Protein AF-A0A2E1S9V7-F1 (afdb_monomer)

Secondary structure (DSSP, 8-state):
-HHHHHHHHHIIIIISPTT-EEEE-TTSTTHHHHHHHHHHHT-EEEETTTS----TTS-TTS--HHHHHHHHHHHHHHHHTT--HHHHHHHHTT-PPPTTSSEEEEE-TT--EEEEE---SHHHHHHHHHHHHHHHTT-EEEEE---TTT-TTTHHHHHHHHHHH-SEEEE-----TTS-HHHHHHHHHHTTTTS--EE-SSHHHHHHHHHHTPPTT-EEEEES-TT--EEE-SS-EEE--HHHHHHH-----GGG-GGGHHHHHHHHHHHHHHT--------EEESSGGG--TTEEEE--B-SS-BGGGGHHHHHHTTEEEEEESS--STTTTTEEE-S-HHHHHHHHHHHHHHH--SEEEEEE-SS-HHHHHHHHHHHHGGGS-EEE--TT--STTHHHHHHHT--TT-SEEEEE---SSTTHHHHHHHHH--SEEEE----SSSGGGSSSHHHHHHHHGGGGGGPPTT-EEEEETTSTTHHHHHHHHHHTT-EEEEEESSTT-SEEEEEEEE-SS-EEEEEEETTEEEEEEESS--HHHHHHHHHHHHHTT--GGGGHHHHHHPPPPTTTTEEEEEEETTEEEEEEEETT---HHHHHHHHHHHHTS--SS--EEEEEE---S-GGGHHHHHHHHHHHHHTSS--EEEEESTTHHHHHHTS-GGGEEEEP-STTHHHHHHHHH--TT-EEEEE--GGGSHHHHHHHHHH--

Foldseek 3Di:
DVVVVVVVCCCLQPNDAAQEEDEDACPDPCNVVSVVSCVVRNYHYDHLVPDPPVPVPQPPPQDFPVVVSVLSSVLVVCVVVVHDPVVSVVVSVVDDRDFQCQDFQDQALLRATEGGHQQQALVSLLSSLVRVCVVQVLLEEEEDFHAAPPCPVRLLSNLVSCLVRYQEYEYEAAQNAAHDSVVRSVSNVVNVPPHDYHYDHDRLVSLLVSVVPHDRNGYYYYYNQRNQQWHHPNVDIGGHDPSVSVVPDDDPDPCRPNVCVQQVLLQVLCCVLVVHNDGAQAQAEDQDLVPDAARHEHEQACDPPDTNVVCVVSNVVRHHQAYEDCDQDPVPNVRYDHDPHSLVSLLSSLLSLLVLAPAQEEEEEEQDDRVVLQVLLCLQCVVVFAEAEQPDQLAFSRRLSRSSNNDDSRHNHYYHYHDDLEAPRLLVSLLSRLHLEYEYLAQDDDLCQRDPDSVRSVVRRLSNLVRHDVQGEYEYEPPYPCCVVSVVVNVVVVHHYAYEECDPPHQWHWDDWDDDLAWIWTWIDHPNDIDIAIAGPDDVSSVSSSVSVCVVVVHDPVVCRCVNVVDADDALQQHWAFFCALNATEIEGRVAAADDLVSLLVNQVVQLPNDDDPAAEEEEEEADPSNHPCRLVSLLVVQVSVQPGRHQEYEYEYDSNVSSQVSHDPRHYAYHDDDLVVVRVRCSVPHHHHYYYYYHHGNVSCSSVSSVVRNVYD

Structure (mmCIF, N/CA/C/O backbone):
data_AF-A0A2E1S9V7-F1
#
_entry.id   AF-A0A2E1S9V7-F1
#
loop_
_atom_site.group_PDB
_atom_site.id
_atom_site.type_symbol
_atom_site.label_atom_id
_atom_site.label_alt_id
_atom_site.label_comp_id
_atom_site.label_asym_id
_atom_site.label_entity_id
_atom_site.label_seq_id
_atom_site.pdbx_PDB_ins_code
_atom_site.Cartn_x
_atom_site.Cartn_y
_atom_site.Cartn_z
_atom_site.occupancy
_atom_site.B_iso_or_equiv
_atom_site.auth_seq_id
_atom_site.auth_comp_id
_atom_site.auth_asym_id
_atom_site.auth_atom_id
_atom_site.pdbx_PDB_model_num
ATOM 1 N N . MET A 1 1 ? 26.726 41.229 10.934 1.00 61.34 1 MET A N 1
ATOM 2 C CA . MET A 1 1 ? 25.319 40.918 11.308 1.00 61.34 1 MET A CA 1
ATOM 3 C C . MET A 1 1 ? 24.804 41.774 12.462 1.00 61.34 1 MET A C 1
ATOM 5 O O . MET A 1 1 ? 23.732 42.342 12.308 1.00 61.34 1 MET A O 1
ATOM 9 N N . LYS A 1 2 ? 25.542 41.917 13.576 1.00 72.75 2 LYS A N 1
ATOM 10 C CA . LYS A 1 2 ? 25.132 42.743 14.732 1.00 72.75 2 LYS A CA 1
ATOM 11 C C . LYS A 1 2 ? 24.838 44.206 14.358 1.00 72.75 2 LYS A C 1
ATOM 13 O O . LYS A 1 2 ? 23.783 44.710 14.719 1.00 72.75 2 LYS A O 1
ATOM 18 N N . ASN A 1 3 ? 25.695 44.833 13.545 1.00 77.25 3 ASN A N 1
ATOM 19 C CA . ASN A 1 3 ? 25.482 46.206 13.061 1.00 77.25 3 ASN A CA 1
ATOM 20 C C . ASN A 1 3 ? 24.219 46.324 12.196 1.00 77.25 3 ASN A C 1
ATOM 22 O O . ASN A 1 3 ? 23.385 47.170 12.469 1.00 77.25 3 ASN A O 1
ATOM 26 N N . TYR A 1 4 ? 24.001 45.402 11.254 1.00 75.12 4 TYR A N 1
ATOM 27 C CA . TYR A 1 4 ? 22.787 45.365 10.424 1.00 75.12 4 TYR A CA 1
ATOM 28 C C . TYR A 1 4 ? 21.497 45.208 11.245 1.00 75.12 4 TYR A C 1
ATOM 30 O O . TYR A 1 4 ? 20.513 45.910 11.010 1.00 75.12 4 TYR A O 1
ATOM 38 N N . LEU A 1 5 ? 21.500 44.308 12.237 1.00 79.88 5 LEU A N 1
ATOM 39 C CA . LEU A 1 5 ? 20.375 44.165 13.159 1.00 79.88 5 LEU A CA 1
ATOM 40 C C . LEU A 1 5 ? 20.171 45.451 13.967 1.00 79.88 5 LEU A C 1
ATOM 42 O O . LEU A 1 5 ? 19.046 45.928 14.078 1.00 79.88 5 LEU A O 1
ATOM 46 N N . ASN A 1 6 ? 21.247 46.040 14.491 1.00 83.44 6 ASN A N 1
ATOM 47 C CA . ASN A 1 6 ? 21.177 47.301 15.219 1.00 83.44 6 ASN A CA 1
ATOM 48 C C . ASN A 1 6 ? 20.590 48.427 14.365 1.00 83.44 6 ASN A C 1
ATOM 50 O O . ASN A 1 6 ? 19.693 49.100 14.865 1.00 83.44 6 ASN A O 1
ATOM 54 N N . SER A 1 7 ? 21.002 48.567 13.100 1.00 86.12 7 SER A N 1
ATOM 55 C CA . SER A 1 7 ? 20.450 49.544 12.155 1.00 86.12 7 SER A CA 1
ATOM 56 C C . SER A 1 7 ? 18.948 49.353 11.957 1.00 86.12 7 SER A C 1
ATOM 58 O O . SER A 1 7 ? 18.186 50.306 12.086 1.00 86.12 7 SER A O 1
ATOM 60 N N . LYS A 1 8 ? 18.480 48.113 11.749 1.00 85.31 8 LYS A N 1
ATOM 61 C CA . LYS A 1 8 ? 17.035 47.831 11.635 1.00 85.31 8 LYS A CA 1
ATOM 62 C C . LYS A 1 8 ? 16.261 48.117 12.919 1.00 85.31 8 LYS A C 1
ATOM 64 O O . LYS A 1 8 ? 15.101 48.515 12.868 1.00 85.31 8 LYS A O 1
ATOM 69 N N . LEU A 1 9 ? 16.891 47.920 14.075 1.00 88.75 9 LEU A N 1
ATOM 70 C CA . LEU A 1 9 ? 16.273 48.182 15.371 1.00 88.75 9 LEU A CA 1
ATOM 71 C C . LEU A 1 9 ? 16.237 49.675 15.735 1.00 88.75 9 LEU A C 1
ATOM 73 O O . LEU A 1 9 ? 15.550 50.009 16.699 1.00 88.75 9 LEU A O 1
ATOM 77 N N . ILE A 1 10 ? 16.911 50.571 14.996 1.00 90.00 10 ILE A N 1
ATOM 78 C CA . ILE A 1 10 ? 16.861 52.030 15.236 1.00 90.00 10 ILE A CA 1
ATOM 79 C C . ILE A 1 10 ? 15.418 52.536 15.197 1.00 90.00 10 ILE A C 1
ATOM 81 O O . ILE A 1 10 ? 15.034 53.312 16.075 1.00 90.00 10 ILE A O 1
ATOM 85 N N . LEU A 1 11 ? 14.606 52.021 14.265 1.00 88.94 11 LEU A N 1
ATOM 86 C CA . LEU A 1 11 ? 13.182 52.343 14.172 1.00 88.94 11 LEU A CA 1
ATOM 87 C C . LEU A 1 11 ? 12.484 52.183 15.528 1.00 88.94 11 LEU A C 1
ATOM 89 O O . LEU A 1 11 ? 11.796 53.085 15.980 1.00 88.94 11 LEU A O 1
ATOM 93 N N . PHE A 1 12 ? 12.711 51.069 16.221 1.00 90.00 12 PHE A N 1
ATOM 94 C CA . PHE A 1 12 ? 12.048 50.776 17.495 1.00 90.00 12 PHE A CA 1
ATOM 95 C C . PHE A 1 12 ? 12.757 51.398 18.705 1.00 90.00 12 PHE A C 1
ATOM 97 O O . PHE A 1 12 ? 12.115 51.733 19.700 1.00 90.00 12 PHE A O 1
ATOM 104 N N . LYS A 1 13 ? 14.086 51.541 18.639 1.00 88.62 13 LYS A N 1
ATOM 105 C CA . LYS A 1 13 ? 14.910 52.071 19.736 1.00 88.62 13 LYS A CA 1
ATOM 106 C C . LYS A 1 13 ? 14.813 53.589 19.869 1.00 88.62 13 LYS A C 1
ATOM 108 O O . LYS A 1 13 ? 14.859 54.078 20.993 1.00 88.62 13 LYS A O 1
ATOM 113 N N . LYS A 1 14 ? 14.736 54.313 18.750 1.00 88.69 14 LYS A N 1
ATOM 114 C CA . LYS A 1 14 ? 14.878 55.776 18.715 1.00 88.69 14 LYS A CA 1
ATOM 115 C C . LYS A 1 14 ? 13.675 56.471 18.077 1.00 88.69 14 LYS A C 1
ATOM 117 O O . LYS A 1 14 ? 13.142 57.392 18.683 1.00 88.69 14 LYS A O 1
ATOM 122 N N . ILE A 1 15 ? 13.219 55.988 16.921 1.00 90.69 15 ILE A N 1
ATOM 123 C CA . ILE A 1 15 ? 12.273 56.722 16.061 1.00 90.69 15 ILE A CA 1
ATOM 124 C C . ILE A 1 15 ? 10.816 56.559 16.520 1.00 90.69 15 ILE A C 1
ATOM 126 O O . ILE A 1 15 ? 10.086 57.536 16.625 1.00 90.69 15 ILE A O 1
ATOM 130 N N . LEU A 1 16 ? 10.372 55.333 16.812 1.00 89.81 16 LEU A N 1
ATOM 131 C CA . LEU A 1 16 ? 8.958 55.052 17.065 1.00 89.81 16 LEU A CA 1
ATOM 132 C C . LEU A 1 16 ? 8.487 55.699 18.386 1.00 89.81 16 LEU A C 1
ATOM 134 O O . LEU A 1 16 ? 9.072 55.383 19.431 1.00 89.81 16 LEU A O 1
ATOM 138 N N . PRO A 1 17 ? 7.433 56.541 18.382 1.00 87.38 17 PRO A N 1
ATOM 139 C CA . PRO A 1 17 ? 6.950 57.217 19.588 1.00 87.38 17 PRO A CA 1
ATOM 140 C C . PRO A 1 17 ? 6.479 56.250 20.685 1.00 87.38 17 PRO A C 1
ATOM 142 O O . PRO A 1 17 ? 6.027 55.137 20.398 1.00 87.38 17 PRO A O 1
ATOM 145 N N . LYS A 1 18 ? 6.538 56.689 21.952 1.00 87.62 18 LYS A N 1
ATOM 146 C CA . LYS A 1 18 ? 6.047 55.917 23.113 1.00 87.62 18 LYS A CA 1
ATOM 147 C C . LYS A 1 18 ? 4.565 55.538 22.938 1.00 87.62 18 LYS A C 1
ATOM 149 O O . LYS A 1 18 ? 3.821 56.201 22.217 1.00 87.62 18 LYS A O 1
ATOM 154 N N . LYS A 1 19 ? 4.121 54.462 23.600 1.00 85.38 19 LYS A N 1
ATOM 155 C CA . LYS A 1 19 ? 2.739 53.929 23.571 1.00 85.38 19 LYS A CA 1
ATOM 156 C C . LYS A 1 19 ? 2.233 53.443 22.195 1.00 85.38 19 LYS A C 1
ATOM 158 O O . LYS A 1 19 ? 1.112 52.934 22.119 1.00 85.38 19 LYS A O 1
ATOM 163 N N . LYS A 1 20 ? 3.029 53.540 21.119 1.00 91.00 20 LYS A N 1
ATOM 164 C CA . LYS A 1 20 ? 2.703 52.980 19.793 1.00 91.00 20 LYS A CA 1
ATOM 165 C C . LYS A 1 20 ? 2.901 51.460 19.754 1.00 91.00 20 LYS A C 1
ATOM 167 O O . LYS A 1 20 ? 3.513 50.870 20.645 1.00 91.00 20 LYS A O 1
ATOM 172 N N . HIS A 1 21 ? 2.351 50.826 18.720 1.00 89.56 21 HIS A N 1
ATOM 173 C CA . HIS A 1 21 ? 2.311 49.371 18.582 1.00 89.56 21 HIS A CA 1
ATOM 174 C C . HIS A 1 21 ? 3.441 48.833 17.698 1.00 89.56 21 HIS A C 1
ATOM 176 O O . HIS A 1 21 ? 3.790 49.429 16.683 1.00 89.56 21 HIS A O 1
ATOM 182 N N . ILE A 1 22 ? 3.950 47.657 18.055 1.00 90.50 22 ILE A N 1
ATOM 183 C CA . ILE A 1 22 ? 4.795 46.804 17.222 1.00 90.50 22 ILE A CA 1
ATOM 184 C C . ILE A 1 22 ? 4.026 45.517 16.946 1.00 90.50 22 ILE A C 1
ATOM 186 O O . ILE A 1 22 ? 3.586 44.845 17.879 1.00 90.50 22 ILE A O 1
ATOM 190 N N . ILE A 1 23 ? 3.908 45.157 15.669 1.00 90.50 23 ILE A N 1
ATOM 191 C CA . ILE A 1 23 ? 3.360 43.872 15.230 1.00 90.50 23 ILE A CA 1
ATOM 192 C C . ILE A 1 23 ? 4.529 42.998 14.786 1.00 90.50 23 ILE A C 1
ATOM 194 O O . ILE A 1 23 ? 5.330 43.418 13.953 1.00 90.50 23 ILE A O 1
ATOM 198 N N . THR A 1 24 ? 4.664 41.800 15.348 1.00 89.25 24 THR A N 1
ATOM 199 C CA . THR A 1 24 ? 5.756 40.887 14.980 1.00 89.25 24 THR A CA 1
ATOM 200 C C . THR A 1 24 ? 5.370 39.421 15.185 1.00 89.25 24 THR A C 1
ATOM 202 O O . THR A 1 24 ? 4.315 39.103 15.731 1.00 89.25 24 THR A O 1
ATOM 205 N N . ASP A 1 25 ? 6.225 38.523 14.707 1.00 87.88 25 ASP A N 1
ATOM 206 C CA . ASP A 1 25 ? 6.108 37.077 14.863 1.00 87.88 25 ASP A CA 1
ATOM 207 C C . ASP A 1 25 ? 7.021 36.610 15.998 1.00 87.88 25 ASP A C 1
ATOM 209 O O . ASP A 1 25 ? 8.244 36.696 15.885 1.00 87.88 25 ASP A O 1
ATOM 213 N N . SER A 1 26 ? 6.450 36.077 17.081 1.00 88.06 26 SER A N 1
ATOM 214 C CA . SER A 1 26 ? 7.236 35.547 18.206 1.00 88.06 26 SER A CA 1
ATOM 215 C C . SER A 1 26 ? 8.166 34.384 17.868 1.00 88.06 26 SER A C 1
ATOM 217 O O . SER A 1 26 ? 9.036 34.054 18.672 1.00 88.06 26 SER A O 1
ATOM 219 N N . LYS A 1 27 ? 8.041 33.786 16.678 1.00 85.44 27 LYS A N 1
ATOM 220 C CA . LYS A 1 27 ? 8.916 32.703 16.207 1.00 85.44 27 LYS A CA 1
ATOM 221 C C . LYS A 1 27 ? 10.210 33.190 15.548 1.00 85.44 27 LYS A C 1
ATOM 223 O O . LYS A 1 27 ? 11.041 32.353 15.194 1.00 85.44 27 LYS A O 1
ATOM 228 N N . ILE A 1 28 ? 10.406 34.498 15.346 1.00 84.81 28 ILE A N 1
ATOM 229 C CA . ILE A 1 28 ? 11.688 35.012 14.832 1.00 84.81 28 ILE A CA 1
ATOM 230 C C . ILE A 1 28 ? 12.761 34.973 15.924 1.00 84.81 28 ILE A C 1
ATOM 232 O O . ILE A 1 28 ? 12.477 35.173 17.105 1.00 84.81 28 ILE A O 1
ATOM 236 N N . ARG A 1 29 ? 14.020 34.754 15.531 1.00 83.81 29 ARG A N 1
ATOM 237 C CA . ARG A 1 29 ? 15.142 34.620 16.478 1.00 83.81 29 ARG A CA 1
ATOM 238 C C . ARG A 1 29 ? 15.333 35.882 17.317 1.00 83.81 29 ARG A C 1
ATOM 240 O O . ARG A 1 29 ? 15.619 35.809 18.509 1.00 83.81 29 ARG A O 1
ATOM 247 N N . GLU A 1 30 ? 15.126 37.040 16.709 1.00 86.94 30 GLU A N 1
ATOM 248 C CA . GLU A 1 30 ? 15.374 38.360 17.282 1.00 86.94 30 GLU A CA 1
ATOM 249 C C . GLU A 1 30 ? 14.233 38.863 18.186 1.00 86.94 30 GLU A C 1
ATOM 251 O O . GLU A 1 30 ? 14.321 39.963 18.736 1.00 86.94 30 GLU A O 1
ATOM 256 N N . PHE A 1 31 ? 13.169 38.074 18.383 1.00 89.19 31 PHE A N 1
ATOM 257 C CA . PHE A 1 31 ? 11.984 38.483 19.144 1.00 89.19 31 PHE A CA 1
ATOM 258 C C . PHE A 1 31 ? 12.312 38.930 20.577 1.00 89.19 31 PHE A C 1
ATOM 260 O O . PHE A 1 31 ? 11.757 39.907 21.080 1.00 89.19 31 PHE A O 1
ATOM 267 N N . HIS A 1 32 ? 13.264 38.261 21.227 1.00 89.06 32 HIS A N 1
ATOM 268 C CA . HIS A 1 32 ? 13.690 38.600 22.583 1.00 89.06 32 HIS A CA 1
ATOM 269 C C . HIS A 1 32 ? 14.329 40.001 22.670 1.00 89.06 32 HIS A C 1
ATOM 271 O O . HIS A 1 32 ? 14.068 40.729 23.630 1.00 89.06 32 HIS A O 1
ATOM 277 N N . TYR A 1 33 ? 15.096 40.425 21.656 1.00 87.75 33 TYR A N 1
ATOM 278 C CA . TYR A 1 33 ? 15.637 41.788 21.583 1.00 87.75 33 TYR A CA 1
ATOM 279 C C . TYR A 1 33 ? 14.522 42.822 21.425 1.00 87.75 33 TYR A C 1
ATOM 281 O O . TYR A 1 33 ? 14.533 43.842 22.116 1.00 87.75 33 TYR A O 1
ATOM 289 N N . LEU A 1 34 ? 13.531 42.543 20.570 1.00 88.38 34 LEU A N 1
ATOM 290 C CA . LEU A 1 34 ? 12.362 43.410 20.407 1.00 88.38 34 LEU A CA 1
ATOM 291 C C . LEU A 1 34 ? 11.592 43.553 21.721 1.00 88.38 34 LEU A C 1
ATOM 293 O O . LEU A 1 34 ? 11.274 44.671 22.112 1.00 88.38 34 LEU A O 1
ATOM 297 N N . LYS A 1 35 ? 11.370 42.458 22.458 1.00 90.00 35 LYS A N 1
ATOM 298 C CA . LYS A 1 35 ? 10.679 42.485 23.758 1.00 90.00 35 LYS A CA 1
ATOM 299 C C . LYS A 1 35 ? 11.392 43.383 24.778 1.00 90.00 35 LYS A C 1
ATOM 301 O O . LYS A 1 35 ? 10.732 44.154 25.474 1.00 90.00 35 LYS A O 1
ATOM 306 N N . LYS A 1 36 ? 12.731 43.334 24.831 1.00 91.19 36 LYS A N 1
ATOM 307 C CA . LYS A 1 36 ? 13.540 44.224 25.686 1.00 91.19 36 LYS A CA 1
ATOM 308 C C . LYS A 1 36 ? 13.370 45.697 25.295 1.00 91.19 36 LYS A C 1
ATOM 310 O O . LYS A 1 36 ? 13.148 46.534 26.166 1.00 91.19 36 LYS A O 1
ATOM 315 N N . ILE A 1 37 ? 13.427 46.010 23.997 1.00 90.19 37 ILE A N 1
ATOM 316 C CA . ILE A 1 37 ? 13.241 47.380 23.483 1.00 90.19 37 ILE A CA 1
ATOM 317 C C . ILE A 1 37 ? 11.836 47.894 23.805 1.00 90.19 37 ILE A C 1
ATOM 319 O O . ILE A 1 37 ? 11.693 49.013 24.285 1.00 90.19 37 ILE A O 1
ATOM 323 N N . ILE A 1 38 ? 10.815 47.061 23.594 1.00 89.50 38 ILE A N 1
ATOM 324 C CA . ILE A 1 38 ? 9.408 47.382 23.853 1.00 89.50 38 ILE A CA 1
ATOM 325 C C . ILE A 1 38 ? 9.192 47.757 25.317 1.00 89.50 38 ILE A C 1
ATOM 327 O O . ILE A 1 38 ? 8.612 48.807 25.583 1.00 89.50 38 ILE A O 1
ATOM 331 N N . LYS A 1 39 ? 9.715 46.947 26.253 1.00 89.81 39 LYS A N 1
ATOM 332 C CA . LYS A 1 39 ? 9.633 47.231 27.694 1.00 89.81 39 LYS A CA 1
ATOM 333 C C . LYS A 1 39 ? 10.337 48.548 28.034 1.00 89.81 39 LYS A C 1
ATOM 335 O O . LYS A 1 39 ? 9.734 49.406 28.664 1.00 89.81 39 LYS A O 1
ATOM 340 N N . LYS A 1 40 ? 11.573 48.741 27.555 1.00 91.44 40 LYS A N 1
ATOM 341 C CA . LYS A 1 40 ? 12.372 49.951 27.824 1.00 91.44 40 LYS A CA 1
ATOM 342 C C . LYS A 1 40 ? 11.739 51.232 27.261 1.00 91.44 40 LYS A C 1
ATOM 344 O O . LYS A 1 40 ? 11.875 52.294 27.851 1.00 91.44 40 LYS A O 1
ATOM 349 N N . ARG A 1 41 ? 11.073 51.150 26.106 1.00 90.94 41 ARG A N 1
ATOM 350 C CA . ARG A 1 41 ? 10.487 52.300 25.392 1.00 90.94 41 ARG A CA 1
ATOM 351 C C . ARG A 1 41 ? 9.003 52.531 25.696 1.00 90.94 41 ARG A C 1
ATOM 353 O O . ARG A 1 41 ? 8.431 53.473 25.155 1.00 90.94 41 ARG A O 1
ATOM 360 N N . GLY A 1 42 ? 8.365 51.686 26.511 1.00 89.44 42 GLY A N 1
ATOM 361 C CA . GLY A 1 42 ? 6.924 51.768 26.772 1.00 89.44 42 GLY A CA 1
ATOM 362 C C . GLY A 1 42 ? 6.074 51.587 25.506 1.00 89.44 42 GLY A C 1
ATOM 363 O O . GLY A 1 42 ? 5.102 52.314 25.298 1.00 89.44 42 GLY A O 1
ATOM 364 N N . LEU A 1 43 ? 6.474 50.674 24.616 1.00 92.12 43 LEU A N 1
ATOM 365 C CA . LEU A 1 43 ? 5.733 50.334 23.394 1.00 92.12 43 LEU A CA 1
ATOM 366 C C . LEU A 1 43 ? 4.742 49.191 23.665 1.00 92.12 43 LEU A C 1
ATOM 368 O O . LEU A 1 43 ? 4.880 48.447 24.635 1.00 92.12 43 LEU A O 1
ATOM 372 N N . LYS A 1 44 ? 3.754 49.014 22.786 1.00 90.44 44 LYS A N 1
ATOM 373 C CA . LYS A 1 44 ? 2.764 47.925 22.859 1.00 90.44 44 LYS A CA 1
ATOM 374 C C . LYS A 1 44 ? 3.108 46.818 21.863 1.00 90.44 44 LYS A C 1
ATOM 376 O O . LYS A 1 44 ? 3.463 47.105 20.726 1.00 90.44 44 LYS A O 1
ATOM 381 N N . LEU A 1 45 ? 2.983 45.552 22.262 1.00 88.50 45 LEU A N 1
ATOM 382 C CA . LEU A 1 45 ? 3.297 44.394 21.417 1.00 88.50 45 LEU A CA 1
ATOM 383 C C . LEU A 1 45 ? 2.027 43.668 20.968 1.00 88.50 45 LEU A C 1
ATOM 385 O O . LEU A 1 45 ? 1.248 43.218 21.806 1.00 88.50 45 LEU A O 1
ATOM 389 N N . LEU A 1 46 ? 1.884 43.460 19.661 1.00 88.56 46 LEU A N 1
ATOM 390 C CA . LEU A 1 46 ? 0.952 42.498 19.081 1.00 88.56 46 LEU A CA 1
ATOM 391 C C . LEU A 1 46 ? 1.728 41.355 18.420 1.00 88.56 46 LEU A C 1
ATOM 393 O O . LEU A 1 46 ? 2.535 41.567 17.517 1.00 88.56 46 LEU A O 1
ATOM 397 N N . ASP A 1 47 ? 1.463 40.133 18.872 1.00 86.75 47 ASP A N 1
ATOM 398 C CA . ASP A 1 47 ? 2.052 38.914 18.319 1.00 86.75 47 ASP A CA 1
ATOM 399 C C . ASP A 1 47 ? 1.041 38.201 17.422 1.00 86.75 47 ASP A C 1
ATOM 401 O O . ASP A 1 47 ? -0.060 37.856 17.864 1.00 86.75 47 ASP A O 1
ATOM 405 N N . ILE A 1 48 ? 1.434 37.937 16.175 1.00 85.56 48 ILE A N 1
ATOM 406 C CA . ILE A 1 48 ? 0.580 37.259 15.193 1.00 85.56 48 ILE A CA 1
ATOM 407 C C . ILE A 1 48 ? 0.265 35.797 15.552 1.00 85.56 48 ILE A C 1
ATOM 409 O O . ILE A 1 48 ? -0.605 35.204 14.919 1.00 85.56 48 ILE A O 1
ATOM 413 N N . ASN A 1 49 ? 0.951 35.209 16.542 1.00 80.56 49 ASN A N 1
ATOM 414 C CA . ASN A 1 49 ? 0.689 33.846 17.019 1.00 80.56 49 ASN A CA 1
ATOM 415 C C . ASN A 1 49 ? -0.275 33.774 18.220 1.00 80.56 49 ASN A C 1
ATOM 417 O O . ASN A 1 49 ? -0.694 32.674 18.568 1.00 80.56 49 ASN A O 1
ATOM 421 N N . LYS A 1 50 ? -0.601 34.897 18.882 1.00 70.12 50 LYS A N 1
ATOM 422 C CA . LYS A 1 50 ? -1.395 34.901 20.133 1.00 70.12 50 LYS A CA 1
ATOM 423 C C . LYS A 1 50 ? -2.893 35.136 19.948 1.00 70.12 50 LYS A C 1
ATOM 425 O O . LYS A 1 50 ? -3.668 34.747 20.812 1.00 70.12 50 LYS A O 1
ATOM 430 N N . LYS A 1 51 ? -3.307 35.792 18.863 1.00 57.81 51 LYS A N 1
ATOM 431 C CA . LYS A 1 51 ? -4.725 35.961 18.514 1.00 57.81 51 LYS A CA 1
ATOM 432 C C . LYS A 1 51 ? -5.046 35.053 17.335 1.00 57.81 51 LYS A C 1
ATOM 434 O O . LYS A 1 51 ? -4.540 35.283 16.238 1.00 57.81 51 LYS A O 1
ATOM 439 N N . GLU A 1 52 ? -5.901 34.057 17.549 1.00 52.88 52 GLU A N 1
ATOM 440 C CA . GLU A 1 52 ? -6.523 33.313 16.456 1.00 52.88 52 GLU A CA 1
ATOM 441 C C . GLU A 1 52 ? -7.455 34.259 15.693 1.00 52.88 52 GLU A C 1
ATOM 443 O O . GLU A 1 52 ? -8.629 34.433 16.012 1.00 52.88 52 GLU A O 1
ATOM 448 N N . LEU A 1 53 ? -6.930 34.910 14.657 1.00 55.22 53 LEU A N 1
ATOM 449 C CA . LEU A 1 53 ? -7.792 35.359 13.577 1.00 55.22 53 LEU A CA 1
ATOM 450 C C . LEU A 1 53 ? -8.400 34.084 12.974 1.00 55.22 53 LEU A C 1
ATOM 452 O O . LEU A 1 53 ? -7.679 33.281 12.381 1.00 55.22 53 LEU A O 1
ATOM 456 N N . LYS A 1 54 ? -9.711 33.879 13.154 1.00 51.28 54 LYS A N 1
ATOM 457 C CA . LYS A 1 54 ? -10.473 32.841 12.446 1.00 51.28 54 LYS A CA 1
ATOM 458 C C . LYS A 1 54 ? -10.426 33.146 10.952 1.00 51.28 54 LYS A C 1
ATOM 460 O O . LYS A 1 54 ? -11.216 33.911 10.410 1.00 51.28 54 LYS A O 1
ATOM 465 N N . ILE A 1 55 ? -9.426 32.581 10.296 1.00 54.12 55 ILE A N 1
ATOM 466 C CA . ILE A 1 55 ? -9.091 32.780 8.887 1.00 54.12 55 ILE A CA 1
ATOM 467 C C . ILE A 1 55 ? -9.757 31.671 8.062 1.00 54.12 55 ILE A C 1
ATOM 469 O O . ILE A 1 55 ? -9.160 30.980 7.244 1.00 54.12 55 ILE A O 1
ATOM 473 N N . GLU A 1 56 ? -11.046 31.449 8.304 1.00 49.25 56 GLU A N 1
ATOM 474 C CA . GLU A 1 56 ? -11.790 30.382 7.625 1.00 49.25 56 GLU A CA 1
ATOM 475 C C . GLU A 1 56 ? -12.112 30.740 6.163 1.00 49.25 56 GLU A C 1
ATOM 477 O O . GLU A 1 56 ? -12.341 29.844 5.356 1.00 49.25 56 GLU A O 1
ATOM 482 N N . ASN A 1 57 ? -11.975 32.021 5.787 1.00 48.94 57 ASN A N 1
ATOM 483 C CA . ASN A 1 57 ? -12.297 32.543 4.454 1.00 48.94 57 ASN A CA 1
ATOM 484 C C . ASN A 1 57 ? -11.094 33.040 3.628 1.00 48.94 57 ASN A C 1
ATOM 486 O O . ASN A 1 57 ? -11.301 33.639 2.571 1.00 48.94 57 ASN A O 1
ATOM 490 N N . LEU A 1 58 ? -9.840 32.815 4.052 1.00 55.06 58 LEU A N 1
ATOM 491 C CA . LEU A 1 58 ? -8.711 33.089 3.153 1.00 55.06 58 LEU A CA 1
ATOM 492 C C . LEU A 1 58 ? -8.591 31.971 2.112 1.00 55.06 58 LEU A C 1
ATOM 494 O O . LEU A 1 58 ? -8.604 30.791 2.476 1.00 55.06 58 LEU A O 1
ATOM 498 N N . PRO A 1 59 ? -8.416 32.296 0.821 1.00 49.88 59 PRO A N 1
ATOM 499 C CA . PRO A 1 59 ? -8.158 31.283 -0.185 1.00 49.88 59 PRO A CA 1
ATOM 500 C C . PRO A 1 59 ? -6.823 30.587 0.122 1.00 49.88 59 PRO A C 1
ATOM 502 O O . PRO A 1 59 ? -5.742 31.116 -0.139 1.00 49.88 59 PRO A O 1
ATOM 505 N N . LYS A 1 60 ? -6.904 29.367 0.675 1.00 50.81 60 LYS A N 1
ATOM 506 C CA . LYS A 1 60 ? -5.764 28.526 1.106 1.00 50.81 60 LYS A CA 1
ATOM 507 C C . LYS A 1 60 ? -4.736 28.239 0.002 1.00 50.81 60 LYS A C 1
ATOM 509 O O . LYS A 1 60 ? -3.661 27.742 0.301 1.00 50.81 60 LYS A O 1
ATOM 514 N N . PHE A 1 61 ? -5.063 28.535 -1.255 1.00 48.62 61 PHE A N 1
ATOM 515 C CA . PHE A 1 61 ? -4.248 28.214 -2.426 1.00 48.62 61 PHE A CA 1
ATOM 516 C C . PHE A 1 61 ? -3.422 29.397 -2.969 1.00 48.62 61 PHE A C 1
ATOM 518 O O . PHE A 1 61 ? -2.749 29.249 -3.988 1.00 48.62 61 PHE A O 1
ATOM 525 N N . LEU A 1 62 ? -3.482 30.583 -2.346 1.00 50.06 62 LEU A N 1
ATOM 526 C CA . LEU A 1 62 ? -2.868 31.794 -2.914 1.00 50.06 62 LEU A CA 1
ATOM 527 C C . LEU A 1 62 ? -1.524 32.222 -2.302 1.00 50.06 62 LEU A C 1
ATOM 529 O O . LEU A 1 62 ? -0.831 33.018 -2.933 1.00 50.06 62 LEU A O 1
ATOM 533 N N . PHE A 1 63 ? -1.115 31.699 -1.142 1.00 56.81 63 PHE A N 1
ATOM 534 C CA . PHE A 1 63 ? 0.004 32.264 -0.378 1.00 56.81 63 PHE A CA 1
ATOM 535 C C . PHE A 1 63 ? 0.856 31.184 0.304 1.00 56.81 63 PHE A C 1
ATOM 537 O O . PHE A 1 63 ? 0.323 30.320 0.996 1.00 56.81 63 PHE A O 1
ATOM 544 N N . GLY A 1 64 ? 2.184 31.253 0.150 1.00 61.50 64 GLY A N 1
ATOM 545 C CA . GLY A 1 64 ? 3.112 30.477 0.977 1.00 61.50 64 GLY A CA 1
ATOM 546 C C . GLY A 1 64 ? 3.051 30.904 2.451 1.00 61.50 64 GLY A C 1
ATOM 547 O O . GLY A 1 64 ? 2.496 31.952 2.798 1.00 61.50 64 GLY A O 1
ATOM 548 N N . ALA A 1 65 ? 3.642 30.103 3.346 1.00 66.12 65 ALA A N 1
ATOM 549 C CA . ALA A 1 65 ? 3.562 30.318 4.798 1.00 66.12 65 ALA A CA 1
ATOM 550 C C . ALA A 1 65 ? 4.036 31.718 5.242 1.00 66.12 65 ALA A C 1
ATOM 552 O O . ALA A 1 65 ? 3.538 32.268 6.222 1.00 66.12 65 ALA A O 1
ATOM 553 N N . PHE A 1 66 ? 4.986 32.311 4.516 1.00 70.50 66 PHE A N 1
ATOM 554 C CA . PHE A 1 66 ? 5.486 33.657 4.790 1.00 70.50 66 PHE A CA 1
ATOM 555 C C . PHE A 1 66 ? 4.507 34.754 4.348 1.00 70.50 66 PHE A C 1
ATOM 557 O O . PHE A 1 66 ? 4.259 35.697 5.097 1.00 70.50 66 PHE A O 1
ATOM 564 N N . GLN A 1 67 ? 3.897 34.618 3.169 1.00 73.31 67 GLN A N 1
ATOM 565 C CA . GLN A 1 67 ? 2.894 35.568 2.688 1.00 73.31 67 GLN A CA 1
ATOM 566 C C . GLN A 1 67 ? 1.664 35.597 3.607 1.00 73.31 67 GLN A C 1
ATOM 568 O O . GLN A 1 67 ? 1.131 36.673 3.870 1.00 73.31 67 GLN A O 1
ATOM 573 N N . LEU A 1 68 ? 1.271 34.449 4.172 1.00 76.38 68 LEU A N 1
ATOM 574 C CA . LEU A 1 68 ? 0.214 34.386 5.189 1.00 76.38 68 LEU A CA 1
ATOM 575 C C . LEU A 1 68 ? 0.576 35.187 6.447 1.00 76.38 68 LEU A C 1
ATOM 577 O O . LEU A 1 68 ? -0.251 35.950 6.940 1.00 76.38 68 LEU A O 1
ATOM 581 N N . LYS A 1 69 ? 1.820 35.087 6.936 1.00 80.12 69 LYS A N 1
ATOM 582 C CA . LYS A 1 69 ? 2.283 35.892 8.080 1.00 80.12 69 LYS A CA 1
ATOM 583 C C . LYS A 1 69 ? 2.227 37.389 7.787 1.00 80.12 69 LYS A C 1
ATOM 585 O O . LYS A 1 69 ? 1.719 38.139 8.615 1.00 80.12 69 LYS A O 1
ATOM 590 N N . ASN A 1 70 ? 2.686 37.816 6.609 1.00 81.88 70 ASN A N 1
ATOM 591 C CA . ASN A 1 70 ? 2.608 39.223 6.202 1.00 81.88 70 ASN A CA 1
ATOM 592 C C . ASN A 1 70 ? 1.156 39.707 6.147 1.00 81.88 70 ASN A C 1
ATOM 594 O O . ASN A 1 70 ? 0.850 40.803 6.610 1.00 81.88 70 ASN A O 1
ATOM 598 N N . LEU A 1 71 ? 0.252 38.867 5.641 1.00 82.81 71 LEU A N 1
ATOM 599 C CA . LEU A 1 71 ? -1.166 39.185 5.580 1.00 82.81 71 LEU A CA 1
ATOM 600 C C . LEU A 1 71 ? -1.793 39.302 6.975 1.00 82.81 71 LEU A C 1
ATOM 602 O O . LEU A 1 71 ? -2.553 40.233 7.223 1.00 82.81 71 LEU A O 1
ATOM 606 N N . HIS A 1 72 ? -1.429 38.423 7.915 1.00 84.44 72 HIS A N 1
ATOM 607 C CA . HIS A 1 72 ? -1.857 38.544 9.313 1.00 84.44 72 HIS A CA 1
ATOM 608 C C . HIS A 1 72 ? -1.370 39.856 9.936 1.00 84.44 72 HIS A C 1
ATOM 610 O O . HIS A 1 72 ? -2.140 40.529 10.620 1.00 84.44 72 HIS A O 1
ATOM 616 N N . MET A 1 73 ? -0.110 40.235 9.690 1.00 88.75 73 MET A N 1
ATOM 617 C CA . MET A 1 73 ? 0.437 41.504 10.178 1.00 88.75 73 MET A CA 1
ATOM 618 C C . MET A 1 73 ? -0.334 42.701 9.606 1.00 88.75 73 MET A C 1
ATOM 620 O O . MET A 1 73 ? -0.700 43.596 10.364 1.00 88.75 73 MET A O 1
ATOM 624 N N . ALA A 1 74 ? -0.646 42.686 8.305 1.00 89.00 74 ALA A N 1
ATOM 625 C CA . ALA A 1 74 ? -1.424 43.736 7.647 1.00 89.00 74 ALA A CA 1
ATOM 626 C C . ALA A 1 74 ? -2.856 43.841 8.200 1.00 89.00 74 ALA A C 1
ATOM 628 O O . ALA A 1 74 ? -3.321 44.939 8.490 1.00 89.00 74 ALA A O 1
ATOM 629 N N . ILE A 1 75 ? -3.533 42.708 8.421 1.00 87.31 75 ILE A N 1
ATOM 630 C CA . ILE A 1 75 ? -4.878 42.677 9.019 1.00 87.31 75 ILE A CA 1
ATOM 631 C C . ILE A 1 75 ? -4.853 43.253 10.439 1.00 87.31 75 ILE A C 1
ATOM 633 O O . ILE A 1 75 ? -5.717 44.051 10.796 1.00 87.31 75 ILE A O 1
ATOM 637 N N . LEU A 1 76 ? -3.872 42.871 11.262 1.00 88.62 76 LEU A N 1
ATOM 638 C CA . LEU A 1 76 ? -3.739 43.410 12.619 1.00 88.62 76 LEU A CA 1
ATOM 639 C C . LEU A 1 76 ? -3.455 44.915 12.612 1.00 88.62 76 LEU A C 1
ATOM 641 O O . LEU A 1 76 ? -4.000 45.629 13.452 1.00 88.62 76 LEU A O 1
ATOM 645 N N . LEU A 1 77 ? -2.651 45.397 11.661 1.00 90.75 77 LEU A N 1
ATOM 646 C CA . LEU A 1 77 ? -2.379 46.823 11.497 1.00 90.75 77 LEU A CA 1
ATOM 647 C C . LEU A 1 77 ? -3.641 47.590 11.096 1.00 90.75 77 LEU A C 1
ATOM 649 O O . LEU A 1 77 ? -3.971 48.584 11.732 1.00 90.75 77 LEU A O 1
ATOM 653 N N . ALA A 1 78 ? -4.387 47.093 10.109 1.00 90.94 78 ALA A N 1
ATOM 654 C CA . ALA A 1 78 ? -5.645 47.696 9.675 1.00 90.94 78 ALA A CA 1
ATOM 655 C C . ALA A 1 78 ? -6.657 47.806 10.830 1.00 90.94 78 ALA A C 1
ATOM 657 O O . ALA A 1 78 ? -7.281 48.849 11.017 1.00 90.94 78 ALA A O 1
ATOM 658 N N . LYS A 1 79 ? -6.751 46.765 11.669 1.00 88.25 79 LYS A N 1
ATOM 659 C CA . LYS A 1 79 ? -7.583 46.788 12.883 1.00 88.25 79 LYS A CA 1
ATOM 660 C C . LYS A 1 79 ? -7.097 47.802 13.917 1.00 88.25 79 LYS A C 1
ATOM 662 O O . LYS A 1 79 ? -7.917 48.458 14.550 1.00 88.25 79 LYS A O 1
ATOM 667 N N . LEU A 1 80 ? -5.782 47.955 14.094 1.00 89.56 80 LEU A N 1
ATOM 668 C CA . LEU A 1 80 ? -5.218 48.991 14.970 1.00 89.56 80 LEU A CA 1
ATOM 669 C C . LEU A 1 80 ? -5.527 50.408 14.478 1.00 89.56 80 LEU A C 1
ATOM 671 O O . LEU A 1 80 ? -5.717 51.303 15.297 1.00 89.56 80 LEU A O 1
ATOM 675 N N . CYS A 1 81 ? -5.615 50.596 13.164 1.00 91.31 81 CYS A N 1
ATOM 676 C CA . CYS A 1 81 ? -6.060 51.838 12.538 1.00 91.31 81 CYS A CA 1
ATOM 677 C C . CYS A 1 81 ? -7.585 52.041 12.606 1.00 91.31 81 CYS A C 1
ATOM 679 O O . CYS A 1 81 ? -8.084 52.976 11.992 1.00 91.31 81 CYS A O 1
ATOM 681 N N . LYS A 1 82 ? -8.323 51.186 13.336 1.00 91.88 82 LYS A N 1
ATOM 682 C CA . LYS A 1 82 ? -9.790 51.216 13.467 1.00 91.88 82 LYS A CA 1
ATOM 683 C C . LYS A 1 82 ? -10.532 51.139 12.124 1.00 91.88 82 LYS A C 1
ATOM 685 O O . LYS A 1 82 ? -11.650 51.629 12.006 1.00 91.88 82 LYS A O 1
ATOM 690 N N . LEU A 1 83 ? -9.927 50.510 11.114 1.00 93.19 83 LEU A N 1
ATOM 691 C CA . LEU A 1 83 ? -10.608 50.257 9.847 1.00 93.19 83 LEU A CA 1
ATOM 692 C C . LEU A 1 83 ? -11.696 49.192 10.036 1.00 93.19 83 LEU A C 1
ATOM 694 O O . LEU A 1 83 ? -11.521 48.237 10.797 1.00 93.19 83 LEU A O 1
ATOM 698 N N . ASP A 1 84 ? -12.805 49.350 9.314 1.00 90.94 84 ASP A N 1
ATOM 699 C CA . ASP A 1 84 ? -13.943 48.435 9.378 1.00 90.94 84 ASP A CA 1
ATOM 700 C C . ASP A 1 84 ? -13.552 46.993 8.992 1.00 90.94 84 ASP A C 1
ATOM 702 O O . ASP A 1 84 ? -12.903 46.740 7.971 1.00 90.94 84 ASP A O 1
ATOM 706 N N . ASN A 1 85 ? -13.977 46.026 9.810 1.00 84.94 85 ASN A N 1
ATOM 707 C CA . ASN A 1 85 ? -13.629 44.618 9.628 1.00 84.94 85 ASN A CA 1
ATOM 708 C C . ASN A 1 85 ? -14.190 44.057 8.315 1.00 84.94 85 ASN A C 1
ATOM 710 O O . ASN A 1 85 ? -13.503 43.272 7.656 1.00 84.94 85 ASN A O 1
ATOM 714 N N . ILE A 1 86 ? -15.409 44.447 7.928 1.00 85.31 86 ILE A N 1
ATOM 715 C CA . ILE A 1 86 ? -16.054 43.947 6.709 1.00 85.31 86 ILE A CA 1
ATOM 716 C C . ILE A 1 86 ? -15.255 44.417 5.489 1.00 85.31 86 ILE A C 1
ATOM 718 O O . ILE A 1 86 ? -14.863 43.587 4.662 1.00 85.31 86 ILE A O 1
ATOM 722 N N . LYS A 1 87 ? -14.900 45.705 5.429 1.00 87.88 87 LYS A N 1
ATOM 723 C CA . LYS A 1 87 ? -14.048 46.284 4.378 1.00 87.88 87 LYS A CA 1
ATOM 724 C C . LYS A 1 87 ? -12.660 45.636 4.329 1.00 87.88 87 LYS A C 1
ATOM 726 O O . LYS A 1 87 ? -12.189 45.306 3.236 1.00 87.88 87 LYS A O 1
ATOM 731 N N . ILE A 1 88 ? -12.027 45.366 5.480 1.00 87.19 88 ILE A N 1
ATOM 732 C CA . ILE A 1 88 ? -10.746 44.635 5.534 1.00 87.19 88 ILE A CA 1
ATOM 733 C C . ILE A 1 88 ? -10.894 43.268 4.859 1.00 87.19 88 ILE A C 1
ATOM 735 O O . ILE A 1 88 ? -10.144 42.971 3.930 1.00 87.19 88 ILE A O 1
ATOM 739 N N . TYR A 1 89 ? -11.865 42.444 5.264 1.00 83.62 89 TYR A N 1
ATOM 740 C CA . TYR A 1 89 ? -12.018 41.097 4.703 1.00 83.62 89 TYR A CA 1
ATOM 741 C C . TYR A 1 89 ? -12.459 41.102 3.232 1.00 83.62 89 TYR A C 1
ATOM 743 O O . TYR A 1 89 ? -12.011 40.249 2.462 1.00 83.62 89 TYR A O 1
ATOM 751 N N . GLN A 1 90 ? -13.278 42.067 2.806 1.00 83.12 90 GLN A N 1
ATOM 752 C CA . GLN A 1 90 ? -13.634 42.247 1.395 1.00 83.12 90 GLN A CA 1
ATOM 753 C C . GLN A 1 90 ? -12.405 42.592 0.539 1.00 83.12 90 GLN A C 1
ATOM 755 O O . GLN A 1 90 ? -12.249 42.042 -0.554 1.00 83.12 90 GLN A O 1
ATOM 760 N N . SER A 1 91 ? -11.492 43.428 1.047 1.00 84.38 91 SER A N 1
ATOM 761 C CA . SER A 1 91 ? -10.258 43.796 0.338 1.00 84.38 91 SER A CA 1
ATOM 762 C C . SER A 1 91 ? -9.321 42.604 0.103 1.00 84.38 91 SER A C 1
ATOM 764 O O . SER A 1 91 ? -8.642 42.555 -0.923 1.00 84.38 91 SER A O 1
ATOM 766 N N . LEU A 1 92 ? -9.352 41.585 0.976 1.00 80.19 92 LEU A N 1
ATOM 767 C CA . LEU A 1 92 ? -8.538 40.370 0.827 1.00 80.19 92 LEU A CA 1
ATOM 768 C C . LEU A 1 92 ? -8.839 39.631 -0.481 1.00 80.19 92 LEU A C 1
ATOM 770 O O . LEU A 1 92 ? -7.938 39.026 -1.060 1.00 80.19 92 LEU A O 1
ATOM 774 N N . LYS A 1 93 ? -10.082 39.713 -0.977 1.00 75.38 93 LYS A N 1
ATOM 775 C CA . LYS A 1 93 ? -10.487 39.113 -2.258 1.00 75.38 93 LYS A CA 1
ATOM 776 C C . LYS A 1 93 ? -9.857 39.816 -3.466 1.00 75.38 93 LYS A C 1
ATOM 778 O O . LYS A 1 93 ? -9.760 39.213 -4.529 1.00 75.38 93 LYS A O 1
ATOM 783 N N . ARG A 1 94 ? -9.425 41.073 -3.309 1.00 78.69 94 ARG A N 1
ATOM 784 C CA . ARG A 1 94 ? -8.827 41.903 -4.368 1.00 78.69 94 ARG A CA 1
ATOM 785 C C . ARG A 1 94 ? -7.296 41.842 -4.391 1.00 78.69 94 ARG A C 1
ATOM 787 O O . ARG A 1 94 ? -6.688 42.407 -5.297 1.00 78.69 94 ARG A O 1
ATOM 794 N N . ILE A 1 95 ? -6.662 41.173 -3.422 1.00 76.50 95 ILE A N 1
ATOM 795 C CA . ILE A 1 95 ? -5.200 41.059 -3.370 1.00 76.50 95 ILE A CA 1
ATOM 796 C C . ILE A 1 95 ? -4.717 40.234 -4.565 1.00 76.50 95 ILE A C 1
ATOM 798 O O . ILE A 1 95 ? -4.946 39.027 -4.655 1.00 76.50 95 ILE A O 1
ATOM 802 N N . LYS A 1 96 ? -4.014 40.901 -5.481 1.00 70.44 96 LYS A N 1
ATOM 803 C CA . LYS A 1 96 ? -3.364 40.265 -6.626 1.00 70.44 96 LYS A CA 1
ATOM 804 C C . LYS A 1 96 ? -2.049 39.617 -6.192 1.00 70.44 96 LYS A C 1
ATOM 806 O O . LYS A 1 96 ? -1.404 40.045 -5.234 1.00 70.44 96 LYS A O 1
ATOM 811 N N . LYS A 1 97 ? -1.629 38.579 -6.918 1.00 69.69 97 LYS A N 1
ATOM 812 C CA . LYS A 1 97 ? -0.292 37.999 -6.737 1.00 69.69 97 LYS A CA 1
ATOM 813 C C . LYS A 1 97 ? 0.759 39.055 -7.066 1.00 69.69 97 LYS A C 1
ATOM 815 O O . LYS A 1 97 ? 0.641 39.755 -8.069 1.00 69.69 97 LYS A O 1
ATOM 820 N N . ILE A 1 98 ? 1.784 39.149 -6.224 1.00 75.69 98 ILE A N 1
ATOM 821 C CA . ILE A 1 98 ? 2.904 40.052 -6.476 1.00 75.69 98 ILE A CA 1
ATOM 822 C C . ILE A 1 98 ? 3.725 39.471 -7.625 1.00 75.69 98 ILE A C 1
ATOM 824 O O . ILE A 1 98 ? 4.149 38.314 -7.573 1.00 75.69 98 ILE A O 1
ATOM 828 N N . ASN A 1 99 ? 3.941 40.297 -8.644 1.00 79.12 99 ASN A N 1
ATOM 829 C CA . ASN A 1 99 ? 4.745 39.975 -9.813 1.00 79.12 99 ASN A CA 1
ATOM 830 C C . ASN A 1 99 ? 6.135 39.454 -9.379 1.00 79.12 99 ASN A C 1
ATOM 832 O O . ASN A 1 99 ? 6.842 40.114 -8.617 1.00 79.12 99 ASN A O 1
ATOM 836 N N . GLY A 1 100 ? 6.506 38.248 -9.817 1.00 79.44 100 GLY A N 1
ATOM 837 C CA . GLY A 1 100 ? 7.821 37.659 -9.562 1.00 79.44 100 GLY A CA 1
ATOM 838 C C . GLY A 1 100 ? 8.055 37.215 -8.113 1.00 79.44 100 GLY A C 1
ATOM 839 O O . GLY A 1 100 ? 9.204 37.089 -7.695 1.00 79.44 100 GLY A O 1
ATOM 840 N N . ARG A 1 101 ? 6.996 36.990 -7.322 1.00 84.38 101 ARG A N 1
ATOM 841 C CA . ARG A 1 101 ? 7.067 36.422 -5.962 1.00 84.38 101 ARG A CA 1
ATOM 842 C C . ARG A 1 101 ? 6.297 35.106 -5.908 1.00 84.38 101 ARG A C 1
ATOM 844 O O . ARG A 1 101 ? 5.070 35.101 -5.820 1.00 84.38 101 ARG A O 1
ATOM 851 N N . LEU A 1 102 ? 7.036 34.003 -5.941 1.00 86.25 102 LEU A N 1
ATOM 852 C CA . LEU A 1 102 ? 6.567 32.620 -5.997 1.00 86.25 102 LEU A CA 1
ATOM 853 C C . LEU A 1 102 ? 5.420 32.430 -6.995 1.00 86.25 102 LEU A C 1
ATOM 855 O O . LEU A 1 102 ? 4.385 31.824 -6.711 1.00 86.25 102 LEU A O 1
ATOM 859 N N . GLU A 1 103 ? 5.598 33.006 -8.177 1.00 87.88 103 GLU A N 1
ATOM 860 C CA . GLU A 1 103 ? 4.566 33.077 -9.194 1.00 87.88 103 GLU A CA 1
ATOM 861 C C . GLU A 1 103 ? 4.625 31.841 -10.087 1.00 87.88 103 GLU A C 1
ATOM 863 O O . GLU A 1 103 ? 5.644 31.573 -10.721 1.00 87.88 103 GLU A O 1
ATOM 868 N N . LEU A 1 104 ? 3.527 31.085 -10.145 1.00 89.69 104 LEU A N 1
ATOM 869 C CA . LEU A 1 104 ? 3.386 29.965 -11.071 1.00 89.69 104 LEU A CA 1
ATOM 870 C C . LEU A 1 104 ? 3.198 30.501 -12.494 1.00 89.69 104 LEU A C 1
ATOM 872 O O . LEU A 1 104 ? 2.140 31.044 -12.807 1.00 89.69 104 LEU A O 1
ATOM 876 N N . ILE A 1 105 ? 4.202 30.314 -13.350 1.00 92.31 105 ILE A N 1
ATOM 877 C CA . ILE A 1 105 ? 4.184 30.833 -14.724 1.00 92.31 105 ILE A CA 1
ATOM 878 C C . ILE A 1 105 ? 3.535 29.848 -15.691 1.00 92.31 105 ILE A C 1
ATOM 880 O O . ILE A 1 105 ? 2.770 30.251 -16.566 1.00 92.31 105 ILE A O 1
ATOM 884 N N . LYS A 1 106 ? 3.852 28.552 -15.567 1.00 90.88 106 LYS A N 1
ATOM 885 C CA . LYS A 1 106 ? 3.376 27.527 -16.506 1.00 90.88 106 LYS A CA 1
ATOM 886 C C . LYS A 1 106 ? 3.312 26.145 -15.864 1.00 90.88 106 LYS A C 1
ATOM 888 O O . LYS A 1 106 ? 4.178 25.778 -15.066 1.00 90.88 106 LYS A O 1
ATOM 893 N N . ILE A 1 107 ? 2.300 25.376 -16.260 1.00 89.31 107 ILE A N 1
ATOM 894 C CA . ILE A 1 107 ? 2.201 23.935 -16.012 1.00 89.31 107 ILE A CA 1
ATOM 895 C C . ILE A 1 107 ? 2.345 23.233 -17.363 1.00 89.31 107 ILE A C 1
ATOM 897 O O . ILE A 1 107 ? 1.590 23.512 -18.293 1.00 89.31 107 ILE A O 1
ATOM 901 N N . PHE A 1 108 ? 3.322 22.339 -17.486 1.00 83.69 108 PHE A N 1
ATOM 902 C CA . PHE A 1 108 ? 3.505 21.527 -18.692 1.00 83.69 108 PHE A CA 1
ATOM 903 C C . PHE A 1 108 ? 2.608 20.277 -18.663 1.00 83.69 108 PHE A C 1
ATOM 905 O O . PHE A 1 108 ? 2.199 19.847 -17.581 1.00 83.69 108 PHE A O 1
ATOM 912 N N . PRO A 1 109 ? 2.337 19.621 -19.812 1.00 74.50 109 PRO A N 1
ATOM 913 C CA . PRO A 1 109 ? 1.491 18.423 -19.865 1.00 74.50 109 PRO A CA 1
ATOM 914 C C . PRO A 1 109 ? 1.947 17.295 -18.929 1.00 74.50 109 PRO A C 1
ATOM 916 O O . PRO A 1 109 ? 1.135 16.509 -18.434 1.00 74.50 109 PRO A O 1
ATOM 919 N N . ASN A 1 110 ? 3.246 17.228 -18.609 1.00 66.06 110 ASN A N 1
ATOM 920 C CA . ASN A 1 110 ? 3.807 16.293 -17.636 1.00 66.06 110 ASN A CA 1
ATOM 921 C C . ASN A 1 110 ? 3.647 16.686 -16.156 1.00 66.06 110 ASN A C 1
ATOM 923 O O . ASN A 1 110 ? 4.218 16.031 -15.282 1.00 66.06 110 ASN A O 1
ATOM 927 N N . ASN A 1 111 ? 2.810 17.689 -15.879 1.00 75.94 111 ASN A N 1
ATOM 928 C CA . ASN A 1 111 ? 2.570 18.292 -14.568 1.00 75.94 111 ASN A CA 1
ATOM 929 C C . ASN A 1 111 ? 3.839 18.878 -13.922 1.00 75.94 111 ASN A C 1
ATOM 931 O O . ASN A 1 111 ? 3.890 19.059 -12.707 1.00 75.94 111 ASN A O 1
ATOM 935 N N . VAL A 1 112 ? 4.870 19.169 -14.722 1.00 86.38 112 VAL A N 1
ATOM 936 C CA . VAL A 1 112 ? 5.990 20.000 -14.276 1.00 86.38 112 VAL A CA 1
ATOM 937 C C . VAL A 1 112 ? 5.478 21.419 -14.089 1.00 86.38 112 VAL A C 1
ATOM 939 O O . VAL A 1 112 ? 4.863 21.987 -14.997 1.00 86.38 112 VAL A O 1
ATOM 942 N N . LYS A 1 113 ? 5.720 21.976 -12.903 1.00 91.00 113 LYS A N 1
ATOM 943 C CA . LYS A 1 113 ? 5.303 23.331 -12.531 1.00 91.00 113 LYS A CA 1
ATOM 944 C C . LYS A 1 113 ? 6.528 24.228 -12.473 1.00 91.00 113 LYS A C 1
ATOM 946 O O . LYS A 1 113 ? 7.489 23.889 -11.784 1.00 91.00 113 LYS A O 1
ATOM 951 N N . VAL A 1 114 ? 6.483 25.365 -13.160 1.00 94.81 114 VAL A N 1
ATOM 952 C CA . VAL A 1 114 ? 7.592 26.327 -13.173 1.00 94.81 114 VAL A CA 1
ATOM 953 C C . VAL A 1 114 ? 7.186 27.599 -12.448 1.00 94.81 114 VAL A C 1
ATOM 955 O O . VAL A 1 114 ? 6.226 28.265 -12.843 1.00 94.81 114 VAL A O 1
ATOM 958 N N . PHE A 1 115 ? 7.929 27.920 -11.394 1.00 93.50 115 PHE A N 1
ATOM 959 C CA . PHE A 1 115 ? 7.747 29.106 -10.571 1.00 93.50 115 PHE A CA 1
ATOM 960 C C . PHE A 1 115 ? 8.891 30.095 -10.775 1.00 93.50 115 PHE A C 1
ATOM 962 O O . PHE A 1 115 ? 10.036 29.686 -10.964 1.00 93.50 115 PHE A O 1
ATOM 969 N N . VAL A 1 116 ? 8.580 31.386 -10.673 1.00 94.25 116 VAL A N 1
ATOM 970 C CA . VAL A 1 116 ? 9.555 32.486 -10.666 1.00 94.25 116 VAL A CA 1
ATOM 971 C C . VAL A 1 116 ? 9.492 33.217 -9.322 1.00 94.25 116 VAL A C 1
ATOM 973 O O . VAL A 1 116 ? 8.400 33.543 -8.848 1.00 94.25 116 VAL A O 1
ATOM 976 N N . ASP A 1 117 ? 10.650 33.477 -8.705 1.00 92.88 117 ASP A N 1
ATOM 977 C CA . ASP A 1 117 ? 10.757 34.228 -7.447 1.00 92.88 117 ASP A CA 1
ATOM 978 C C . ASP A 1 117 ? 11.960 35.194 -7.413 1.00 92.88 117 ASP A C 1
ATOM 980 O O . ASP A 1 117 ? 13.063 34.863 -7.840 1.00 92.88 117 ASP A O 1
ATOM 984 N N . TYR A 1 118 ? 11.769 36.376 -6.822 1.00 91.38 118 TYR A N 1
ATOM 985 C CA . TYR A 1 118 ? 12.793 37.401 -6.572 1.00 91.38 118 TYR A CA 1
ATOM 986 C C . TYR A 1 118 ? 13.773 37.064 -5.419 1.00 91.38 118 TYR A C 1
ATOM 988 O O . TYR A 1 118 ? 14.346 37.944 -4.767 1.00 91.38 118 TYR A O 1
ATOM 996 N N . ALA A 1 119 ? 13.919 35.788 -5.064 1.00 90.94 119 ALA A N 1
ATOM 997 C CA . ALA A 1 119 ? 14.761 35.332 -3.965 1.00 90.94 119 ALA A CA 1
ATOM 998 C C . ALA A 1 119 ? 16.261 35.452 -4.297 1.00 90.94 119 ALA A C 1
ATOM 1000 O O . ALA A 1 119 ? 16.914 34.477 -4.659 1.00 90.94 119 ALA A O 1
ATOM 1001 N N . HIS A 1 120 ? 16.816 36.648 -4.099 1.00 90.88 120 HIS A N 1
ATOM 1002 C CA . HIS A 1 120 ? 18.232 36.987 -4.310 1.00 90.88 120 HIS A CA 1
ATOM 1003 C C . HIS A 1 120 ? 19.058 37.031 -3.002 1.00 90.88 120 HIS A C 1
ATOM 1005 O 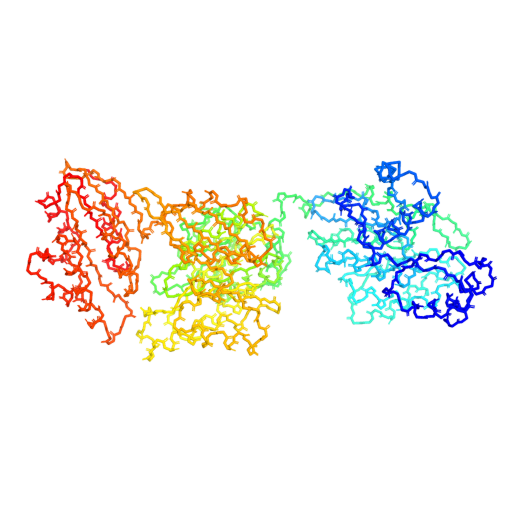O . HIS A 1 120 ? 20.186 37.521 -2.964 1.00 90.88 120 HIS A O 1
ATOM 1011 N N . THR A 1 121 ? 18.499 36.562 -1.880 1.00 91.31 121 THR A N 1
ATOM 1012 C CA . THR A 1 121 ? 19.225 36.436 -0.603 1.00 91.31 121 THR A CA 1
ATOM 1013 C C . THR A 1 121 ? 19.166 35.000 -0.087 1.00 91.31 121 THR A C 1
ATOM 1015 O O . THR A 1 121 ? 18.175 34.314 -0.350 1.00 91.31 121 THR A O 1
ATOM 1018 N N . PRO A 1 122 ? 20.170 34.537 0.688 1.00 92.06 122 PRO A N 1
ATOM 1019 C CA . PRO A 1 122 ? 20.174 33.179 1.231 1.00 92.06 122 PRO A CA 1
ATOM 1020 C C . PRO A 1 122 ? 18.896 32.840 2.008 1.00 92.06 122 PRO A C 1
ATOM 1022 O O . PRO A 1 122 ? 18.290 31.796 1.786 1.00 92.06 122 PRO A O 1
ATOM 1025 N N . ASP A 1 123 ? 18.443 33.732 2.891 1.00 86.56 123 ASP A N 1
ATOM 1026 C CA . ASP A 1 123 ? 17.265 33.459 3.717 1.00 86.56 123 ASP A CA 1
ATOM 1027 C C . ASP A 1 123 ? 15.974 33.426 2.885 1.00 86.56 123 ASP A C 1
ATOM 1029 O O . ASP A 1 123 ? 15.188 32.488 3.015 1.00 86.56 123 ASP A O 1
ATOM 1033 N N . ALA A 1 124 ? 15.797 34.368 1.948 1.00 87.81 124 ALA A N 1
ATOM 1034 C CA . ALA A 1 124 ? 14.655 34.350 1.031 1.00 87.81 124 ALA A CA 1
ATOM 1035 C C . ALA A 1 124 ? 14.616 33.053 0.210 1.00 87.81 124 ALA A C 1
ATOM 1037 O O . ALA A 1 124 ? 13.575 32.400 0.139 1.00 87.81 124 ALA A O 1
ATOM 1038 N N . LEU A 1 125 ? 15.764 32.634 -0.334 1.00 93.06 125 LEU A N 1
ATOM 1039 C CA . LEU A 1 125 ? 15.863 31.408 -1.117 1.00 93.06 125 LEU A CA 1
ATOM 1040 C C . LEU A 1 125 ? 15.491 30.175 -0.285 1.00 93.06 125 LEU A C 1
ATOM 1042 O O . LEU A 1 125 ? 14.690 29.347 -0.717 1.00 93.06 125 LEU A O 1
ATOM 1046 N N . LYS A 1 126 ? 16.016 30.077 0.941 1.00 91.62 126 LYS A N 1
ATOM 1047 C CA . LYS A 1 126 ? 15.704 28.980 1.864 1.00 91.62 126 LYS A CA 1
ATOM 1048 C C . LYS A 1 126 ? 14.214 28.904 2.187 1.00 91.62 126 LYS A C 1
ATOM 1050 O O . LYS A 1 126 ? 13.665 27.806 2.245 1.00 91.62 126 LYS A O 1
ATOM 1055 N N . GLN A 1 127 ? 13.565 30.042 2.418 1.00 85.81 127 GLN A N 1
ATOM 1056 C CA . GLN A 1 127 ? 12.144 30.072 2.764 1.00 85.81 127 GLN A CA 1
ATOM 1057 C C . GLN A 1 127 ? 11.258 29.677 1.585 1.00 85.81 127 GLN A C 1
ATOM 1059 O O . GLN A 1 127 ? 10.328 28.891 1.767 1.00 85.81 127 GLN A O 1
ATOM 1064 N N . VAL A 1 128 ? 11.578 30.150 0.378 1.00 87.50 128 VAL A N 1
ATOM 1065 C CA . VAL A 1 128 ? 10.859 29.748 -0.837 1.00 87.50 128 VAL A CA 1
ATOM 1066 C C . VAL A 1 128 ? 10.999 28.245 -1.063 1.00 87.50 128 VAL A C 1
ATOM 1068 O O . VAL A 1 128 ? 9.988 27.560 -1.207 1.00 87.50 128 VAL A O 1
ATOM 1071 N N . LEU A 1 129 ? 12.226 27.715 -0.999 1.00 90.00 129 LEU A N 1
ATOM 1072 C CA . LEU A 1 129 ? 12.504 26.285 -1.169 1.00 90.00 129 LEU A CA 1
ATOM 1073 C C . LEU A 1 129 ? 11.801 25.416 -0.118 1.00 90.00 129 LEU A C 1
ATOM 1075 O O . LEU A 1 129 ? 11.262 24.366 -0.460 1.00 90.00 129 LEU A O 1
ATOM 1079 N N . LYS A 1 130 ? 11.738 25.859 1.144 1.00 84.56 130 LYS A N 1
ATOM 1080 C CA . LYS A 1 130 ? 10.944 25.185 2.184 1.00 84.56 130 LYS A CA 1
ATOM 1081 C C . LYS A 1 130 ? 9.455 25.178 1.853 1.00 84.56 130 LYS A C 1
ATOM 1083 O O . LYS A 1 130 ? 8.832 24.124 1.932 1.00 84.56 130 LYS A O 1
ATOM 1088 N N . SER A 1 131 ? 8.910 26.326 1.447 1.00 79.94 131 SER A N 1
ATOM 1089 C CA . SER A 1 131 ? 7.485 26.461 1.132 1.00 79.94 131 SER A CA 1
ATOM 1090 C C . SER A 1 131 ? 7.063 25.548 -0.021 1.00 79.94 131 SER A C 1
ATOM 1092 O O . SER A 1 131 ? 6.005 24.935 0.055 1.00 79.94 131 SER A O 1
ATOM 1094 N N . ILE A 1 132 ? 7.881 25.418 -1.071 1.00 82.81 132 ILE A N 1
ATOM 1095 C CA . ILE A 1 132 ? 7.581 24.507 -2.192 1.00 82.81 132 ILE A CA 1
ATOM 1096 C C . ILE A 1 132 ? 7.978 23.049 -1.907 1.00 82.81 132 ILE A C 1
ATOM 1098 O O . ILE A 1 132 ? 7.450 22.125 -2.531 1.00 82.81 132 ILE A O 1
ATOM 1102 N N . GLY A 1 133 ? 8.902 22.812 -0.971 1.00 73.50 133 GLY A N 1
ATOM 1103 C CA . GLY A 1 133 ? 9.335 21.477 -0.545 1.00 73.50 133 GLY A CA 1
ATOM 1104 C C . GLY A 1 133 ? 8.213 20.665 0.096 1.00 73.50 133 GLY A C 1
ATOM 1105 O O . GLY A 1 133 ? 8.085 19.470 -0.187 1.00 73.50 133 GLY A O 1
ATOM 1106 N N . GLU A 1 134 ? 7.350 21.331 0.869 1.00 64.56 134 GLU A N 1
ATOM 1107 C CA . GLU A 1 134 ? 6.167 20.731 1.500 1.00 64.56 134 GLU A CA 1
ATOM 1108 C C . GLU A 1 134 ? 5.162 20.183 0.470 1.00 64.56 134 GLU A C 1
ATOM 1110 O O . GLU A 1 134 ? 4.571 19.126 0.687 1.00 64.56 134 GLU A O 1
ATOM 1115 N N . GLU A 1 135 ? 5.021 20.837 -0.688 1.00 57.94 135 GLU A N 1
ATOM 1116 C CA . GLU A 1 135 ? 4.130 20.389 -1.769 1.00 57.94 135 GLU A CA 1
ATOM 1117 C C . GLU A 1 135 ? 4.774 19.357 -2.711 1.00 57.94 135 GLU A C 1
ATOM 1119 O O . GLU A 1 135 ? 4.087 18.508 -3.284 1.00 57.94 135 GLU A O 1
ATOM 1124 N N . SER A 1 136 ? 6.095 19.421 -2.898 1.00 58.22 136 SER A N 1
ATOM 1125 C CA . SER A 1 136 ? 6.817 18.638 -3.915 1.00 58.22 136 SER A CA 1
ATOM 1126 C C . SER A 1 136 ? 7.480 17.359 -3.399 1.00 58.22 136 SER A C 1
ATOM 1128 O O . SER A 1 136 ? 8.074 16.621 -4.197 1.00 58.22 136 SER A O 1
ATOM 1130 N N . ASN A 1 137 ? 7.396 17.069 -2.092 1.00 59.19 137 ASN A N 1
ATOM 1131 C CA . ASN A 1 137 ? 8.210 16.043 -1.423 1.00 59.19 137 ASN A CA 1
ATOM 1132 C C . ASN A 1 137 ? 9.704 16.183 -1.791 1.00 59.19 137 ASN A C 1
ATOM 1134 O O . ASN A 1 137 ? 10.368 15.191 -2.099 1.00 59.19 137 ASN A O 1
ATOM 1138 N N . ASN A 1 138 ? 10.210 17.422 -1.811 1.00 60.66 138 ASN A N 1
ATOM 1139 C CA . ASN A 1 138 ? 11.600 17.789 -2.127 1.00 60.66 138 ASN A CA 1
ATOM 1140 C C . ASN A 1 138 ? 12.093 17.423 -3.545 1.00 60.66 138 ASN A C 1
ATOM 1142 O O . ASN A 1 138 ? 13.296 17.331 -3.787 1.00 60.66 138 ASN A O 1
ATOM 1146 N N . SER A 1 139 ? 11.191 17.222 -4.511 1.00 81.81 139 SER A N 1
ATOM 1147 C CA . SER A 1 139 ? 11.565 17.065 -5.924 1.00 81.81 139 SER A CA 1
ATOM 1148 C C . SER A 1 139 ? 11.613 18.430 -6.612 1.00 81.81 139 SER A C 1
ATOM 1150 O O . SER A 1 139 ? 10.706 18.772 -7.374 1.00 81.81 139 SER A O 1
ATOM 1152 N N . ILE A 1 140 ? 12.654 19.205 -6.304 1.00 92.69 140 ILE A N 1
ATOM 1153 C CA . ILE A 1 140 ? 12.832 20.579 -6.787 1.00 92.69 140 ILE A CA 1
ATOM 1154 C C . ILE A 1 140 ? 14.082 20.668 -7.666 1.00 92.69 140 ILE A C 1
ATOM 1156 O O . ILE A 1 140 ? 15.165 20.248 -7.256 1.00 92.69 140 ILE A O 1
ATOM 1160 N N . SER A 1 141 ? 13.940 21.261 -8.846 1.00 95.25 141 SER A N 1
ATOM 1161 C CA . SER A 1 141 ? 15.044 21.784 -9.651 1.00 95.25 141 SER A CA 1
ATOM 1162 C C . SER A 1 141 ? 15.129 23.296 -9.465 1.00 95.25 141 SER A C 1
ATOM 1164 O O . SER A 1 141 ? 14.100 23.969 -9.482 1.00 95.25 141 SER A O 1
ATOM 1166 N N . ILE A 1 142 ? 16.331 23.845 -9.312 1.00 97.12 142 ILE A N 1
ATOM 1167 C CA . ILE A 1 142 ? 16.529 25.295 -9.180 1.00 97.12 142 ILE A CA 1
ATOM 1168 C C . ILE A 1 142 ? 17.381 25.851 -10.315 1.00 97.12 142 ILE A C 1
ATOM 1170 O O . ILE A 1 142 ? 18.412 25.274 -10.649 1.00 97.12 142 ILE A O 1
ATOM 1174 N N . VAL A 1 143 ? 16.967 26.992 -10.862 1.00 98.12 143 VAL A N 1
ATOM 1175 C CA . VAL A 1 143 ? 17.770 27.856 -11.731 1.00 98.12 143 VAL A CA 1
ATOM 1176 C C . VAL A 1 143 ? 18.042 29.150 -10.974 1.00 98.12 143 VAL A C 1
ATOM 1178 O O . VAL A 1 143 ? 17.095 29.852 -10.622 1.00 98.12 143 VAL A O 1
ATOM 1181 N N . PHE A 1 144 ? 19.305 29.459 -10.687 1.00 97.44 144 PHE A N 1
ATOM 1182 C CA . PHE A 1 144 ? 19.659 30.685 -9.968 1.00 97.44 144 PHE A CA 1
ATOM 1183 C C . PHE A 1 144 ? 21.056 31.199 -10.335 1.00 97.44 144 PHE A C 1
ATOM 1185 O O . PHE A 1 144 ? 21.920 30.442 -10.780 1.00 97.44 144 PHE A O 1
ATOM 1192 N N . GLY A 1 145 ? 21.272 32.492 -10.108 1.00 95.00 145 GLY A N 1
ATOM 1193 C CA . GLY A 1 145 ? 22.591 33.117 -10.078 1.00 95.00 145 GLY A CA 1
ATOM 1194 C C . GLY A 1 145 ? 22.722 34.047 -8.871 1.00 95.00 145 GLY A C 1
ATOM 1195 O O . GLY A 1 145 ? 21.896 34.018 -7.954 1.00 95.00 145 GLY A O 1
ATOM 1196 N N . CYS A 1 146 ? 23.779 34.852 -8.845 1.00 94.75 146 CYS A N 1
ATOM 1197 C CA . CYS A 1 146 ? 23.972 35.905 -7.849 1.00 94.75 146 CYS A CA 1
ATOM 1198 C C . CYS A 1 146 ? 24.487 37.167 -8.538 1.00 94.75 146 CYS A C 1
ATOM 1200 O O . CYS A 1 146 ? 25.287 37.050 -9.466 1.00 94.75 146 CYS A O 1
ATOM 1202 N N . GLY A 1 147 ? 24.102 38.336 -8.021 1.00 91.69 147 GLY A N 1
ATOM 1203 C CA . GLY A 1 147 ? 24.549 39.623 -8.542 1.00 91.69 147 GLY A CA 1
ATOM 1204 C C . GLY A 1 147 ? 26.063 39.828 -8.457 1.00 91.69 147 GLY A C 1
ATOM 1205 O O . GLY A 1 147 ? 26.738 39.325 -7.544 1.00 91.69 147 GLY A O 1
ATOM 1206 N N . GLY A 1 148 ? 26.595 40.618 -9.384 1.00 89.50 148 GLY A N 1
ATOM 1207 C CA . GLY A 1 148 ? 27.948 41.171 -9.292 1.00 89.50 148 GLY A CA 1
ATOM 1208 C C . GLY A 1 148 ? 28.072 42.255 -8.229 1.00 89.50 148 GLY A C 1
ATOM 1209 O O . GLY A 1 148 ? 27.063 42.847 -7.819 1.00 89.50 148 GLY A O 1
ATOM 1210 N N . ASP A 1 149 ? 29.308 42.464 -7.771 1.00 87.62 149 ASP A N 1
ATOM 1211 C CA . ASP A 1 149 ? 29.796 43.491 -6.828 1.00 87.62 149 ASP A CA 1
ATOM 1212 C C . ASP A 1 149 ? 29.235 43.410 -5.393 1.00 87.62 149 ASP A C 1
ATOM 1214 O O . ASP A 1 149 ? 29.954 43.547 -4.406 1.00 87.62 149 ASP A O 1
ATOM 1218 N N . ARG A 1 150 ? 27.936 43.143 -5.238 1.00 83.25 150 ARG A N 1
ATOM 1219 C CA . ARG A 1 150 ? 27.198 43.265 -3.969 1.00 83.25 150 ARG A CA 1
ATOM 1220 C C . ARG A 1 150 ? 26.998 41.937 -3.238 1.00 83.25 150 ARG A C 1
ATOM 1222 O O . ARG A 1 150 ? 26.798 41.916 -2.022 1.00 83.25 150 ARG A O 1
ATOM 1229 N N . ASP A 1 151 ? 27.043 40.815 -3.957 1.00 88.44 151 ASP A N 1
ATOM 1230 C CA . ASP A 1 151 ? 26.575 39.521 -3.442 1.00 88.44 151 ASP A CA 1
ATOM 1231 C C . ASP A 1 151 ? 27.694 38.516 -3.143 1.00 88.44 151 ASP A C 1
ATOM 1233 O O . ASP A 1 151 ? 27.403 37.350 -2.868 1.00 88.44 151 ASP A O 1
ATOM 1237 N N . HIS A 1 152 ? 28.964 38.940 -3.115 1.00 89.06 152 HIS A N 1
ATOM 1238 C CA . HIS A 1 152 ? 30.112 38.047 -2.889 1.00 89.06 152 HIS A CA 1
ATOM 1239 C C . HIS A 1 152 ? 29.925 37.131 -1.662 1.00 89.06 152 HIS A C 1
ATOM 1241 O O . HIS A 1 152 ? 30.042 35.910 -1.755 1.00 89.06 152 HIS A O 1
ATOM 1247 N N . LYS A 1 153 ? 29.502 37.699 -0.521 1.00 90.25 153 LYS A N 1
ATOM 1248 C CA . LYS A 1 153 ? 29.246 36.950 0.728 1.00 90.25 153 LYS A CA 1
ATOM 1249 C C . LYS A 1 153 ? 27.999 36.047 0.673 1.00 90.25 153 LYS A C 1
ATOM 1251 O O . LYS A 1 153 ? 27.854 35.159 1.511 1.00 90.25 153 LYS A O 1
ATOM 1256 N N . LYS A 1 154 ? 27.081 36.261 -0.278 1.00 92.81 154 LYS A N 1
ATOM 1257 C CA . LYS A 1 154 ? 25.833 35.486 -0.420 1.00 92.81 154 LYS A CA 1
ATOM 1258 C C . LYS A 1 154 ? 26.030 34.219 -1.254 1.00 92.81 154 LYS A C 1
ATOM 1260 O O . LYS A 1 154 ? 25.384 33.214 -0.954 1.00 92.81 154 LYS A O 1
ATOM 1265 N N . ARG A 1 155 ? 26.930 34.245 -2.246 1.00 94.62 155 ARG A N 1
ATOM 1266 C CA . ARG A 1 155 ? 27.163 33.143 -3.206 1.00 94.62 155 ARG A CA 1
ATOM 1267 C C . ARG A 1 155 ? 27.385 31.782 -2.534 1.00 94.62 155 ARG A C 1
ATOM 1269 O O . ARG A 1 155 ? 26.643 30.855 -2.869 1.00 94.62 155 ARG A O 1
ATOM 1276 N N . PRO A 1 156 ? 28.286 31.639 -1.536 1.00 94.94 156 PRO A N 1
ATOM 1277 C CA . PRO A 1 156 ? 28.511 30.345 -0.886 1.00 94.94 156 PRO A CA 1
ATOM 1278 C C . PRO A 1 156 ? 27.270 29.830 -0.151 1.00 94.94 156 PRO A C 1
ATOM 1280 O O . PRO A 1 156 ? 26.955 28.640 -0.164 1.00 94.94 156 PRO A O 1
ATOM 1283 N N . LEU A 1 157 ? 26.532 30.744 0.485 1.00 95.88 157 LEU A N 1
ATOM 1284 C CA . LEU A 1 157 ? 25.349 30.417 1.273 1.00 95.88 157 LEU A CA 1
ATOM 12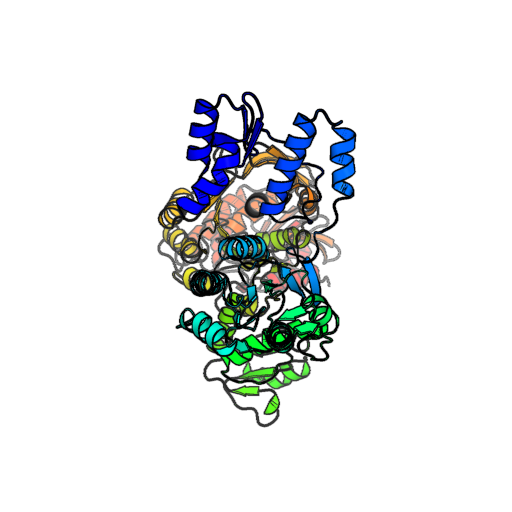85 C C . LEU A 1 157 ? 24.188 29.975 0.375 1.00 95.88 157 LEU A C 1
ATOM 1287 O O . LEU A 1 157 ? 23.527 28.985 0.682 1.00 95.88 157 LEU A O 1
ATOM 1291 N N . MET A 1 158 ? 23.961 30.668 -0.746 1.00 95.75 158 MET A N 1
ATOM 1292 C CA . MET A 1 158 ? 22.932 30.297 -1.726 1.00 95.75 158 MET A CA 1
ATOM 1293 C C . MET A 1 158 ? 23.249 28.960 -2.408 1.00 95.75 158 MET A C 1
ATOM 1295 O O . MET A 1 158 ? 22.344 28.140 -2.582 1.00 95.75 158 MET A O 1
ATOM 1299 N N . ALA A 1 159 ? 24.525 28.690 -2.708 1.00 96.06 159 ALA A N 1
ATOM 1300 C CA . ALA A 1 159 ? 24.972 27.389 -3.205 1.00 96.06 159 ALA A CA 1
ATOM 1301 C C . ALA A 1 159 ? 24.679 26.263 -2.199 1.00 96.06 159 ALA A C 1
ATOM 1303 O O . ALA A 1 159 ? 24.045 25.265 -2.550 1.00 96.06 159 ALA A O 1
ATOM 1304 N N . LYS A 1 160 ? 25.061 26.447 -0.927 1.00 95.06 160 LYS A N 1
ATOM 1305 C CA . LYS A 1 160 ? 24.813 25.467 0.144 1.00 95.06 160 LYS A CA 1
ATOM 1306 C C . LYS A 1 160 ? 23.320 25.181 0.330 1.00 95.06 160 LYS A C 1
ATOM 1308 O O . LYS A 1 160 ? 22.916 24.027 0.388 1.00 95.06 160 LYS A O 1
ATOM 1313 N N . ILE A 1 161 ? 22.487 26.220 0.343 1.00 94.94 161 ILE A N 1
ATOM 1314 C CA . ILE A 1 161 ? 21.030 26.067 0.445 1.00 94.94 161 ILE A CA 1
ATOM 1315 C C . ILE A 1 161 ? 20.479 25.295 -0.759 1.00 94.94 161 ILE A C 1
ATOM 1317 O O . ILE A 1 161 ? 19.697 24.363 -0.590 1.00 94.94 161 ILE A O 1
ATOM 1321 N N . SER A 1 162 ? 20.916 25.620 -1.974 1.00 94.62 162 SER A N 1
ATOM 1322 C CA . SER A 1 162 ? 20.488 24.891 -3.173 1.00 94.62 162 SER A CA 1
ATOM 1323 C C . SER A 1 162 ? 20.866 23.406 -3.096 1.00 94.62 162 SER A C 1
ATOM 1325 O O . SER A 1 162 ? 20.044 22.548 -3.409 1.00 94.62 162 SER A O 1
ATOM 1327 N N . LYS A 1 163 ? 22.065 23.091 -2.589 1.00 92.88 163 LYS A N 1
ATOM 1328 C CA . LYS A 1 163 ? 22.556 21.720 -2.356 1.00 92.88 163 LYS A CA 1
ATOM 1329 C C . LYS A 1 163 ? 21.728 20.924 -1.341 1.00 92.88 163 LYS A C 1
ATOM 1331 O O . LYS A 1 163 ? 21.572 19.708 -1.517 1.00 92.88 163 LYS A O 1
ATOM 1336 N N . ASP A 1 164 ? 21.216 21.592 -0.313 1.00 90.62 164 ASP A N 1
ATOM 1337 C CA . ASP A 1 164 ? 20.445 20.969 0.767 1.00 90.62 164 ASP A CA 1
ATOM 1338 C C . ASP A 1 164 ? 18.987 20.689 0.362 1.00 90.62 164 ASP A C 1
ATOM 1340 O O . ASP A 1 164 ? 18.399 19.703 0.807 1.00 90.62 164 ASP A O 1
ATOM 1344 N N . PHE A 1 165 ? 18.401 21.540 -0.488 1.00 90.44 165 PHE A N 1
ATOM 1345 C CA . PHE A 1 165 ? 16.962 21.513 -0.789 1.00 90.44 165 PHE A CA 1
ATOM 1346 C C . PHE A 1 165 ? 16.603 21.029 -2.201 1.00 90.44 165 PHE A C 1
ATOM 1348 O O . PHE A 1 165 ? 15.458 20.633 -2.420 1.00 90.44 165 PHE A O 1
ATOM 1355 N N . CYS A 1 166 ? 17.533 21.060 -3.161 1.00 92.44 166 CYS A N 1
ATOM 1356 C CA . CYS A 1 166 ? 17.234 20.781 -4.570 1.00 92.44 166 CYS A CA 1
ATOM 1357 C C . CYS A 1 166 ? 17.863 19.472 -5.059 1.00 92.44 166 CYS A C 1
ATOM 1359 O O . CYS A 1 166 ? 18.955 19.077 -4.649 1.00 92.44 166 CYS A O 1
ATOM 1361 N N . LYS A 1 167 ? 17.164 18.812 -5.986 1.00 89.50 167 LYS A N 1
ATOM 1362 C CA . LYS A 1 167 ? 17.612 17.600 -6.678 1.00 89.50 167 LYS A CA 1
ATOM 1363 C C . LYS A 1 167 ? 18.557 17.920 -7.836 1.00 89.50 167 LYS A C 1
ATOM 1365 O O . LYS A 1 167 ? 19.539 17.208 -8.012 1.00 89.50 167 LYS A O 1
ATOM 1370 N N . LYS A 1 168 ? 18.246 18.956 -8.621 1.00 93.38 168 LYS A N 1
ATOM 1371 C CA . LYS A 1 168 ? 19.080 19.438 -9.732 1.00 93.38 168 LYS A CA 1
ATOM 1372 C C . LYS A 1 168 ? 19.313 20.932 -9.578 1.00 93.38 168 LYS A C 1
ATOM 1374 O O . LYS A 1 168 ? 18.407 21.665 -9.176 1.00 93.38 168 LYS A O 1
ATOM 1379 N N . ILE A 1 169 ? 20.524 21.366 -9.902 1.00 97.44 169 ILE A N 1
ATOM 1380 C CA . ILE A 1 169 ? 20.974 22.736 -9.674 1.00 97.44 169 ILE A CA 1
ATOM 1381 C C . ILE A 1 169 ? 21.530 23.289 -10.981 1.00 97.44 169 ILE A C 1
ATOM 1383 O O . ILE A 1 169 ? 22.473 22.730 -11.534 1.00 97.44 169 ILE A O 1
ATOM 1387 N N . TYR A 1 170 ? 20.946 24.383 -11.459 1.00 98.12 170 TYR A N 1
ATOM 1388 C CA . TYR A 1 170 ? 21.364 25.109 -12.652 1.00 98.12 170 TYR A CA 1
ATOM 1389 C C . TYR A 1 170 ? 21.888 26.478 -12.219 1.00 98.12 170 TYR A C 1
ATOM 1391 O O . TYR A 1 170 ? 21.133 27.304 -11.703 1.00 98.12 170 TYR A O 1
ATOM 1399 N N . VAL A 1 171 ? 23.187 26.700 -12.406 1.00 97.81 171 VAL A N 1
ATOM 1400 C CA . VAL A 1 171 ? 23.861 27.961 -12.082 1.00 97.81 171 VAL A CA 1
ATOM 1401 C C . VAL A 1 171 ? 23.972 28.791 -13.356 1.00 97.81 171 VAL A C 1
ATOM 1403 O O . VAL A 1 171 ? 24.505 28.310 -14.357 1.00 97.81 171 VAL A O 1
ATOM 1406 N N . THR A 1 172 ? 23.474 30.025 -13.310 1.00 97.50 172 THR A N 1
ATOM 1407 C CA . THR A 1 172 ? 23.391 30.942 -14.457 1.00 97.50 172 THR A CA 1
ATOM 1408 C C . THR A 1 172 ? 23.846 32.353 -14.098 1.00 97.50 172 THR A C 1
ATOM 1410 O O . THR A 1 172 ? 24.036 32.669 -12.925 1.00 97.50 172 THR A O 1
ATOM 1413 N N . ASP A 1 173 ? 24.011 33.209 -15.106 1.00 95.94 173 ASP A N 1
ATOM 1414 C CA . ASP A 1 173 ? 24.218 34.642 -14.908 1.00 95.94 173 ASP A CA 1
ATOM 1415 C C . ASP A 1 173 ? 22.961 35.290 -14.311 1.00 95.94 173 ASP A C 1
ATOM 1417 O O . ASP A 1 173 ? 21.824 34.944 -14.669 1.00 95.94 173 ASP A O 1
ATOM 1421 N N . ASP A 1 174 ? 23.165 36.264 -13.430 1.00 93.69 174 ASP A N 1
ATOM 1422 C CA . ASP A 1 174 ? 22.112 37.038 -12.774 1.00 93.69 174 ASP A CA 1
ATOM 1423 C C . ASP A 1 174 ? 22.679 38.412 -12.398 1.00 93.69 174 ASP A C 1
ATOM 1425 O O . ASP A 1 174 ? 23.391 38.523 -11.407 1.00 93.69 174 ASP A O 1
ATOM 1429 N N . ASN A 1 175 ? 22.460 39.413 -13.255 1.00 93.62 175 ASN A N 1
ATOM 1430 C CA . ASN A 1 175 ? 22.996 40.777 -13.136 1.00 93.62 175 ASN A CA 1
ATOM 1431 C C . ASN A 1 175 ? 24.469 40.846 -12.657 1.00 93.62 175 ASN A C 1
ATOM 1433 O O . ASN A 1 175 ? 24.735 41.341 -11.553 1.00 93.62 175 ASN A O 1
ATOM 1437 N N . PRO A 1 176 ? 25.430 40.318 -13.442 1.00 92.38 176 PRO A N 1
ATOM 1438 C CA . PRO A 1 176 ? 26.856 40.346 -13.106 1.00 92.38 176 PRO A CA 1
ATOM 1439 C C . PRO A 1 176 ? 27.496 41.744 -13.061 1.00 92.38 176 PRO A C 1
ATOM 1441 O O . PRO A 1 176 ? 28.546 41.863 -12.438 1.00 92.38 176 PRO A O 1
ATOM 1444 N N . ARG A 1 177 ? 26.872 42.792 -13.625 1.00 92.50 177 ARG A N 1
ATOM 1445 C CA . ARG A 1 177 ? 27.377 44.181 -13.567 1.00 92.50 177 ARG A CA 1
ATOM 1446 C C . ARG A 1 177 ? 28.843 44.260 -14.021 1.00 92.50 177 ARG A C 1
ATOM 1448 O O . ARG A 1 177 ? 29.165 43.711 -15.069 1.00 92.50 177 ARG A O 1
ATOM 1455 N N . SER A 1 178 ? 29.718 44.901 -13.247 1.00 92.31 178 SER A N 1
ATOM 1456 C CA . SER A 1 178 ? 31.144 45.059 -13.551 1.00 92.31 178 SER A CA 1
ATOM 1457 C C . SER A 1 178 ? 31.990 43.801 -13.337 1.00 92.31 178 SER A C 1
ATOM 1459 O O . SER A 1 178 ? 33.140 43.759 -13.768 1.00 92.31 178 SER A O 1
ATOM 1461 N N . GLU A 1 179 ? 31.469 42.766 -12.678 1.00 94.31 179 GLU A N 1
ATOM 1462 C CA . GLU A 1 179 ? 32.240 41.560 -12.376 1.00 94.31 179 GLU A CA 1
ATOM 1463 C C . GLU A 1 179 ? 32.118 40.508 -13.488 1.00 94.31 179 GLU A C 1
ATOM 1465 O O . GLU A 1 179 ? 31.045 40.289 -14.048 1.00 94.31 179 GLU A O 1
ATOM 1470 N N . ASP A 1 180 ? 33.204 39.773 -13.763 1.00 94.31 180 ASP A N 1
ATOM 1471 C CA . ASP A 1 180 ? 33.175 38.672 -14.729 1.00 94.31 180 ASP A CA 1
ATOM 1472 C C . ASP A 1 180 ? 32.144 37.592 -14.316 1.00 94.31 180 ASP A C 1
ATOM 1474 O O . ASP A 1 180 ? 32.343 36.876 -13.318 1.00 94.31 180 ASP A O 1
ATOM 1478 N N . PRO A 1 181 ? 31.068 37.378 -15.103 1.00 94.75 181 PRO A N 1
ATOM 1479 C CA . PRO A 1 181 ? 30.040 36.391 -14.790 1.00 94.75 181 PRO A CA 1
ATOM 1480 C C . PRO A 1 181 ? 30.591 34.966 -14.676 1.00 94.75 181 PRO A C 1
ATOM 1482 O O . PRO A 1 181 ? 30.028 34.142 -13.940 1.00 94.75 181 PRO A O 1
ATOM 1485 N N . LYS A 1 182 ? 31.678 34.621 -15.384 1.00 96.12 182 LYS A N 1
ATOM 1486 C CA . LYS A 1 182 ? 32.309 33.296 -15.272 1.00 96.12 182 LYS A CA 1
ATOM 1487 C C . LYS A 1 182 ? 32.930 33.110 -13.889 1.00 96.12 182 LYS A C 1
ATOM 1489 O O . LYS A 1 182 ? 32.743 32.040 -13.303 1.00 96.12 182 LYS A O 1
ATOM 1494 N N . LYS A 1 183 ? 33.595 34.136 -13.339 1.00 96.38 183 LYS A N 1
ATOM 1495 C CA . LYS A 1 183 ? 34.167 34.108 -11.979 1.00 96.38 183 LYS A CA 1
ATOM 1496 C C . LYS A 1 183 ? 33.077 33.941 -10.920 1.00 96.38 183 LYS A C 1
ATOM 1498 O O . LYS A 1 183 ? 33.206 33.064 -10.062 1.00 96.38 183 LYS A O 1
ATOM 1503 N N . ILE A 1 184 ? 31.958 34.662 -11.047 1.00 96.19 184 ILE A N 1
ATOM 1504 C CA . ILE A 1 184 ? 30.793 34.513 -10.153 1.00 96.19 184 ILE A CA 1
ATOM 1505 C C . ILE A 1 184 ? 30.298 33.061 -10.136 1.00 96.19 184 ILE A C 1
ATOM 1507 O O . ILE A 1 184 ? 30.175 32.452 -9.068 1.00 96.19 184 ILE A O 1
ATOM 1511 N N . ARG A 1 185 ? 30.036 32.473 -11.312 1.00 96.88 185 ARG A N 1
ATOM 1512 C CA . ARG A 1 185 ? 29.528 31.093 -11.405 1.00 96.88 185 ARG A CA 1
ATOM 1513 C C . ARG A 1 185 ? 30.547 30.067 -10.914 1.00 96.88 185 ARG A C 1
ATOM 1515 O O . ARG A 1 185 ? 30.154 29.123 -10.230 1.00 96.88 185 ARG A O 1
ATOM 1522 N N . LYS A 1 186 ? 31.840 30.258 -11.208 1.00 96.19 186 LYS A N 1
ATOM 1523 C CA . LYS A 1 186 ? 32.931 29.394 -10.718 1.00 96.19 186 LYS A CA 1
ATOM 1524 C C . LYS A 1 186 ? 32.963 29.369 -9.188 1.00 96.19 186 LYS A C 1
ATOM 1526 O O . LYS A 1 186 ? 33.076 28.290 -8.606 1.00 96.19 186 LYS A O 1
ATOM 1531 N N . LEU A 1 187 ? 32.776 30.524 -8.544 1.00 95.69 187 LEU A N 1
ATOM 1532 C CA . LEU A 1 187 ? 32.681 30.616 -7.089 1.00 95.69 187 LEU A CA 1
ATOM 1533 C C . LEU A 1 187 ? 31.432 29.912 -6.543 1.00 95.69 187 LEU A C 1
ATOM 1535 O O . LEU A 1 187 ? 31.540 29.186 -5.569 1.00 95.69 187 LEU A O 1
ATOM 1539 N N . ILE A 1 188 ? 30.254 30.065 -7.156 1.00 96.25 188 ILE A N 1
ATOM 1540 C CA . ILE A 1 188 ? 29.036 29.351 -6.713 1.00 96.25 188 ILE A CA 1
ATOM 1541 C C . ILE A 1 188 ? 29.239 27.830 -6.801 1.00 96.25 188 ILE A C 1
ATOM 1543 O O . ILE A 1 188 ? 28.961 27.097 -5.850 1.00 96.25 188 ILE A O 1
ATOM 1547 N N . VAL A 1 189 ? 29.741 27.357 -7.943 1.00 95.94 189 VAL A N 1
ATOM 1548 C CA . VAL A 1 189 ? 29.939 25.932 -8.236 1.00 95.94 189 VAL A CA 1
ATOM 1549 C C . VAL A 1 189 ? 30.982 25.285 -7.320 1.00 95.94 189 VAL A C 1
ATOM 1551 O O . VAL A 1 189 ? 30.824 24.115 -6.966 1.00 95.94 189 VAL A O 1
ATOM 1554 N N . SER A 1 190 ? 32.002 26.017 -6.862 1.00 95.25 190 SER A N 1
ATOM 1555 C CA . SER A 1 190 ? 33.014 25.465 -5.947 1.00 95.25 190 SER A CA 1
ATOM 1556 C C . SER A 1 190 ? 32.424 24.992 -4.605 1.00 95.25 190 SER A C 1
ATOM 1558 O O . SER A 1 190 ? 32.975 24.081 -3.985 1.00 95.25 190 SER A O 1
ATOM 1560 N N . TYR A 1 191 ? 31.259 25.516 -4.197 1.00 94.75 191 TYR A N 1
ATOM 1561 C CA . TYR A 1 191 ? 30.505 25.072 -3.013 1.00 94.75 191 TYR A CA 1
ATOM 1562 C C . TYR A 1 191 ? 29.496 23.944 -3.300 1.00 94.75 191 TYR A C 1
ATOM 1564 O O . TYR A 1 191 ? 28.863 23.420 -2.378 1.00 94.75 191 TYR A O 1
ATOM 1572 N N . LEU A 1 192 ? 29.363 23.522 -4.561 1.00 92.62 192 LEU A N 1
ATOM 1573 C CA . LEU A 1 192 ? 28.497 22.421 -4.998 1.00 92.62 192 LEU A CA 1
ATOM 1574 C C . LEU A 1 192 ? 29.249 21.091 -5.185 1.00 92.62 192 LEU A C 1
ATOM 1576 O O . LEU A 1 192 ? 28.658 20.136 -5.685 1.00 92.62 192 LEU A O 1
ATOM 1580 N N . LYS A 1 193 ? 30.512 20.983 -4.736 1.00 81.81 193 LYS A N 1
ATOM 1581 C CA . LYS A 1 193 ? 31.301 19.732 -4.782 1.00 81.81 193 LYS A CA 1
ATOM 1582 C C . LYS A 1 193 ? 30.490 18.527 -4.269 1.00 81.81 193 LYS A C 1
ATOM 1584 O O . LYS A 1 193 ? 29.740 18.641 -3.288 1.00 81.81 193 LYS A O 1
ATOM 1589 N N . ASN A 1 194 ? 30.664 17.377 -4.922 1.00 81.12 194 ASN A N 1
ATOM 1590 C CA . ASN A 1 194 ? 29.969 16.105 -4.655 1.00 81.12 194 ASN A CA 1
ATOM 1591 C C . ASN A 1 194 ? 28.455 16.119 -4.954 1.00 81.12 194 ASN A C 1
ATOM 1593 O O . ASN A 1 194 ? 27.685 15.349 -4.375 1.00 81.12 194 ASN A O 1
ATOM 1597 N N . ARG A 1 195 ? 28.007 17.006 -5.848 1.00 83.19 195 ARG A N 1
ATOM 1598 C CA . ARG A 1 195 ? 26.655 17.013 -6.421 1.00 83.19 195 ARG A CA 1
ATOM 1599 C C . ARG A 1 195 ? 26.729 17.231 -7.925 1.00 83.19 195 ARG A C 1
ATOM 1601 O O . ARG A 1 195 ? 27.617 17.924 -8.405 1.00 83.19 195 ARG A O 1
ATOM 1608 N N . GLU A 1 196 ? 25.757 16.682 -8.643 1.00 85.69 196 GLU A N 1
ATOM 1609 C CA . GLU A 1 196 ? 25.538 17.008 -10.051 1.00 85.69 196 GLU A CA 1
ATOM 1610 C C . GLU A 1 196 ? 24.929 18.416 -10.163 1.00 85.69 196 GLU A C 1
ATOM 1612 O O . GLU A 1 196 ? 23.972 18.753 -9.458 1.00 85.69 196 GLU A O 1
ATOM 1617 N N . PHE A 1 197 ? 25.495 19.247 -11.033 1.00 94.19 197 PHE A N 1
ATOM 1618 C CA . PHE A 1 197 ? 25.017 20.596 -11.326 1.00 94.19 197 PHE A CA 1
ATOM 1619 C C . PHE A 1 197 ? 25.229 20.912 -12.810 1.00 94.19 197 PHE A C 1
ATOM 1621 O O . PHE A 1 197 ? 26.052 20.293 -13.481 1.00 94.19 197 PHE A O 1
ATOM 1628 N N . TYR A 1 198 ? 24.520 21.922 -13.304 1.00 96.44 198 TYR A N 1
ATOM 1629 C CA . TYR A 1 198 ? 24.646 22.428 -14.667 1.00 96.44 198 TYR A CA 1
ATOM 1630 C C . TYR A 1 198 ? 25.092 23.891 -14.613 1.00 96.44 198 TYR A C 1
ATOM 1632 O O . TYR A 1 198 ? 24.361 24.749 -14.122 1.00 96.44 198 TYR A O 1
ATOM 1640 N N . ASN A 1 199 ? 26.298 24.190 -15.096 1.00 96.69 199 ASN A N 1
ATOM 1641 C CA . ASN A 1 199 ? 26.824 25.556 -15.172 1.00 96.69 199 ASN A CA 1
ATOM 1642 C C . ASN A 1 199 ? 26.558 26.130 -16.572 1.00 96.69 199 ASN A C 1
ATOM 1644 O O . ASN A 1 199 ? 27.262 25.798 -17.523 1.00 96.69 199 ASN A O 1
ATOM 1648 N N . ILE A 1 200 ? 25.525 26.963 -16.706 1.00 97.12 200 ILE A N 1
ATOM 1649 C CA . ILE A 1 200 ? 25.050 27.492 -17.989 1.00 97.12 200 ILE A CA 1
ATOM 1650 C C . ILE A 1 200 ? 24.921 29.010 -17.854 1.00 97.12 200 ILE A C 1
ATOM 1652 O O . ILE A 1 200 ? 23.948 29.489 -17.289 1.00 97.12 200 ILE A O 1
ATOM 1656 N N . GLY A 1 201 ? 25.882 29.776 -18.384 1.00 95.12 201 GLY A N 1
ATOM 1657 C CA . GLY A 1 201 ? 25.886 31.242 -18.233 1.00 95.12 201 GLY A CA 1
ATOM 1658 C C . GLY A 1 201 ? 24.649 31.927 -18.824 1.00 95.12 201 GLY A C 1
ATOM 1659 O O . GLY A 1 201 ? 24.059 32.805 -18.204 1.00 95.12 201 GLY A O 1
ATOM 1660 N N . ASN A 1 202 ? 24.187 31.470 -19.992 1.00 95.44 202 ASN A N 1
ATOM 1661 C CA . ASN A 1 202 ? 22.991 32.028 -20.616 1.00 95.44 202 ASN A CA 1
ATOM 1662 C C . ASN A 1 202 ? 21.715 31.605 -19.864 1.00 95.44 202 ASN A C 1
ATOM 1664 O O . ASN A 1 202 ? 21.319 30.436 -19.901 1.00 95.44 202 ASN A O 1
ATOM 1668 N N . ARG A 1 203 ? 21.031 32.586 -19.266 1.00 95.06 203 ARG A N 1
ATOM 1669 C CA . ARG A 1 203 ? 19.837 32.377 -18.436 1.00 95.06 203 ARG A CA 1
ATOM 1670 C C . ARG A 1 203 ? 18.680 31.709 -19.169 1.00 95.06 203 ARG A C 1
ATOM 1672 O O . ARG A 1 203 ? 18.112 30.745 -18.657 1.00 95.06 203 ARG A O 1
ATOM 1679 N N . SER A 1 204 ? 18.392 32.122 -20.400 1.00 94.50 204 SER A N 1
ATOM 1680 C CA . SER A 1 204 ? 17.352 31.499 -21.228 1.00 94.50 204 SER A CA 1
ATOM 1681 C C . SER A 1 204 ? 17.645 30.022 -21.500 1.00 94.50 204 SER A C 1
ATOM 1683 O O . SER A 1 204 ? 16.752 29.178 -21.383 1.00 94.50 204 SER A O 1
ATOM 1685 N N . LYS A 1 205 ? 18.905 29.686 -21.815 1.00 94.44 205 LYS A N 1
ATOM 1686 C CA . LYS A 1 205 ? 19.349 28.296 -22.009 1.00 94.44 205 LYS A CA 1
ATOM 1687 C C . LYS A 1 205 ? 19.261 27.505 -20.703 1.00 94.44 205 LYS A C 1
ATOM 1689 O O . LYS A 1 205 ? 18.760 26.387 -20.733 1.00 94.44 205 LYS A O 1
ATOM 1694 N N . ALA A 1 206 ? 19.666 28.076 -19.567 1.00 96.81 206 ALA A N 1
ATOM 1695 C CA . ALA A 1 206 ? 19.581 27.416 -18.263 1.00 96.81 206 ALA A CA 1
ATOM 1696 C C . ALA A 1 206 ? 18.131 27.056 -17.891 1.00 96.81 206 ALA A C 1
ATOM 1698 O O . ALA A 1 206 ? 17.851 25.912 -17.528 1.00 96.81 206 ALA A O 1
ATOM 1699 N N . ILE A 1 207 ? 17.196 27.998 -18.068 1.00 96.00 207 ILE A N 1
ATOM 1700 C CA . ILE A 1 207 ? 15.757 27.785 -17.843 1.00 96.00 207 ILE A CA 1
ATOM 1701 C C . ILE A 1 207 ? 15.212 26.702 -18.781 1.00 96.00 207 ILE A C 1
ATOM 1703 O O . ILE A 1 207 ? 14.529 25.777 -18.332 1.00 96.00 207 ILE A O 1
ATOM 1707 N N . LYS A 1 208 ? 15.540 26.771 -20.078 1.00 93.69 208 LYS A N 1
ATOM 1708 C CA . LYS A 1 208 ? 15.104 25.773 -21.066 1.00 93.69 208 LYS A CA 1
ATOM 1709 C C . LYS A 1 208 ? 15.634 24.375 -20.731 1.00 93.69 208 LYS A C 1
ATOM 1711 O O . LYS A 1 208 ? 14.857 23.422 -20.748 1.00 93.69 208 LYS A O 1
ATOM 1716 N N . SER A 1 209 ? 16.913 24.253 -20.380 1.00 90.75 209 SER A N 1
ATOM 1717 C CA . SER A 1 209 ? 17.530 22.983 -19.978 1.00 90.75 209 SER A CA 1
ATOM 1718 C C . SER A 1 209 ? 16.884 22.407 -18.721 1.00 90.75 209 SER A C 1
ATOM 1720 O O . SER A 1 209 ? 16.570 21.219 -18.693 1.00 90.75 209 SER A O 1
ATOM 1722 N N . ALA A 1 210 ? 16.600 23.241 -17.715 1.00 94.62 210 ALA A N 1
ATOM 1723 C CA . ALA A 1 210 ? 15.905 22.802 -16.508 1.00 94.62 210 ALA A CA 1
ATOM 1724 C C . ALA A 1 210 ? 14.518 22.220 -16.812 1.00 94.62 210 ALA A C 1
ATOM 1726 O O . ALA A 1 210 ? 14.159 21.179 -16.263 1.00 94.62 210 ALA A O 1
ATOM 1727 N N . ILE A 1 211 ? 13.766 22.852 -17.719 1.00 91.19 211 ILE A N 1
ATOM 1728 C CA . ILE A 1 211 ? 12.438 22.390 -18.145 1.00 91.19 211 ILE A CA 1
ATOM 1729 C C . ILE A 1 211 ? 12.517 21.073 -18.922 1.00 91.19 211 ILE A C 1
ATOM 1731 O O . ILE A 1 211 ? 11.740 20.158 -18.651 1.00 91.19 211 ILE A O 1
ATOM 1735 N N . LEU A 1 212 ? 13.452 20.953 -19.866 1.00 84.56 212 LEU A N 1
ATOM 1736 C CA . LEU A 1 212 ? 13.595 19.749 -20.691 1.00 84.56 212 LEU A CA 1
ATOM 1737 C C . LEU A 1 212 ? 14.074 18.536 -19.886 1.00 84.56 212 LEU A C 1
ATOM 1739 O O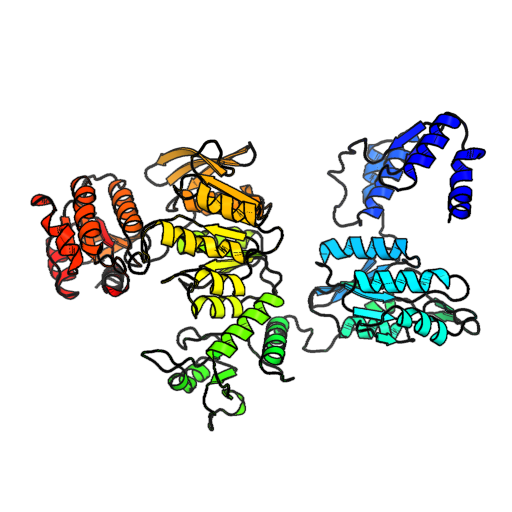 . LEU A 1 212 ? 13.627 17.419 -20.139 1.00 84.56 212 LEU A O 1
ATOM 1743 N N . ASN A 1 213 ? 14.924 18.760 -18.885 1.00 84.38 213 ASN A N 1
ATOM 1744 C CA . ASN A 1 213 ? 15.457 17.708 -18.022 1.00 84.38 213 ASN A CA 1
ATOM 1745 C C . ASN A 1 213 ? 14.522 17.351 -16.854 1.00 84.38 213 ASN A C 1
ATOM 1747 O O . ASN A 1 213 ? 14.875 16.499 -16.032 1.00 84.38 213 ASN A O 1
ATOM 1751 N N . ALA A 1 214 ? 13.372 18.013 -16.712 1.00 84.81 214 ALA A N 1
ATOM 1752 C CA . ALA A 1 214 ? 12.478 17.823 -15.577 1.00 84.81 214 ALA A CA 1
ATOM 1753 C C . ALA A 1 214 ? 11.775 16.457 -15.601 1.00 84.81 214 ALA A C 1
ATOM 1755 O O . ALA A 1 214 ? 11.268 15.995 -16.624 1.00 84.81 214 ALA A O 1
ATOM 1756 N N . GLU A 1 215 ? 11.708 15.809 -14.440 1.00 77.44 215 GLU A N 1
ATOM 1757 C CA . GLU A 1 215 ? 10.919 14.595 -14.250 1.00 77.44 215 GLU A CA 1
ATOM 1758 C C . GLU A 1 215 ? 9.420 14.930 -14.100 1.00 77.44 215 GLU A C 1
ATOM 1760 O O . GLU A 1 215 ? 9.063 16.023 -13.659 1.00 77.44 215 GLU A O 1
ATOM 1765 N N . PRO A 1 216 ? 8.499 13.998 -14.410 1.00 73.62 216 PRO A N 1
ATOM 1766 C CA . PRO A 1 216 ? 7.069 14.232 -14.214 1.00 73.62 216 PRO A CA 1
ATOM 1767 C C . PRO A 1 216 ? 6.722 14.644 -12.773 1.00 73.62 216 PRO A C 1
ATOM 1769 O O . PRO A 1 216 ? 7.127 13.983 -11.811 1.00 73.62 216 PRO A O 1
ATOM 1772 N N . ASN A 1 217 ? 5.889 15.680 -12.629 1.00 73.94 217 ASN A N 1
ATOM 1773 C CA . ASN A 1 217 ? 5.519 16.312 -11.350 1.00 73.94 217 ASN A CA 1
ATOM 1774 C C . ASN A 1 217 ? 6.671 17.006 -10.591 1.00 73.94 217 ASN A C 1
ATOM 1776 O O . ASN A 1 217 ? 6.528 17.275 -9.396 1.00 73.94 217 ASN A O 1
ATOM 1780 N N . GLU A 1 218 ? 7.819 17.249 -11.227 1.00 85.50 218 GLU A N 1
ATOM 1781 C CA . GLU A 1 218 ? 8.900 18.046 -10.638 1.00 85.50 218 GLU A CA 1
ATOM 1782 C C . GLU A 1 218 ? 8.507 19.534 -10.577 1.00 85.50 218 GLU A C 1
ATOM 1784 O O . GLU A 1 218 ? 7.792 20.040 -11.449 1.00 85.50 218 GLU A O 1
ATOM 1789 N N . ILE A 1 219 ? 8.957 20.237 -9.534 1.00 92.69 219 ILE A N 1
ATOM 1790 C CA . ILE A 1 219 ? 8.839 21.697 -9.447 1.00 92.69 219 ILE A CA 1
ATOM 1791 C C . ILE A 1 219 ? 10.163 22.318 -9.883 1.00 92.69 219 ILE A C 1
ATOM 1793 O O . ILE A 1 219 ? 11.221 21.921 -9.399 1.00 92.69 219 ILE A O 1
ATOM 1797 N N . ILE A 1 220 ? 10.101 23.310 -10.767 1.00 95.62 220 ILE A N 1
ATOM 1798 C CA . ILE A 1 220 ? 11.249 24.132 -11.152 1.00 95.62 220 ILE A CA 1
ATOM 1799 C C . ILE A 1 220 ? 11.074 25.512 -10.533 1.00 95.62 220 ILE A C 1
ATOM 1801 O O . ILE A 1 220 ? 10.055 26.162 -10.763 1.00 95.62 220 ILE A O 1
ATOM 1805 N N . LEU A 1 221 ? 12.066 25.960 -9.771 1.00 96.38 221 LEU A N 1
ATOM 1806 C CA . LEU A 1 221 ? 12.143 27.318 -9.246 1.00 96.38 221 LEU A CA 1
ATOM 1807 C C . LEU A 1 221 ? 13.207 28.105 -10.014 1.00 96.38 221 LEU A C 1
ATOM 1809 O O . LEU A 1 221 ? 14.382 27.747 -9.977 1.00 96.38 221 LEU A O 1
ATOM 1813 N N . VAL A 1 222 ? 12.806 29.191 -10.667 1.00 97.44 222 VAL A N 1
ATOM 1814 C CA . VAL A 1 222 ? 13.713 30.193 -11.236 1.00 97.44 222 VAL A CA 1
ATOM 1815 C C . VAL A 1 222 ? 13.815 31.345 -10.237 1.00 97.44 222 VAL A C 1
ATOM 1817 O O . VAL A 1 222 ? 12.837 32.056 -10.007 1.00 97.44 222 VAL A O 1
ATOM 1820 N N . ALA A 1 223 ? 14.970 31.481 -9.589 1.00 95.38 223 ALA A N 1
ATOM 1821 C CA . ALA A 1 223 ? 15.194 32.426 -8.498 1.00 95.38 223 ALA A CA 1
ATOM 1822 C C . ALA A 1 223 ? 16.137 33.574 -8.901 1.00 95.38 223 ALA A C 1
ATOM 1824 O O . ALA A 1 223 ? 16.917 33.450 -9.849 1.00 95.38 223 ALA A O 1
ATOM 1825 N N . GLY A 1 224 ? 16.070 34.680 -8.156 1.00 90.06 224 GLY A N 1
ATOM 1826 C CA . GLY A 1 224 ? 16.944 35.848 -8.300 1.00 90.06 224 GLY A CA 1
ATOM 1827 C C . GLY A 1 224 ? 16.180 37.065 -8.811 1.00 90.06 224 GLY A C 1
ATOM 1828 O O . GLY A 1 224 ? 15.715 37.862 -8.004 1.00 90.06 224 GLY A O 1
ATOM 1829 N N . LYS A 1 225 ? 15.997 37.152 -10.131 1.00 87.56 225 LYS A N 1
ATOM 1830 C CA . LYS A 1 225 ? 15.447 38.313 -10.863 1.00 87.56 225 LYS A CA 1
ATOM 1831 C C . LYS A 1 225 ? 13.961 38.590 -10.676 1.00 87.56 225 LYS A C 1
ATOM 1833 O O . LYS A 1 225 ? 13.536 39.740 -10.673 1.00 87.56 225 LYS A O 1
ATOM 1838 N N . GLY A 1 226 ? 13.144 37.555 -10.484 1.00 84.50 226 GLY A N 1
ATOM 1839 C CA . GLY A 1 226 ? 11.714 37.700 -10.198 1.00 84.50 226 GLY A CA 1
ATOM 1840 C C . GLY A 1 226 ? 10.925 38.476 -11.265 1.00 84.50 226 GLY A C 1
ATOM 1841 O O . GLY A 1 226 ? 10.431 37.890 -12.222 1.00 84.50 226 GLY A O 1
ATOM 1842 N N . HIS A 1 227 ? 10.739 39.778 -11.038 1.00 84.75 227 HIS A N 1
ATOM 1843 C CA . HIS A 1 227 ? 9.998 40.697 -11.912 1.00 84.75 227 HIS A CA 1
ATOM 1844 C C . HIS A 1 227 ? 10.909 41.549 -12.809 1.00 84.75 227 HIS A C 1
ATOM 1846 O O . HIS A 1 227 ? 10.403 42.265 -13.669 1.00 84.75 227 HIS A O 1
ATOM 1852 N N . GLU A 1 228 ? 12.228 41.494 -12.607 1.00 87.81 228 GLU A N 1
ATOM 1853 C CA . GLU A 1 228 ? 13.195 42.206 -13.437 1.00 87.81 228 GLU A CA 1
ATOM 1854 C C . GLU A 1 228 ? 13.209 41.638 -14.860 1.00 87.81 228 GLU A C 1
ATOM 1856 O O . GLU A 1 228 ? 13.320 40.426 -15.069 1.00 87.81 228 GLU A O 1
ATOM 1861 N N . ASN A 1 229 ? 13.144 42.539 -15.840 1.00 90.69 229 ASN A N 1
ATOM 1862 C CA . ASN A 1 229 ? 13.062 42.207 -17.262 1.00 90.69 229 ASN A CA 1
ATOM 1863 C C . ASN A 1 229 ? 14.357 42.528 -18.025 1.00 90.69 229 ASN A C 1
ATOM 1865 O O . ASN A 1 229 ? 14.333 42.659 -19.245 1.00 90.69 229 ASN A O 1
ATOM 1869 N N . TYR A 1 230 ? 15.487 42.677 -17.335 1.00 91.38 230 TYR A N 1
ATOM 1870 C CA . TYR A 1 230 ? 16.778 43.001 -17.941 1.00 91.38 230 TYR A CA 1
ATOM 1871 C C . TYR A 1 230 ? 17.913 42.286 -17.220 1.00 91.38 230 TYR A C 1
ATOM 1873 O O . TYR A 1 230 ? 17.798 42.016 -16.030 1.00 91.38 230 TYR A O 1
ATOM 1881 N N . GLN A 1 231 ? 18.984 41.930 -17.924 1.00 91.25 231 GLN A N 1
ATOM 1882 C CA . GLN A 1 231 ? 20.231 41.389 -17.387 1.00 91.25 231 GLN A CA 1
ATOM 1883 C C . GLN A 1 231 ? 21.361 42.388 -17.636 1.00 91.25 231 GLN A C 1
ATOM 1885 O O . GLN A 1 231 ? 21.657 42.695 -18.793 1.00 91.25 231 GLN A O 1
ATOM 1890 N N . ASP A 1 232 ? 21.982 42.852 -16.558 1.00 92.50 232 ASP A N 1
ATOM 1891 C CA . ASP A 1 232 ? 23.060 43.844 -16.578 1.00 92.50 232 ASP A CA 1
ATOM 1892 C C . ASP A 1 232 ? 24.449 43.178 -16.553 1.00 92.50 232 ASP A C 1
ATOM 1894 O O . ASP A 1 232 ? 24.777 42.467 -15.601 1.00 92.50 232 ASP A O 1
ATOM 1898 N N . TYR A 1 233 ? 25.244 43.403 -17.602 1.00 91.69 233 TYR A N 1
ATOM 1899 C CA . TYR A 1 233 ? 26.630 42.940 -17.757 1.00 91.69 233 TYR A CA 1
ATOM 1900 C C . TYR A 1 233 ? 27.662 44.081 -17.656 1.00 91.69 233 TYR A C 1
ATOM 1902 O O . TYR A 1 233 ? 28.790 43.917 -18.120 1.00 91.69 233 TYR A O 1
ATOM 1910 N N . GLY A 1 234 ? 27.282 45.243 -17.115 1.00 88.69 234 GLY A N 1
ATOM 1911 C CA . GLY A 1 234 ? 28.139 46.424 -17.002 1.00 88.69 234 GLY A CA 1
ATOM 1912 C C . GLY A 1 234 ? 28.265 47.161 -18.333 1.00 88.69 234 GLY A C 1
ATOM 1913 O O . GLY A 1 234 ? 27.687 48.227 -18.502 1.00 88.69 234 GLY A O 1
ATOM 1914 N N . SER A 1 235 ? 28.951 46.563 -19.311 1.00 86.38 235 SER A N 1
ATOM 1915 C CA . SER A 1 235 ? 29.134 47.147 -20.652 1.00 86.38 235 SER A CA 1
ATOM 1916 C C . SER A 1 235 ? 27.894 47.063 -21.546 1.00 86.38 235 SER A C 1
ATOM 1918 O O . SER A 1 235 ? 27.833 47.706 -22.590 1.00 86.38 235 SER A O 1
ATOM 1920 N N . ARG A 1 236 ? 26.902 46.247 -21.168 1.00 92.06 236 ARG A N 1
ATOM 1921 C CA . ARG A 1 236 ? 25.636 46.104 -21.897 1.00 92.06 236 ARG A CA 1
ATOM 1922 C C . ARG A 1 236 ? 24.502 45.642 -20.992 1.00 92.06 236 ARG A C 1
ATOM 1924 O O . ARG A 1 236 ? 24.702 44.828 -20.087 1.00 92.06 236 ARG A O 1
ATOM 1931 N N . ILE A 1 237 ? 23.287 46.058 -21.330 1.00 91.00 237 ILE A N 1
ATOM 1932 C CA . ILE A 1 237 ? 22.047 45.581 -20.716 1.00 91.00 237 ILE A CA 1
ATOM 1933 C C . ILE A 1 237 ? 21.257 44.796 -21.764 1.00 91.00 237 ILE A C 1
ATOM 1935 O O . ILE A 1 237 ? 21.077 45.245 -22.890 1.00 91.00 237 ILE A O 1
ATOM 1939 N N . THR A 1 238 ? 20.782 43.604 -21.403 1.00 90.56 238 THR A N 1
ATOM 1940 C CA . THR A 1 238 ? 19.955 42.768 -22.291 1.00 90.56 238 THR A CA 1
ATOM 1941 C C . THR A 1 238 ? 18.554 42.607 -21.716 1.00 90.56 238 THR A C 1
ATOM 1943 O O . THR A 1 238 ? 18.402 42.131 -20.594 1.00 90.56 238 THR A O 1
ATOM 1946 N N . PHE A 1 239 ? 17.516 42.981 -22.464 1.00 91.69 239 PHE A N 1
ATOM 1947 C CA . PHE A 1 239 ? 16.128 42.873 -22.005 1.00 91.69 239 PHE A CA 1
ATOM 1948 C C . PHE A 1 239 ? 15.627 41.431 -22.112 1.00 91.69 239 PHE A C 1
ATOM 1950 O O . PHE A 1 239 ? 15.409 40.892 -23.197 1.00 91.69 239 PHE A O 1
ATOM 1957 N N . ILE A 1 240 ? 15.494 40.775 -20.962 1.00 90.19 240 ILE A N 1
ATOM 1958 C CA . ILE A 1 240 ? 15.120 39.370 -20.836 1.00 90.19 240 ILE A CA 1
ATOM 1959 C C . ILE A 1 240 ? 14.202 39.212 -19.625 1.00 90.19 240 ILE A C 1
ATOM 1961 O O . ILE A 1 240 ? 14.617 39.471 -18.495 1.00 90.19 240 ILE A O 1
ATOM 1965 N N . SER A 1 241 ? 12.990 38.699 -19.856 1.00 93.12 241 SER A N 1
ATOM 1966 C CA . SER A 1 241 ? 12.067 38.281 -18.799 1.00 93.12 241 SER A CA 1
ATOM 1967 C C . SER A 1 241 ? 12.061 36.760 -18.644 1.00 93.12 241 SER A C 1
ATOM 1969 O O . SER A 1 241 ? 11.741 36.027 -19.587 1.00 93.12 241 SER A O 1
ATOM 1971 N N . ASP A 1 242 ? 12.341 36.274 -17.429 1.00 94.25 242 ASP A N 1
ATOM 1972 C CA . ASP A 1 242 ? 12.252 34.844 -17.092 1.00 94.25 242 ASP A CA 1
ATOM 1973 C C . ASP A 1 242 ? 10.858 34.282 -17.422 1.00 94.25 242 ASP A C 1
ATOM 1975 O O . ASP A 1 242 ? 10.719 33.154 -17.901 1.00 94.25 242 ASP A O 1
ATOM 1979 N N . LYS A 1 243 ? 9.813 35.095 -17.239 1.00 93.06 243 LYS A N 1
ATOM 1980 C CA . LYS A 1 243 ? 8.426 34.711 -17.517 1.00 93.06 243 LYS A CA 1
ATOM 1981 C C . LYS A 1 243 ? 8.178 34.457 -18.993 1.00 93.06 243 LYS A C 1
ATOM 1983 O O . LYS A 1 243 ? 7.559 33.450 -19.343 1.00 93.06 243 LYS A O 1
ATOM 1988 N N . ASP A 1 244 ? 8.653 35.355 -19.845 1.00 92.62 244 ASP A N 1
ATOM 1989 C CA . ASP A 1 244 ? 8.425 35.262 -21.283 1.00 92.62 244 ASP A CA 1
ATOM 1990 C C . ASP A 1 244 ? 9.197 34.094 -21.883 1.00 92.62 244 ASP A C 1
ATOM 1992 O O . ASP A 1 244 ? 8.651 33.372 -22.721 1.00 92.62 244 ASP A O 1
ATOM 1996 N N . ILE A 1 245 ? 10.411 33.829 -21.382 1.00 93.50 245 ILE A N 1
ATOM 1997 C CA . ILE A 1 245 ? 11.166 32.615 -21.718 1.00 93.50 245 ILE A CA 1
ATOM 1998 C C . ILE A 1 245 ? 10.312 31.378 -21.421 1.00 93.50 245 ILE A C 1
ATOM 2000 O O . ILE A 1 245 ? 10.096 30.546 -22.303 1.00 93.50 245 ILE A O 1
ATOM 2004 N N . ILE A 1 246 ? 9.783 31.263 -20.199 1.00 94.44 246 ILE A N 1
ATOM 2005 C CA . ILE A 1 246 ? 8.993 30.097 -19.775 1.00 94.44 246 ILE A CA 1
ATOM 2006 C C . ILE A 1 246 ? 7.708 29.961 -20.608 1.00 94.44 246 ILE A C 1
ATOM 2008 O O . ILE A 1 246 ? 7.362 28.855 -21.040 1.00 94.44 246 ILE A O 1
ATOM 2012 N N . LYS A 1 247 ? 6.998 31.068 -20.864 1.00 92.31 247 LYS A N 1
ATOM 2013 C CA . LYS A 1 247 ? 5.756 31.073 -21.654 1.00 92.31 247 LYS A CA 1
ATOM 2014 C C . LYS A 1 247 ? 5.994 30.604 -23.091 1.00 92.31 247 LYS A C 1
ATOM 2016 O O . LYS A 1 247 ? 5.235 29.750 -23.563 1.00 92.31 247 LYS A O 1
ATOM 2021 N N . LYS A 1 248 ? 7.062 31.082 -23.742 1.00 91.06 248 LYS A N 1
ATOM 2022 C CA . LYS A 1 248 ? 7.404 30.783 -25.148 1.00 91.06 248 LYS A CA 1
ATOM 2023 C C . LYS A 1 248 ? 7.887 29.346 -25.383 1.00 91.06 248 LYS A C 1
ATOM 2025 O O . LYS A 1 248 ? 7.806 28.858 -26.508 1.00 91.06 248 LYS A O 1
ATOM 2030 N N . ILE A 1 249 ? 8.335 28.623 -24.352 1.00 87.94 249 ILE A N 1
ATOM 2031 C CA . ILE A 1 249 ? 8.778 27.227 -24.505 1.00 87.94 249 ILE A CA 1
ATOM 2032 C C . ILE A 1 249 ? 7.591 26.319 -24.876 1.00 87.94 249 ILE A C 1
ATOM 2034 O O . ILE A 1 249 ? 6.684 26.084 -24.069 1.00 87.94 249 ILE A O 1
ATOM 2038 N N . LYS A 1 250 ? 7.625 25.774 -26.099 1.00 79.81 250 LYS A N 1
ATOM 2039 C CA . LYS A 1 250 ? 6.767 24.677 -26.577 1.00 79.81 250 LYS A CA 1
ATOM 2040 C C . LYS A 1 250 ? 7.562 23.370 -26.524 1.00 79.81 250 LYS A C 1
ATOM 2042 O O . LYS A 1 250 ? 8.712 23.334 -26.954 1.00 79.81 250 LYS A O 1
ATOM 2047 N N . ILE A 1 251 ? 6.965 22.297 -26.007 1.00 67.12 251 ILE A N 1
ATOM 2048 C CA . ILE A 1 251 ? 7.609 20.979 -25.956 1.00 67.12 251 ILE A CA 1
ATOM 2049 C C . ILE A 1 251 ? 6.925 20.068 -26.981 1.00 67.12 251 ILE A C 1
ATOM 2051 O O . ILE A 1 251 ? 5.770 19.706 -26.791 1.00 67.12 251 ILE A O 1
ATOM 2055 N N . ARG A 1 252 ? 7.635 19.714 -28.065 1.00 55.88 252 ARG A N 1
ATOM 2056 C CA . ARG A 1 252 ? 7.198 18.753 -29.108 1.00 55.88 252 ARG A CA 1
ATOM 2057 C C . ARG A 1 252 ? 7.740 17.328 -28.890 1.00 55.88 252 ARG A C 1
ATOM 2059 O O . ARG A 1 252 ? 7.697 16.496 -29.783 1.00 55.88 252 ARG A O 1
ATOM 2066 N N . ASN A 1 253 ? 8.299 17.042 -27.717 1.00 51.84 253 ASN A N 1
ATOM 2067 C CA . ASN A 1 253 ? 8.932 15.759 -27.432 1.00 51.84 253 ASN A CA 1
ATOM 2068 C C . ASN A 1 253 ? 7.864 14.707 -27.031 1.00 51.84 253 ASN A C 1
ATOM 2070 O O . ASN A 1 253 ? 7.104 14.983 -26.099 1.00 51.84 253 ASN A O 1
ATOM 2074 N N . PRO A 1 254 ? 7.804 13.500 -27.641 1.00 48.34 254 PRO A N 1
ATOM 2075 C CA . PRO A 1 254 ? 6.893 12.418 -27.231 1.00 48.34 254 PRO A CA 1
ATOM 2076 C C . PRO A 1 254 ? 7.070 11.987 -25.764 1.00 48.34 254 PRO A C 1
ATOM 2078 O O . PRO A 1 254 ? 6.147 11.422 -25.175 1.00 48.34 254 PRO A O 1
ATOM 2081 N N . TYR A 1 255 ? 8.200 12.338 -25.133 1.00 48.09 255 TYR A N 1
ATOM 2082 C CA . TYR A 1 255 ? 8.415 12.233 -23.685 1.00 48.09 255 TYR A CA 1
ATOM 2083 C C . TYR A 1 255 ? 7.470 13.124 -22.838 1.00 48.09 255 TYR A C 1
ATOM 2085 O O . TYR A 1 255 ? 7.411 13.000 -21.614 1.00 48.09 255 TYR A O 1
ATOM 2093 N N . PHE A 1 256 ? 6.723 14.032 -23.467 1.00 47.75 256 PHE A N 1
ATOM 2094 C CA . PHE A 1 256 ? 5.796 14.959 -22.817 1.00 47.75 256 PHE A CA 1
ATOM 2095 C C . PHE A 1 256 ? 4.338 14.759 -23.246 1.00 47.75 256 PHE A C 1
ATOM 2097 O O . PHE A 1 256 ? 3.465 15.452 -22.726 1.00 47.75 256 PHE A O 1
ATOM 2104 N N . ASP A 1 257 ? 4.049 13.785 -24.115 1.00 53.31 257 ASP A N 1
ATOM 2105 C CA . ASP A 1 257 ? 2.673 13.388 -24.409 1.00 53.31 257 ASP A CA 1
ATOM 2106 C C . ASP A 1 257 ? 2.067 12.661 -23.195 1.00 53.31 257 ASP A C 1
ATOM 2108 O O . ASP A 1 257 ? 2.625 11.695 -22.657 1.00 53.31 257 ASP A O 1
ATOM 2112 N N . TYR A 1 258 ? 0.904 13.137 -22.747 1.00 47.66 258 TYR A N 1
ATOM 2113 C CA . TYR A 1 258 ? 0.171 12.582 -21.614 1.00 47.66 258 TYR A CA 1
ATOM 2114 C C . TYR A 1 258 ? -0.176 11.101 -21.831 1.00 47.66 258 TYR A C 1
ATOM 2116 O O . TYR A 1 258 ? -0.098 10.325 -20.873 1.00 47.66 258 TYR A O 1
ATOM 2124 N N . LYS A 1 259 ? -0.451 10.679 -23.079 1.00 53.19 259 LYS A N 1
ATOM 2125 C CA . LYS A 1 259 ? -0.698 9.264 -23.423 1.00 53.19 259 LYS A CA 1
ATOM 2126 C C . LYS A 1 259 ? 0.540 8.376 -23.210 1.00 53.19 259 LYS A C 1
ATOM 2128 O O . LYS A 1 259 ? 0.391 7.201 -22.877 1.00 53.19 259 LYS A O 1
ATOM 2133 N N . ASN A 1 260 ? 1.755 8.930 -23.297 1.00 62.66 260 ASN A N 1
ATOM 2134 C CA . ASN A 1 260 ? 3.012 8.172 -23.245 1.00 62.66 260 ASN A CA 1
ATOM 2135 C C . ASN A 1 260 ? 3.697 8.130 -21.869 1.00 62.66 260 ASN A C 1
ATOM 2137 O O . ASN A 1 260 ? 4.617 7.333 -21.668 1.00 62.66 260 ASN A O 1
ATOM 2141 N N . LYS A 1 261 ? 3.244 8.908 -20.875 1.00 65.56 261 LYS A N 1
ATOM 2142 C CA . LYS A 1 261 ? 3.862 8.953 -19.527 1.00 65.56 261 LYS A CA 1
ATOM 2143 C C . LYS A 1 261 ? 4.060 7.589 -18.879 1.00 65.56 261 LYS A C 1
ATOM 2145 O O . LYS A 1 261 ? 5.062 7.351 -18.203 1.00 65.56 261 LYS A O 1
ATOM 2150 N N . LYS A 1 262 ? 3.092 6.692 -19.063 1.00 69.25 262 LYS A N 1
ATOM 2151 C CA . LYS A 1 262 ? 3.135 5.349 -18.488 1.00 69.25 262 LYS A CA 1
ATOM 2152 C C . LYS A 1 262 ? 4.256 4.507 -19.105 1.00 69.25 262 LYS A C 1
ATOM 2154 O O . LYS A 1 262 ? 4.971 3.829 -18.363 1.00 69.25 262 LYS A O 1
ATOM 2159 N N . TYR A 1 263 ? 4.453 4.623 -20.419 1.00 82.88 263 TYR A N 1
ATOM 2160 C CA . TYR A 1 263 ? 5.557 3.991 -21.142 1.00 82.88 263 TYR A CA 1
ATOM 2161 C C . TYR A 1 263 ? 6.903 4.552 -20.709 1.00 82.88 263 TYR A C 1
ATOM 2163 O O . TYR A 1 263 ? 7.814 3.782 -20.434 1.00 82.88 263 TYR A O 1
ATOM 2171 N N . LEU A 1 264 ? 7.015 5.870 -20.551 1.00 78.75 264 LEU A N 1
ATOM 2172 C CA . LEU A 1 264 ? 8.247 6.522 -20.100 1.00 78.75 264 LEU A CA 1
ATOM 2173 C C . LEU A 1 264 ? 8.658 6.088 -18.704 1.00 78.75 264 LEU A C 1
ATOM 2175 O O . LEU A 1 264 ? 9.828 5.801 -18.452 1.00 78.75 264 LEU A O 1
ATOM 2179 N N . PHE A 1 265 ? 7.684 6.007 -17.798 1.00 80.94 265 PHE A N 1
ATOM 2180 C CA . PHE A 1 265 ? 7.952 5.546 -16.452 1.00 80.94 265 PHE A CA 1
ATOM 2181 C C . PHE A 1 265 ? 8.471 4.109 -16.471 1.00 80.94 265 PHE A C 1
ATOM 2183 O O . PHE A 1 265 ? 9.521 3.846 -15.898 1.00 80.94 265 PHE A O 1
ATOM 2190 N N . ASN A 1 266 ? 7.796 3.196 -17.176 1.00 88.75 266 ASN A N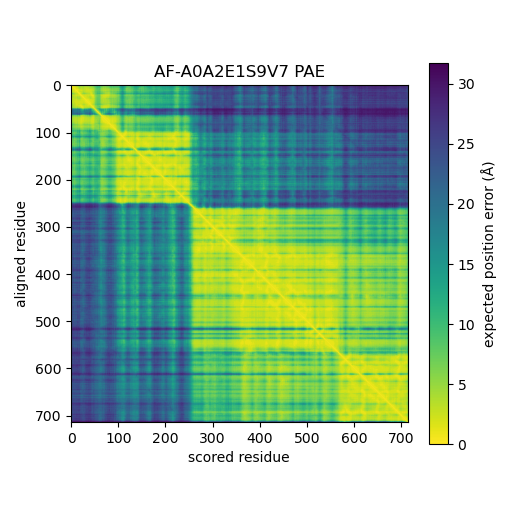 1
ATOM 2191 C CA . ASN A 1 266 ? 8.250 1.809 -17.297 1.00 88.75 266 ASN A CA 1
ATOM 2192 C C . ASN A 1 266 ? 9.571 1.669 -18.061 1.00 88.75 266 ASN A C 1
ATOM 2194 O O . ASN A 1 266 ? 10.394 0.857 -17.659 1.00 88.75 266 ASN A O 1
ATOM 2198 N N . THR A 1 267 ? 9.809 2.488 -19.084 1.00 89.12 267 THR A N 1
ATOM 2199 C CA . THR A 1 267 ? 11.079 2.568 -19.818 1.00 89.12 267 THR A CA 1
ATOM 2200 C C . THR A 1 267 ? 12.219 2.918 -18.874 1.00 89.12 267 THR A C 1
ATOM 2202 O O . THR A 1 267 ? 13.216 2.213 -18.839 1.00 89.12 267 THR A O 1
ATOM 2205 N N . LYS A 1 268 ? 12.054 3.933 -18.017 1.00 86.25 268 LYS A N 1
ATOM 2206 C CA . LYS A 1 268 ? 13.070 4.279 -17.011 1.00 86.25 268 LYS A CA 1
ATOM 2207 C C . LYS A 1 268 ? 13.402 3.093 -16.099 1.00 86.25 268 LYS A C 1
ATOM 2209 O O . LYS A 1 268 ? 14.572 2.849 -15.827 1.00 86.25 268 LYS A O 1
ATOM 2214 N N . ILE A 1 269 ? 12.385 2.352 -15.649 1.00 91.38 269 ILE A N 1
ATOM 2215 C CA . ILE A 1 269 ? 12.592 1.158 -14.816 1.00 91.38 269 ILE A CA 1
ATOM 2216 C C . ILE A 1 269 ? 13.316 0.057 -15.601 1.00 91.38 269 ILE A C 1
ATOM 2218 O O . ILE A 1 269 ? 14.253 -0.533 -15.073 1.00 91.38 269 ILE A O 1
ATOM 2222 N N . MET A 1 270 ? 12.906 -0.208 -16.845 1.00 93.06 270 MET A N 1
ATOM 2223 C CA . MET A 1 270 ? 13.558 -1.184 -17.725 1.00 93.06 270 MET A CA 1
ATOM 2224 C C . MET A 1 270 ? 15.034 -0.849 -17.917 1.00 93.06 270 MET A C 1
ATOM 2226 O O . MET A 1 270 ? 15.878 -1.701 -17.670 1.00 93.06 270 MET A O 1
ATOM 2230 N N . ASN A 1 271 ? 15.336 0.400 -18.261 1.00 91.38 271 ASN A N 1
ATOM 2231 C CA . ASN A 1 271 ? 16.687 0.883 -18.530 1.00 91.38 271 ASN A CA 1
ATOM 2232 C C . ASN A 1 271 ? 17.583 0.771 -17.287 1.00 91.38 271 ASN A C 1
ATOM 2234 O O . ASN A 1 271 ? 18.734 0.367 -17.402 1.00 91.38 271 ASN A O 1
ATOM 2238 N N . GLU A 1 272 ? 17.059 1.045 -16.085 1.00 91.38 272 GLU A N 1
ATOM 2239 C CA . GLU A 1 272 ? 17.808 0.857 -14.830 1.00 91.38 272 GLU A CA 1
ATOM 2240 C C . GLU A 1 272 ? 18.058 -0.627 -14.514 1.00 91.38 272 GLU A C 1
ATOM 2242 O O . GLU A 1 272 ? 19.126 -0.977 -14.016 1.00 91.38 272 GLU A O 1
ATOM 2247 N N . VAL A 1 273 ? 17.099 -1.512 -14.805 1.00 94.62 273 VAL A N 1
ATOM 2248 C CA . VAL A 1 273 ? 17.222 -2.951 -14.511 1.00 94.62 273 VAL A CA 1
ATOM 2249 C C . VAL A 1 273 ? 18.089 -3.679 -15.544 1.00 94.62 273 VAL A C 1
ATOM 2251 O O . VAL A 1 273 ? 18.870 -4.550 -15.166 1.00 94.62 273 VAL A O 1
ATOM 2254 N N . LEU A 1 274 ? 17.957 -3.338 -16.828 1.00 93.62 274 LEU A N 1
ATOM 2255 C CA . LEU A 1 274 ? 18.699 -3.942 -17.941 1.00 93.62 274 LEU A CA 1
ATOM 2256 C C . LEU A 1 274 ? 20.015 -3.225 -18.257 1.00 93.62 274 LEU A C 1
ATOM 2258 O O . LEU A 1 274 ? 20.820 -3.771 -19.003 1.00 93.62 274 LEU A O 1
ATOM 2262 N N . LYS A 1 275 ? 20.244 -2.039 -17.679 1.00 91.81 275 LYS A N 1
ATOM 2263 C CA . LYS A 1 275 ? 21.393 -1.167 -17.966 1.00 91.81 275 LYS A CA 1
ATOM 2264 C C . LYS A 1 275 ? 21.498 -0.803 -19.455 1.00 91.81 275 LYS A C 1
ATOM 2266 O O . LYS A 1 275 ? 22.576 -0.857 -20.038 1.00 91.81 275 LYS A O 1
ATOM 2271 N N . ASP A 1 276 ? 20.379 -0.413 -20.063 1.00 88.25 276 ASP A N 1
ATOM 2272 C CA . ASP A 1 276 ? 20.324 0.054 -21.454 1.00 88.25 276 ASP A CA 1
ATOM 2273 C C . ASP A 1 276 ? 19.676 1.448 -21.578 1.00 88.25 276 ASP A C 1
ATOM 2275 O O . ASP A 1 276 ? 19.363 2.100 -20.581 1.00 88.25 276 ASP A O 1
ATOM 2279 N N . LYS A 1 277 ? 19.529 1.949 -22.811 1.00 83.69 277 LYS A N 1
ATOM 2280 C CA . LYS A 1 277 ? 18.893 3.245 -23.115 1.00 83.69 277 LYS A CA 1
ATOM 2281 C C . LYS A 1 277 ? 17.741 3.116 -24.121 1.00 83.69 277 LYS A C 1
ATOM 2283 O O . LYS A 1 277 ? 17.429 4.075 -24.823 1.00 83.69 277 LYS A O 1
ATOM 2288 N N . LYS A 1 278 ? 17.117 1.937 -24.219 1.00 84.94 278 LYS A N 1
ATOM 2289 C CA . LYS A 1 278 ? 16.051 1.680 -25.204 1.00 84.94 278 LYS A CA 1
ATOM 2290 C C . LYS A 1 278 ? 14.731 2.314 -24.763 1.00 84.94 278 LYS A C 1
ATOM 2292 O O . LYS A 1 278 ? 14.538 2.621 -23.589 1.00 84.94 278 LYS A O 1
ATOM 2297 N N . PHE A 1 279 ? 13.819 2.531 -25.708 1.00 84.25 279 PHE A N 1
ATOM 2298 C CA . PHE A 1 279 ? 12.439 2.903 -25.402 1.00 84.25 279 PHE A CA 1
ATOM 2299 C C . PHE A 1 279 ? 11.559 1.652 -25.352 1.00 84.25 279 PHE A C 1
ATOM 2301 O O . PHE A 1 279 ? 11.613 0.819 -26.255 1.00 84.25 279 PHE A O 1
ATOM 2308 N N . TYR A 1 280 ? 10.722 1.536 -24.318 1.00 87.88 280 TYR A N 1
ATOM 2309 C CA . TYR A 1 280 ? 9.861 0.379 -24.092 1.00 87.88 280 TYR A CA 1
ATOM 2310 C C . TYR A 1 280 ? 8.383 0.786 -24.016 1.00 87.88 280 TYR A C 1
ATOM 2312 O O . TYR A 1 280 ? 7.938 1.419 -23.051 1.00 87.88 280 TYR A O 1
ATOM 2320 N N . LYS A 1 281 ? 7.575 0.340 -24.987 1.00 89.50 281 LYS A N 1
ATOM 2321 C CA . LYS A 1 281 ? 6.113 0.541 -24.997 1.00 89.50 281 LYS A CA 1
ATOM 2322 C C . LYS A 1 281 ? 5.412 -0.463 -24.067 1.00 89.50 281 LYS A C 1
ATOM 2324 O O . LYS A 1 281 ? 4.665 -1.335 -24.500 1.00 89.50 281 LYS A O 1
ATOM 2329 N N . ILE A 1 282 ? 5.669 -0.345 -22.762 1.00 90.00 282 ILE A N 1
ATOM 2330 C CA . ILE A 1 282 ? 5.155 -1.246 -21.717 1.00 90.00 282 ILE A CA 1
ATOM 2331 C C . ILE A 1 282 ? 4.146 -0.536 -20.802 1.00 90.00 282 ILE A C 1
ATOM 2333 O O . ILE A 1 282 ? 4.462 0.466 -20.162 1.00 90.00 282 ILE A O 1
ATOM 2337 N N . ASN A 1 283 ? 2.946 -1.099 -20.663 1.00 86.81 283 ASN A N 1
ATOM 2338 C CA . ASN A 1 283 ? 1.847 -0.597 -19.826 1.00 86.81 283 ASN A CA 1
ATOM 2339 C C . ASN A 1 283 ? 1.628 -1.385 -18.529 1.00 86.81 283 ASN A C 1
ATOM 2341 O O . ASN A 1 283 ? 0.793 -1.018 -17.705 1.00 86.81 283 ASN A O 1
ATOM 2345 N N . GLY A 1 284 ? 2.338 -2.475 -18.323 1.00 90.31 284 GLY A N 1
ATOM 2346 C CA . GLY A 1 284 ? 2.120 -3.353 -17.186 1.00 90.31 284 GLY A CA 1
ATOM 2347 C C . GLY A 1 284 ? 2.867 -4.645 -17.399 1.00 90.31 284 GLY A C 1
ATOM 2348 O O . GLY A 1 284 ? 3.615 -4.777 -18.367 1.00 90.31 284 GLY A O 1
ATOM 2349 N N . LEU A 1 285 ? 2.669 -5.588 -16.496 1.00 93.94 285 LEU A N 1
ATOM 2350 C CA . LEU A 1 285 ? 3.397 -6.840 -16.512 1.00 93.94 285 LEU A CA 1
ATOM 2351 C C . LEU A 1 285 ? 2.507 -7.996 -16.085 1.00 93.94 285 LEU A C 1
ATOM 2353 O O . LEU A 1 285 ? 1.734 -7.870 -15.131 1.00 93.94 285 LEU A O 1
ATOM 2357 N N . ALA A 1 286 ? 2.690 -9.142 -16.736 1.00 93.88 286 ALA A N 1
ATOM 2358 C CA . ALA A 1 286 ? 2.083 -10.402 -16.340 1.00 93.88 286 ALA A CA 1
ATOM 2359 C C . ALA A 1 286 ? 3.104 -11.548 -16.376 1.00 93.88 286 ALA A C 1
ATOM 2361 O O . ALA A 1 286 ? 4.026 -11.564 -17.189 1.00 93.88 286 ALA A O 1
ATOM 2362 N N . ILE A 1 287 ? 2.899 -12.527 -15.496 1.00 93.25 287 ILE A N 1
ATOM 2363 C CA . ILE A 1 287 ? 3.630 -13.810 -15.479 1.00 93.25 287 ILE A CA 1
ATOM 2364 C C . ILE A 1 287 ? 2.753 -14.976 -15.958 1.00 93.25 287 ILE A C 1
ATOM 2366 O O . ILE A 1 287 ? 3.213 -16.103 -16.079 1.00 93.25 287 ILE A O 1
ATOM 2370 N N . ASP A 1 288 ? 1.470 -14.709 -16.208 1.00 90.44 288 ASP A N 1
ATOM 2371 C CA . ASP A 1 288 ? 0.484 -15.680 -16.668 1.00 90.44 288 ASP A CA 1
ATOM 2372 C C . ASP A 1 288 ? -0.155 -15.137 -17.944 1.00 90.44 288 ASP A C 1
ATOM 2374 O O . ASP A 1 288 ? -0.804 -14.086 -17.936 1.00 90.44 288 ASP A O 1
ATOM 2378 N N . SER A 1 289 ? 0.043 -15.861 -19.046 1.00 89.44 289 SER A N 1
ATOM 2379 C CA . SER A 1 289 ? -0.405 -15.450 -20.375 1.00 89.44 289 SER A CA 1
ATOM 2380 C C . SER A 1 289 ? -1.926 -15.320 -20.478 1.00 89.44 289 SER A C 1
ATOM 2382 O O . SER A 1 289 ? -2.434 -14.633 -21.362 1.00 89.44 289 SER A O 1
ATOM 2384 N N . ARG A 1 290 ? -2.693 -15.923 -19.561 1.00 88.00 290 ARG A N 1
ATOM 2385 C CA . ARG A 1 290 ? -4.156 -15.795 -19.534 1.00 88.00 290 ARG A CA 1
ATOM 2386 C C . ARG A 1 290 ? -4.612 -14.379 -19.193 1.00 88.00 290 ARG A C 1
ATOM 2388 O O . ARG A 1 290 ? -5.623 -13.959 -19.745 1.00 88.00 290 ARG A O 1
ATOM 2395 N N . TYR A 1 291 ? -3.849 -13.660 -18.370 1.00 86.44 291 TYR A N 1
ATOM 2396 C CA . TYR A 1 291 ? -4.185 -12.327 -17.857 1.00 86.44 291 TYR A CA 1
ATOM 2397 C C . TYR A 1 291 ? -3.402 -11.188 -18.529 1.00 86.44 291 TYR A C 1
ATOM 2399 O O . TYR A 1 291 ? -3.416 -10.061 -18.029 1.00 86.44 291 TYR A O 1
ATOM 2407 N N . LEU A 1 292 ? -2.697 -11.471 -19.630 1.00 90.12 292 LEU A N 1
ATOM 2408 C CA . LEU A 1 292 ? -2.014 -10.441 -20.409 1.00 90.12 292 LEU A CA 1
ATOM 2409 C C . LEU A 1 292 ? -3.012 -9.423 -20.960 1.00 90.12 292 LEU A C 1
ATOM 2411 O O . LEU A 1 292 ? -4.091 -9.780 -21.430 1.00 90.12 292 LEU A O 1
ATOM 2415 N N . LYS A 1 293 ? -2.609 -8.155 -20.907 1.00 89.56 293 LYS A N 1
ATOM 2416 C CA . LYS A 1 293 ? -3.277 -7.041 -21.578 1.00 89.56 293 LYS A CA 1
ATOM 2417 C C . LYS A 1 293 ? -2.372 -6.498 -22.674 1.00 89.56 293 LYS A C 1
ATOM 2419 O O . LYS A 1 293 ? -1.160 -6.725 -22.652 1.00 89.56 293 LYS A O 1
ATOM 2424 N N . GLU A 1 294 ? -2.950 -5.715 -23.572 1.00 90.19 294 GLU A N 1
ATOM 2425 C CA . GLU A 1 294 ? -2.199 -5.044 -24.623 1.00 90.19 294 GLU A CA 1
ATOM 2426 C C . GLU A 1 294 ? -1.021 -4.234 -24.052 1.00 90.19 294 GLU A C 1
ATOM 2428 O O . GLU A 1 294 ? -1.104 -3.582 -22.998 1.00 90.19 294 GLU A O 1
ATOM 2433 N N . ASN A 1 295 ? 0.106 -4.291 -24.753 1.00 91.31 295 ASN A N 1
ATOM 2434 C CA . ASN A 1 295 ? 1.350 -3.632 -24.394 1.00 91.31 295 ASN A CA 1
ATOM 2435 C C . ASN A 1 295 ? 1.917 -4.053 -23.027 1.00 91.31 295 ASN A C 1
ATOM 2437 O O . ASN A 1 295 ? 2.584 -3.269 -22.355 1.00 91.31 295 ASN A O 1
ATOM 2441 N N . ASN A 1 296 ? 1.635 -5.270 -22.557 1.00 93.94 296 ASN A N 1
ATOM 2442 C CA . ASN A 1 296 ? 2.261 -5.795 -21.340 1.00 93.94 296 ASN A CA 1
ATOM 2443 C C . ASN A 1 296 ? 3.663 -6.352 -21.604 1.00 93.94 296 ASN A C 1
ATOM 2445 O O . ASN A 1 296 ? 3.976 -6.835 -22.691 1.00 93.94 296 ASN A O 1
ATOM 2449 N N . LEU A 1 297 ? 4.480 -6.307 -20.556 1.00 96.25 297 LEU A N 1
ATOM 2450 C CA . LEU A 1 297 ? 5.691 -7.092 -20.402 1.00 96.25 297 LEU A CA 1
ATOM 2451 C C . LEU A 1 297 ? 5.306 -8.494 -19.921 1.00 96.25 297 LEU A C 1
ATOM 2453 O O . LEU A 1 297 ? 4.696 -8.635 -18.858 1.00 96.25 297 LEU A O 1
ATOM 2457 N N . PHE A 1 298 ? 5.656 -9.530 -20.675 1.00 97.44 298 PHE A N 1
ATOM 2458 C CA . PHE A 1 298 ? 5.497 -10.910 -20.219 1.00 97.44 298 PHE A CA 1
ATOM 2459 C C . PHE A 1 298 ? 6.813 -11.422 -19.630 1.00 97.44 298 PHE A C 1
ATOM 2461 O O . PHE A 1 298 ? 7.856 -11.342 -20.273 1.00 97.44 298 PHE A O 1
ATOM 2468 N N . ILE A 1 299 ? 6.782 -11.955 -18.410 1.00 97.06 299 ILE A N 1
ATOM 2469 C CA . ILE A 1 299 ? 7.956 -12.601 -17.811 1.00 97.06 299 ILE A CA 1
ATOM 2470 C C . ILE A 1 299 ? 7.744 -14.112 -17.815 1.00 97.06 299 ILE A C 1
ATOM 2472 O O . ILE A 1 299 ? 6.911 -14.636 -17.073 1.00 97.06 299 ILE A O 1
ATOM 2476 N N . ALA A 1 300 ? 8.543 -14.808 -18.621 1.00 96.25 300 ALA A N 1
ATOM 2477 C CA . ALA A 1 300 ? 8.537 -16.257 -18.743 1.00 96.25 300 ALA A CA 1
ATOM 2478 C C . ALA A 1 300 ? 9.276 -16.902 -17.556 1.00 96.25 300 ALA A C 1
ATOM 2480 O O . ALA A 1 300 ? 10.481 -17.146 -17.598 1.00 96.25 300 ALA A O 1
ATOM 2481 N N . ILE A 1 301 ? 8.548 -17.152 -16.465 1.00 94.06 301 ILE A N 1
ATOM 2482 C CA . ILE A 1 301 ? 9.076 -17.822 -15.267 1.00 94.06 301 ILE A CA 1
ATOM 2483 C C . ILE A 1 301 ? 8.886 -19.338 -15.394 1.00 94.06 301 ILE A C 1
ATOM 2485 O O . ILE A 1 301 ? 7.778 -19.807 -15.657 1.00 94.06 301 ILE A O 1
ATOM 2489 N N . LYS A 1 302 ? 9.943 -20.115 -15.137 1.00 91.06 302 LYS A N 1
ATOM 2490 C CA . LYS A 1 302 ? 9.855 -21.574 -14.992 1.00 91.06 302 LYS A CA 1
ATOM 2491 C C . LYS A 1 302 ? 9.318 -21.926 -13.601 1.00 91.06 302 LYS A C 1
ATOM 2493 O O . LYS A 1 302 ? 9.963 -21.641 -12.594 1.00 91.06 302 LYS A O 1
ATOM 2498 N N . GLY A 1 303 ? 8.115 -22.495 -13.538 1.00 86.69 303 GLY A N 1
ATOM 2499 C CA . GLY A 1 303 ? 7.510 -23.022 -12.313 1.00 86.69 303 GLY A CA 1
ATOM 2500 C C . GLY A 1 303 ? 7.733 -24.530 -12.157 1.00 86.69 303 GLY A C 1
ATOM 2501 O O . GLY A 1 303 ? 8.309 -25.171 -13.028 1.00 86.69 303 GLY A O 1
ATOM 2502 N N . LYS A 1 304 ? 7.219 -25.119 -11.065 1.00 85.19 304 LYS A N 1
ATOM 2503 C CA . LYS A 1 304 ? 7.355 -26.567 -10.793 1.00 85.19 304 LYS A CA 1
ATOM 2504 C C . LYS A 1 304 ? 6.647 -27.461 -11.821 1.00 85.19 304 LYS A C 1
ATOM 2506 O O . LYS A 1 304 ? 7.166 -28.508 -12.166 1.00 85.19 304 LYS A O 1
ATOM 2511 N N . LYS A 1 305 ? 5.452 -27.060 -12.278 1.00 86.12 305 LYS A N 1
ATOM 2512 C CA . LYS A 1 305 ? 4.610 -27.848 -13.207 1.00 86.12 305 LYS A CA 1
ATOM 2513 C C . LYS A 1 305 ? 4.577 -27.305 -14.638 1.00 86.12 305 LYS A C 1
ATOM 2515 O O . LYS A 1 305 ? 4.127 -27.996 -15.539 1.00 86.12 305 LYS A O 1
ATOM 2520 N N . LYS A 1 306 ? 4.932 -26.033 -14.839 1.00 90.38 306 LYS A N 1
ATOM 2521 C CA . LYS A 1 306 ? 4.789 -25.333 -16.124 1.00 90.38 306 LYS A CA 1
ATOM 2522 C C . LYS A 1 306 ? 5.972 -24.404 -16.345 1.00 90.38 306 LYS A C 1
ATOM 2524 O O . LYS A 1 306 ? 6.348 -23.678 -15.425 1.00 90.38 306 LYS A O 1
ATOM 2529 N N . ASP A 1 307 ? 6.497 -24.386 -17.564 1.00 92.31 307 ASP A N 1
ATOM 2530 C CA . ASP A 1 307 ? 7.532 -23.446 -17.987 1.00 92.31 307 ASP A CA 1
ATOM 2531 C C . ASP A 1 307 ? 6.904 -22.264 -18.743 1.00 92.31 307 ASP A C 1
ATOM 2533 O O . ASP A 1 307 ? 6.237 -22.448 -19.761 1.00 92.31 307 ASP A O 1
ATOM 2537 N N . GLY A 1 308 ? 7.106 -21.041 -18.241 1.00 92.94 308 GLY A N 1
ATOM 2538 C CA . GLY A 1 308 ? 6.635 -19.806 -18.868 1.00 92.94 308 GLY A CA 1
ATOM 2539 C C . GLY A 1 308 ? 7.143 -19.604 -20.299 1.00 92.94 308 GLY A C 1
ATOM 2540 O O . GLY A 1 308 ? 6.465 -18.953 -21.095 1.00 92.94 308 GLY A O 1
ATOM 2541 N N . ASN A 1 309 ? 8.298 -20.182 -20.645 1.00 93.81 309 ASN A N 1
ATOM 2542 C CA . ASN A 1 309 ? 8.883 -20.080 -21.983 1.00 93.81 309 ASN A CA 1
ATOM 2543 C C . ASN A 1 309 ? 8.006 -20.745 -23.053 1.00 93.81 309 ASN A C 1
ATOM 2545 O O . ASN A 1 309 ? 7.944 -20.258 -24.179 1.00 93.81 309 ASN A O 1
ATOM 2549 N N . ASN A 1 310 ? 7.239 -21.773 -22.680 1.00 94.62 310 ASN A N 1
ATOM 2550 C CA . ASN A 1 310 ? 6.331 -22.481 -23.588 1.00 94.62 310 ASN A CA 1
ATOM 2551 C C . ASN A 1 310 ? 5.096 -21.640 -23.966 1.00 94.62 310 ASN A C 1
ATOM 2553 O O . ASN A 1 310 ? 4.290 -22.047 -24.796 1.00 94.62 310 ASN A O 1
ATOM 2557 N N . PHE A 1 311 ? 4.915 -20.465 -23.352 1.00 95.19 311 PHE A N 1
ATOM 2558 C CA . PHE A 1 311 ? 3.775 -19.580 -23.596 1.00 95.19 311 PHE A CA 1
ATOM 2559 C C . PHE A 1 311 ? 4.154 -18.286 -24.329 1.00 95.19 311 PHE A C 1
ATOM 2561 O O . PHE A 1 311 ? 3.319 -17.384 -24.401 1.00 95.19 311 PHE A O 1
ATOM 2568 N N . ILE A 1 312 ? 5.374 -18.177 -24.874 1.00 95.06 312 ILE A N 1
ATOM 2569 C CA . ILE A 1 312 ? 5.861 -16.969 -25.564 1.00 95.06 312 ILE A CA 1
ATOM 2570 C C . ILE A 1 312 ? 4.997 -16.622 -26.785 1.00 95.06 312 ILE A C 1
ATOM 2572 O O . ILE A 1 312 ? 4.495 -15.500 -26.853 1.00 95.06 312 ILE A O 1
ATOM 2576 N N . ASP A 1 313 ? 4.734 -17.568 -27.696 1.00 93.50 313 ASP A N 1
ATOM 2577 C CA . ASP A 1 313 ? 3.875 -17.314 -28.866 1.00 93.50 313 ASP A CA 1
ATOM 2578 C C . ASP A 1 313 ? 2.476 -16.848 -28.442 1.00 93.50 313 ASP A C 1
ATOM 2580 O O . ASP A 1 313 ? 1.946 -15.858 -28.948 1.00 93.50 313 ASP A O 1
ATOM 2584 N N . LYS A 1 314 ? 1.891 -17.520 -27.441 1.00 94.75 314 LYS A N 1
ATOM 2585 C CA . LYS A 1 314 ? 0.577 -17.162 -26.892 1.00 94.75 314 LYS A CA 1
ATOM 2586 C C . LYS A 1 314 ? 0.582 -15.772 -26.254 1.00 94.75 314 LYS A C 1
ATOM 2588 O O . LYS A 1 314 ? -0.409 -15.052 -26.361 1.00 94.75 314 LYS A O 1
ATOM 2593 N N . ALA A 1 315 ? 1.673 -15.393 -25.592 1.00 94.88 315 ALA A N 1
ATOM 2594 C CA . ALA A 1 315 ? 1.821 -14.081 -24.982 1.00 94.88 315 ALA A CA 1
ATOM 2595 C C . ALA A 1 315 ? 1.871 -12.967 -26.034 1.00 94.88 315 ALA A C 1
ATOM 2597 O O . ALA A 1 315 ? 1.178 -11.960 -25.881 1.00 94.88 315 ALA A O 1
ATOM 2598 N N . ILE A 1 316 ? 2.624 -13.167 -27.119 1.00 93.44 316 ILE A N 1
ATOM 2599 C CA . ILE A 1 316 ? 2.697 -12.211 -28.234 1.00 93.44 316 ILE A CA 1
ATOM 2600 C C . ILE A 1 316 ? 1.338 -12.083 -28.921 1.00 93.44 316 ILE A C 1
ATOM 2602 O O . ILE A 1 316 ? 0.867 -10.961 -29.096 1.00 93.44 316 ILE A O 1
ATOM 2606 N N . LYS A 1 317 ? 0.666 -13.206 -29.220 1.00 92.94 317 LYS A N 1
ATOM 2607 C CA . LYS A 1 317 ? -0.690 -13.205 -29.804 1.00 92.94 317 LYS A CA 1
ATOM 2608 C C . LYS A 1 317 ? -1.704 -12.450 -28.936 1.00 92.94 317 LYS A C 1
ATOM 2610 O O . LYS A 1 317 ? -2.601 -11.807 -29.460 1.00 92.94 317 LYS A O 1
ATOM 2615 N N . LYS A 1 318 ? -1.543 -12.477 -27.610 1.00 92.19 318 LYS A N 1
ATOM 2616 C CA . LYS A 1 318 ? -2.379 -11.726 -26.655 1.00 92.19 318 LYS A CA 1
ATOM 2617 C C . LYS A 1 318 ? -1.957 -10.265 -26.435 1.00 92.19 318 LYS A C 1
ATOM 2619 O O . LYS A 1 318 ? -2.514 -9.600 -25.563 1.00 92.19 318 LYS A O 1
ATOM 2624 N N . GLY A 1 319 ? -0.983 -9.760 -27.191 1.00 89.50 319 GLY A N 1
ATOM 2625 C CA . GLY A 1 319 ? -0.584 -8.353 -27.159 1.00 89.50 319 GLY A CA 1
ATOM 2626 C C . GLY A 1 319 ? 0.564 -8.020 -26.204 1.00 89.50 319 GLY A C 1
ATOM 2627 O O . GLY A 1 319 ? 0.725 -6.851 -25.842 1.00 89.50 319 GLY A O 1
ATOM 2628 N N . ALA A 1 320 ? 1.379 -8.999 -25.786 1.00 94.56 320 ALA A N 1
ATOM 2629 C CA . ALA A 1 320 ? 2.647 -8.693 -25.123 1.00 94.56 320 ALA A CA 1
ATOM 2630 C C . ALA A 1 320 ? 3.562 -7.910 -26.082 1.00 94.56 320 ALA A C 1
ATOM 2632 O O . ALA A 1 320 ? 3.847 -8.355 -27.196 1.00 94.56 320 ALA A O 1
ATOM 2633 N N . ASN A 1 321 ? 4.025 -6.737 -25.646 1.00 93.69 321 ASN A N 1
ATOM 2634 C CA . ASN A 1 321 ? 4.922 -5.903 -26.450 1.00 93.69 321 ASN A CA 1
ATOM 2635 C C . ASN A 1 321 ? 6.381 -6.337 -26.280 1.00 93.69 321 ASN A C 1
ATOM 2637 O O . ASN A 1 321 ? 7.133 -6.334 -27.250 1.00 93.69 321 ASN A O 1
ATOM 2641 N N . HIS A 1 322 ? 6.740 -6.779 -25.071 1.00 95.94 322 HIS A N 1
ATOM 2642 C CA . HIS A 1 322 ? 8.091 -7.211 -24.730 1.00 95.94 322 HIS A CA 1
ATOM 2643 C C . HIS A 1 322 ? 8.069 -8.421 -23.793 1.00 95.94 322 HIS A C 1
ATOM 2645 O O . HIS A 1 322 ? 7.110 -8.615 -23.038 1.00 95.94 322 HIS A O 1
ATOM 2651 N N . ILE A 1 323 ? 9.119 -9.237 -23.835 1.00 96.81 323 ILE A N 1
ATOM 2652 C CA . ILE A 1 323 ? 9.216 -10.515 -23.127 1.00 96.81 323 ILE A CA 1
ATOM 2653 C C . ILE A 1 323 ? 10.583 -10.658 -22.461 1.00 96.81 323 ILE A C 1
ATOM 2655 O O . ILE A 1 323 ? 11.618 -10.375 -23.059 1.00 96.81 323 ILE A O 1
ATOM 2659 N N . ILE A 1 324 ? 10.578 -11.156 -21.227 1.00 97.31 324 ILE A N 1
ATOM 2660 C CA . ILE A 1 324 ? 11.771 -11.551 -20.475 1.00 97.31 324 ILE A CA 1
ATOM 2661 C C . ILE A 1 324 ? 11.803 -13.073 -20.390 1.00 97.31 324 ILE A C 1
ATOM 2663 O O . ILE A 1 324 ? 10.848 -13.676 -19.898 1.00 97.31 324 ILE A O 1
ATOM 2667 N N . SER A 1 325 ? 12.889 -13.687 -20.854 1.00 96.44 325 SER A N 1
ATOM 2668 C CA . SER A 1 325 ? 13.042 -15.144 -20.949 1.00 96.44 325 SER A CA 1
ATOM 2669 C C . SER A 1 325 ? 14.460 -15.580 -20.574 1.00 96.44 325 SER A C 1
ATOM 2671 O O . SER A 1 325 ? 15.395 -14.786 -20.625 1.00 96.44 325 SER A O 1
ATOM 2673 N N . THR A 1 326 ? 14.636 -16.850 -20.203 1.00 94.31 326 THR A N 1
ATOM 2674 C CA . THR A 1 326 ? 15.964 -17.471 -20.048 1.00 94.31 326 THR A CA 1
ATOM 2675 C C . THR A 1 326 ? 16.610 -17.852 -21.381 1.00 94.31 326 THR A C 1
ATOM 2677 O O . THR A 1 326 ? 17.818 -18.094 -21.434 1.00 94.31 326 THR A O 1
ATOM 2680 N N . LYS A 1 327 ? 15.836 -17.898 -22.471 1.00 90.25 327 LYS A N 1
ATOM 2681 C CA . LYS A 1 327 ? 16.286 -18.314 -23.803 1.00 90.25 327 LYS A CA 1
ATOM 2682 C C . LYS A 1 327 ? 16.233 -17.135 -24.777 1.00 90.25 327 LYS A C 1
ATOM 2684 O O . LYS A 1 327 ? 15.382 -16.253 -24.665 1.00 90.25 327 LYS A O 1
ATOM 2689 N N . ARG A 1 328 ? 17.151 -17.120 -25.749 1.00 88.88 328 ARG A N 1
ATOM 2690 C CA . ARG A 1 328 ? 16.953 -16.306 -26.958 1.00 88.88 328 ARG A CA 1
ATOM 2691 C C . ARG A 1 328 ? 15.813 -16.933 -27.761 1.00 88.88 328 ARG A C 1
ATOM 2693 O O . ARG A 1 328 ? 15.568 -18.131 -27.652 1.00 88.88 328 ARG A O 1
ATOM 2700 N N . ASN A 1 329 ? 15.120 -16.125 -28.549 1.00 89.62 329 ASN A N 1
ATOM 2701 C CA . ASN A 1 329 ? 14.069 -16.604 -29.434 1.00 89.62 329 ASN A CA 1
ATOM 2702 C C . ASN A 1 329 ? 14.359 -16.082 -30.845 1.00 89.62 329 ASN A C 1
ATOM 2704 O O . ASN A 1 329 ? 14.328 -14.870 -31.057 1.00 89.62 329 ASN A O 1
ATOM 2708 N N . SER A 1 330 ? 14.674 -16.988 -31.774 1.00 86.81 330 SER A N 1
ATOM 2709 C CA . SER A 1 330 ? 15.040 -16.661 -33.159 1.00 86.81 330 SER A CA 1
ATOM 2710 C C . SER A 1 330 ? 13.899 -15.981 -33.917 1.00 86.81 330 SER A C 1
ATOM 2712 O O . SER A 1 330 ? 14.149 -15.048 -34.672 1.00 86.81 330 SER A O 1
ATOM 2714 N N . LYS A 1 331 ? 12.651 -16.378 -33.645 1.00 90.62 331 LYS A N 1
ATOM 2715 C CA . LYS A 1 331 ? 11.435 -15.824 -34.257 1.00 90.62 331 LYS A CA 1
ATOM 2716 C C . LYS A 1 331 ? 11.098 -14.411 -33.762 1.00 90.62 331 LYS A C 1
ATOM 2718 O O . LYS A 1 331 ? 10.541 -13.609 -34.503 1.00 90.62 331 LYS A O 1
ATOM 2723 N N . TYR A 1 332 ? 11.436 -14.079 -32.512 1.00 90.56 332 TYR A N 1
ATOM 2724 C CA . TYR A 1 332 ? 11.029 -12.826 -31.856 1.00 90.56 332 TYR A CA 1
ATOM 2725 C C . TYR A 1 332 ? 12.194 -12.031 -31.246 1.00 90.56 332 TYR A C 1
ATOM 2727 O O . TYR A 1 332 ? 12.050 -11.433 -30.176 1.00 90.56 332 TYR A O 1
ATOM 2735 N N . GLN A 1 333 ? 13.340 -11.976 -31.929 1.00 86.00 333 GLN A N 1
ATOM 2736 C CA . GLN A 1 333 ? 14.586 -11.384 -31.409 1.00 86.00 333 GLN A CA 1
ATOM 2737 C C . GLN A 1 333 ? 14.428 -9.943 -30.892 1.00 86.00 333 GLN A C 1
ATOM 2739 O O . GLN A 1 333 ? 14.980 -9.595 -29.852 1.00 86.00 333 GLN A O 1
ATOM 2744 N N . LYS A 1 334 ? 13.623 -9.109 -31.567 1.00 87.25 334 LYS A N 1
ATOM 2745 C CA . LYS A 1 334 ? 13.392 -7.706 -31.167 1.00 87.25 334 LYS A CA 1
ATOM 2746 C C . LYS A 1 334 ? 12.492 -7.552 -29.929 1.00 87.25 334 LYS A C 1
ATOM 2748 O O . LYS A 1 334 ? 12.532 -6.506 -29.290 1.00 87.25 334 LYS A O 1
ATOM 2753 N N . LYS A 1 335 ? 11.686 -8.568 -29.589 1.00 92.19 335 LYS A N 1
ATOM 2754 C CA . LYS A 1 335 ? 10.707 -8.533 -28.482 1.00 92.19 335 LYS A CA 1
ATOM 2755 C C . LYS A 1 335 ? 11.112 -9.377 -27.275 1.00 92.19 335 LYS A C 1
ATOM 2757 O O . LYS A 1 335 ? 10.487 -9.251 -26.227 1.00 92.19 335 LYS A O 1
ATOM 2762 N N . VAL A 1 336 ? 12.108 -10.252 -27.404 1.00 95.00 336 VAL A N 1
ATOM 2763 C CA . VAL A 1 336 ? 12.535 -11.163 -26.334 1.00 95.00 336 VAL A CA 1
ATOM 2764 C C . VAL A 1 336 ? 13.927 -10.777 -25.846 1.00 95.00 336 VAL A C 1
ATOM 2766 O O . VAL A 1 336 ? 14.914 -10.921 -26.562 1.00 95.00 336 VAL A O 1
ATOM 2769 N N . THR A 1 337 ? 14.024 -10.341 -24.591 1.00 95.19 337 THR A N 1
ATOM 2770 C CA . THR A 1 337 ? 15.305 -10.130 -23.908 1.00 95.19 337 THR A CA 1
ATOM 2771 C C . THR A 1 337 ? 15.655 -11.358 -23.076 1.00 95.19 337 THR A C 1
ATOM 2773 O O . THR A 1 337 ? 14.912 -11.743 -22.166 1.00 95.19 337 THR A O 1
ATOM 2776 N N . LYS A 1 338 ? 16.819 -11.951 -23.367 1.00 95.44 338 LYS A N 1
ATOM 2777 C CA . LYS A 1 338 ? 17.399 -13.023 -22.553 1.00 95.44 338 LYS A CA 1
ATOM 2778 C C . LYS A 1 338 ? 17.940 -12.442 -21.244 1.00 95.44 338 LYS A C 1
ATOM 2780 O O . LYS A 1 338 ? 18.735 -11.507 -21.265 1.00 95.44 338 LYS A O 1
ATOM 2785 N N . VAL A 1 339 ? 17.555 -13.035 -20.121 1.00 95.44 339 VAL A N 1
ATOM 2786 C CA . VAL A 1 339 ? 18.118 -12.775 -18.789 1.00 95.44 339 VAL A CA 1
ATOM 2787 C C . VAL A 1 339 ? 18.498 -14.096 -18.129 1.00 95.44 339 VAL A C 1
ATOM 2789 O O . VAL A 1 339 ? 17.927 -15.138 -18.440 1.00 95.44 339 VAL A O 1
ATOM 2792 N N . THR A 1 340 ? 19.428 -14.068 -17.179 1.00 93.69 340 THR A N 1
ATOM 2793 C CA . THR A 1 340 ? 19.823 -15.274 -16.430 1.00 93.69 340 THR A CA 1
ATOM 2794 C C . THR A 1 340 ? 18.706 -15.775 -15.516 1.00 93.69 340 THR A C 1
ATOM 2796 O O . THR A 1 340 ? 18.464 -16.973 -15.420 1.00 93.69 340 THR A O 1
ATOM 2799 N N . SER A 1 341 ? 17.985 -14.858 -14.866 1.00 95.44 341 SER A N 1
ATOM 2800 C CA . SER A 1 341 ? 16.918 -15.188 -13.923 1.00 95.44 341 SER A CA 1
ATOM 2801 C C . SER A 1 341 ? 15.721 -14.240 -14.076 1.00 95.44 341 SER A C 1
ATOM 2803 O O . SER A 1 341 ? 15.760 -13.102 -13.592 1.00 95.44 341 SER A O 1
ATOM 2805 N N . PRO A 1 342 ? 14.621 -14.694 -14.712 1.00 96.19 342 PRO A N 1
ATOM 2806 C CA . PRO A 1 342 ? 13.394 -13.910 -14.856 1.00 96.19 342 PRO A CA 1
ATOM 2807 C C . PRO A 1 342 ? 12.776 -13.493 -13.514 1.00 96.19 342 PRO A C 1
ATOM 2809 O O . PRO A 1 342 ? 12.194 -12.415 -13.408 1.00 96.19 342 PRO A O 1
ATOM 2812 N N . ILE A 1 343 ? 12.941 -14.307 -12.463 1.00 94.81 343 ILE A N 1
ATOM 2813 C CA . ILE A 1 343 ? 12.469 -13.968 -11.113 1.00 94.81 343 ILE A CA 1
ATOM 2814 C C . ILE A 1 343 ? 13.316 -12.862 -10.470 1.00 94.81 343 ILE A C 1
ATOM 2816 O O . ILE A 1 343 ? 12.766 -11.958 -9.840 1.00 94.81 343 ILE A O 1
ATOM 2820 N N . ASN A 1 344 ? 14.638 -12.865 -10.677 1.00 95.81 344 ASN A N 1
ATOM 2821 C CA . ASN A 1 344 ? 15.501 -11.780 -10.205 1.00 95.81 344 ASN A CA 1
ATOM 2822 C C . ASN A 1 344 ? 15.206 -10.486 -10.961 1.00 95.81 344 ASN A C 1
ATOM 2824 O O . ASN A 1 344 ? 15.104 -9.435 -10.330 1.00 95.81 344 ASN A O 1
ATOM 2828 N N . PHE A 1 345 ? 14.976 -10.570 -12.275 1.00 97.06 345 PHE A N 1
ATOM 2829 C CA . PHE A 1 345 ? 14.506 -9.437 -13.067 1.00 97.06 345 PHE A CA 1
ATOM 2830 C C . PHE A 1 345 ? 13.195 -8.869 -12.500 1.00 97.06 345 PHE A C 1
ATOM 2832 O O . PHE A 1 345 ? 13.124 -7.675 -12.217 1.00 97.06 345 PHE A O 1
ATOM 2839 N N . LEU A 1 346 ? 12.184 -9.716 -12.255 1.00 97.06 346 LEU A N 1
ATOM 2840 C CA . LEU A 1 346 ? 10.903 -9.296 -11.674 1.00 97.06 346 LEU A CA 1
ATOM 2841 C C . LEU A 1 346 ? 11.095 -8.611 -10.311 1.00 97.06 346 LEU A C 1
ATOM 2843 O O . LEU A 1 346 ? 10.496 -7.569 -10.045 1.00 97.06 346 LEU A O 1
ATOM 2847 N N . ASN A 1 347 ? 11.948 -9.169 -9.452 1.00 96.69 347 ASN A N 1
ATOM 2848 C CA . ASN A 1 347 ? 12.230 -8.602 -8.137 1.00 96.69 347 ASN A CA 1
ATOM 2849 C C . ASN A 1 347 ? 12.938 -7.245 -8.225 1.00 96.69 347 ASN A C 1
ATOM 2851 O O . ASN A 1 347 ? 12.581 -6.326 -7.482 1.00 96.69 347 ASN A O 1
ATOM 2855 N N . SER A 1 348 ? 13.917 -7.101 -9.119 1.00 96.75 348 SER A N 1
ATOM 2856 C CA . SER A 1 348 ? 14.605 -5.832 -9.371 1.00 96.75 348 SER A CA 1
ATOM 2857 C C . SER A 1 348 ? 13.645 -4.796 -9.945 1.00 96.75 348 SER A C 1
ATOM 2859 O O . SER A 1 348 ? 13.542 -3.701 -9.394 1.00 96.75 348 SER A O 1
ATOM 2861 N N . PHE A 1 349 ? 12.848 -5.168 -10.949 1.00 96.38 349 PHE A N 1
ATOM 2862 C CA . PHE A 1 349 ? 11.819 -4.306 -11.526 1.00 96.38 349 PHE A CA 1
ATOM 2863 C C . PHE A 1 349 ? 10.834 -3.822 -10.458 1.00 96.38 349 PHE A C 1
ATOM 2865 O O . PHE A 1 349 ? 10.615 -2.620 -10.326 1.00 96.38 349 PHE A O 1
ATOM 2872 N N . ALA A 1 350 ? 10.303 -4.722 -9.627 1.00 96.44 350 ALA A N 1
ATOM 2873 C CA . ALA A 1 350 ? 9.385 -4.380 -8.542 1.00 96.44 350 ALA A CA 1
ATOM 2874 C C . ALA A 1 350 ? 10.008 -3.421 -7.509 1.00 96.44 350 ALA A C 1
ATOM 2876 O O . ALA A 1 350 ? 9.361 -2.455 -7.091 1.00 96.44 350 ALA A O 1
ATOM 2877 N N . LYS A 1 351 ? 11.265 -3.653 -7.102 1.00 95.56 351 LYS A N 1
ATOM 2878 C CA . LYS A 1 351 ? 11.992 -2.783 -6.156 1.00 95.56 351 LYS A CA 1
ATOM 2879 C C . LYS A 1 351 ? 12.222 -1.391 -6.740 1.00 95.56 351 LYS A C 1
ATOM 2881 O O . LYS A 1 351 ? 11.953 -0.396 -6.062 1.00 95.56 351 LYS A O 1
ATOM 2886 N N . THR A 1 352 ? 12.670 -1.312 -7.989 1.00 92.62 352 THR A N 1
ATOM 2887 C CA . THR A 1 352 ? 12.903 -0.045 -8.688 1.00 92.62 352 THR A CA 1
ATOM 2888 C C . THR A 1 352 ? 11.583 0.694 -8.903 1.00 92.62 352 THR A C 1
ATOM 2890 O O . THR A 1 352 ? 11.467 1.878 -8.591 1.00 92.62 352 THR A O 1
ATOM 2893 N N . LYS A 1 353 ? 10.519 -0.015 -9.289 1.00 91.81 353 LYS A N 1
ATOM 2894 C CA . LYS A 1 353 ? 9.166 0.540 -9.391 1.00 91.81 353 LYS A CA 1
ATOM 2895 C C . LYS A 1 353 ? 8.698 1.152 -8.070 1.00 91.81 353 LYS A C 1
ATOM 2897 O O . LYS A 1 353 ? 8.244 2.297 -8.037 1.00 91.81 353 LYS A O 1
ATOM 2902 N N . ARG A 1 354 ? 8.870 0.423 -6.963 1.00 92.69 354 ARG A N 1
ATOM 2903 C CA . ARG A 1 354 ? 8.529 0.897 -5.617 1.00 92.69 354 ARG A CA 1
ATOM 2904 C C . ARG A 1 354 ? 9.344 2.124 -5.201 1.00 92.69 354 ARG A C 1
ATOM 2906 O O . ARG A 1 354 ? 8.774 3.007 -4.560 1.00 92.69 354 ARG A O 1
ATOM 2913 N N . LYS A 1 355 ? 10.635 2.178 -5.552 1.00 87.56 355 LYS A N 1
ATOM 2914 C CA . LYS A 1 355 ? 11.556 3.299 -5.273 1.00 87.56 355 LYS A CA 1
ATOM 2915 C C . LYS A 1 355 ? 11.061 4.612 -5.887 1.00 87.56 355 LYS A C 1
ATOM 2917 O O . LYS A 1 355 ? 11.126 5.635 -5.216 1.00 87.56 355 LYS A O 1
ATOM 2922 N N . TYR A 1 356 ? 10.533 4.583 -7.110 1.00 82.12 356 TYR A N 1
ATOM 2923 C CA . TYR A 1 356 ? 10.024 5.791 -7.775 1.00 82.12 356 TYR A CA 1
ATOM 2924 C C . TYR A 1 356 ? 8.536 6.081 -7.526 1.00 82.12 356 TYR A C 1
ATOM 2926 O O . TYR A 1 356 ? 8.063 7.177 -7.823 1.00 82.12 356 TYR A O 1
ATOM 2934 N N . CYS A 1 357 ? 7.782 5.124 -6.986 1.00 85.12 357 CYS A N 1
ATOM 2935 C CA . CYS A 1 357 ? 6.367 5.308 -6.690 1.00 85.12 357 CYS A CA 1
ATOM 2936 C C . CYS A 1 357 ? 6.153 6.183 -5.442 1.00 85.12 357 CYS A C 1
ATOM 2938 O O . CYS A 1 357 ? 6.646 5.867 -4.355 1.00 85.12 357 CYS A O 1
ATOM 2940 N N . LYS A 1 358 ? 5.347 7.244 -5.589 1.00 84.06 358 LYS A N 1
ATOM 2941 C CA . LYS A 1 358 ? 4.988 8.185 -4.509 1.00 84.06 358 LYS A CA 1
ATOM 2942 C C . LYS A 1 358 ? 3.699 7.812 -3.755 1.00 84.06 358 LYS A C 1
ATOM 2944 O O . LYS A 1 358 ? 3.367 8.481 -2.778 1.00 84.06 358 LYS A O 1
ATOM 2949 N N . ALA A 1 359 ? 2.985 6.768 -4.186 1.00 92.06 359 ALA A N 1
ATOM 2950 C CA . ALA A 1 359 ? 1.764 6.303 -3.531 1.00 92.06 359 ALA A CA 1
ATOM 2951 C C . ALA A 1 359 ? 1.982 6.016 -2.034 1.00 92.06 359 ALA A C 1
ATOM 2953 O O . ALA A 1 359 ? 3.034 5.509 -1.632 1.00 92.06 359 ALA A O 1
ATOM 2954 N N . LYS A 1 360 ? 0.960 6.269 -1.211 1.00 95.94 360 LYS A N 1
ATOM 2955 C CA . LYS A 1 360 ? 0.907 5.773 0.169 1.00 95.94 360 LYS A CA 1
ATOM 2956 C C . LYS A 1 360 ? 0.654 4.269 0.140 1.00 95.94 360 LYS A C 1
ATOM 2958 O O . LYS A 1 360 ? -0.384 3.816 -0.342 1.00 95.94 360 LYS A O 1
ATOM 2963 N N . ILE A 1 361 ? 1.616 3.499 0.637 1.00 98.06 361 ILE A N 1
ATOM 2964 C CA . ILE A 1 361 ? 1.608 2.039 0.549 1.00 98.06 361 ILE A CA 1
ATOM 2965 C C . ILE A 1 361 ? 1.084 1.417 1.840 1.00 98.06 361 ILE A C 1
ATOM 2967 O O . ILE A 1 361 ? 1.606 1.678 2.925 1.00 98.06 361 ILE A O 1
ATOM 2971 N N . LEU A 1 362 ? 0.077 0.564 1.697 1.00 98.62 362 LEU A N 1
ATOM 2972 C CA . LEU A 1 362 ? -0.543 -0.217 2.753 1.00 98.62 362 LEU A CA 1
ATOM 2973 C C . LEU A 1 362 ? -0.174 -1.689 2.555 1.00 98.62 362 LEU A C 1
ATOM 2975 O O . LEU A 1 362 ? -0.337 -2.222 1.457 1.00 98.62 362 LEU A O 1
ATOM 2979 N N . ALA A 1 363 ? 0.285 -2.357 3.610 1.00 98.44 363 ALA A N 1
ATOM 2980 C CA . ALA A 1 363 ? 0.538 -3.796 3.605 1.00 98.44 363 ALA A CA 1
ATOM 2981 C C . ALA A 1 363 ? -0.343 -4.504 4.640 1.00 98.44 363 ALA A C 1
ATOM 2983 O O . ALA A 1 363 ? -0.395 -4.096 5.797 1.00 98.44 363 ALA A O 1
ATOM 2984 N N . ILE A 1 364 ? -1.035 -5.569 4.241 1.00 98.50 364 ILE A N 1
ATOM 2985 C CA . ILE A 1 364 ? -2.006 -6.281 5.079 1.00 98.50 364 ILE A CA 1
ATOM 2986 C C . ILE A 1 364 ? -1.537 -7.716 5.280 1.00 98.50 364 ILE A C 1
ATOM 2988 O O . ILE A 1 364 ? -1.380 -8.464 4.316 1.00 98.50 364 ILE A O 1
ATOM 2992 N N . THR A 1 365 ? -1.393 -8.135 6.533 1.00 97.50 365 THR A N 1
ATOM 2993 C CA . THR A 1 365 ? -1.217 -9.541 6.901 1.00 97.50 365 THR A CA 1
ATOM 2994 C C . THR A 1 365 ? -2.196 -9.952 8.004 1.00 97.50 365 THR A C 1
ATOM 2996 O O . THR A 1 365 ? -3.010 -9.163 8.475 1.00 97.50 365 THR A O 1
ATOM 2999 N N . GLY A 1 366 ? -2.171 -11.228 8.376 1.00 94.62 366 GLY A N 1
ATOM 3000 C CA . GLY A 1 366 ? -3.107 -11.835 9.321 1.00 94.62 366 GLY A CA 1
ATOM 3001 C C . GLY A 1 366 ? -3.429 -13.283 8.976 1.00 94.62 366 GLY A C 1
ATOM 3002 O O . GLY A 1 366 ? -3.078 -13.766 7.888 1.00 94.62 366 GLY A O 1
ATOM 3003 N N . SER A 1 367 ? -4.062 -14.004 9.897 1.00 91.56 367 SER A N 1
ATOM 3004 C CA . SER A 1 367 ? -4.487 -15.391 9.656 1.00 91.56 367 SER A CA 1
ATOM 3005 C C . SER A 1 367 ? -5.752 -15.444 8.795 1.00 91.56 367 SER A C 1
ATOM 3007 O O . SER A 1 367 ? -5.800 -16.194 7.822 1.00 91.56 367 SER A O 1
ATOM 3009 N N . ALA A 1 368 ? -6.719 -14.555 9.034 1.00 88.25 368 ALA A N 1
ATOM 3010 C CA . ALA A 1 368 ? -7.947 -14.441 8.243 1.00 88.25 368 ALA A CA 1
ATOM 3011 C C . ALA A 1 368 ? -8.322 -12.979 7.926 1.00 88.25 368 ALA A C 1
ATOM 3013 O O . ALA A 1 368 ? -7.890 -12.047 8.602 1.00 88.25 368 ALA A O 1
ATOM 3014 N N . GLY A 1 369 ? -9.143 -12.771 6.891 1.00 88.50 369 GLY A N 1
ATOM 3015 C CA . GLY A 1 369 ? -9.746 -11.465 6.572 1.00 88.50 369 GLY A CA 1
ATOM 3016 C C . GLY A 1 369 ? -8.916 -10.517 5.697 1.00 88.50 369 GLY A C 1
ATOM 3017 O O . GLY A 1 369 ? -9.440 -9.481 5.301 1.00 88.50 369 GLY A O 1
ATOM 3018 N N . LYS A 1 370 ? -7.675 -10.883 5.338 1.00 92.88 370 LYS A N 1
ATOM 3019 C CA . LYS A 1 370 ? -6.746 -10.054 4.545 1.00 92.88 370 LYS A CA 1
ATOM 3020 C C . LYS A 1 370 ? -7.347 -9.554 3.225 1.00 92.88 370 LYS A C 1
ATOM 3022 O O . LYS A 1 370 ? -7.445 -8.350 3.010 1.00 92.88 370 LYS A O 1
ATOM 3027 N N . THR A 1 371 ? -7.807 -10.472 2.375 1.00 90.31 371 THR A N 1
ATOM 3028 C CA . THR A 1 371 ? -8.337 -10.143 1.043 1.00 90.31 371 THR A CA 1
ATOM 3029 C C . THR A 1 371 ? -9.616 -9.313 1.124 1.00 90.31 371 THR A C 1
ATOM 3031 O O . THR A 1 371 ? -9.774 -8.351 0.379 1.00 90.31 371 THR A O 1
ATOM 3034 N N . SER A 1 372 ? -10.511 -9.636 2.065 1.00 89.75 372 SER A N 1
ATOM 3035 C CA . SER A 1 372 ? -11.737 -8.866 2.296 1.00 89.75 372 SER A CA 1
ATOM 3036 C C . SER A 1 372 ? -11.427 -7.439 2.761 1.00 89.75 372 SER A C 1
ATOM 3038 O O . SER A 1 372 ? -12.039 -6.496 2.269 1.00 89.75 372 SER A O 1
ATOM 3040 N N . LEU A 1 373 ? -10.447 -7.263 3.658 1.00 94.38 373 LEU A N 1
ATOM 3041 C CA . LEU A 1 373 ? -9.990 -5.940 4.089 1.00 94.38 373 LEU A CA 1
ATOM 3042 C C . LEU A 1 373 ? -9.351 -5.163 2.932 1.00 94.38 373 LEU A C 1
ATOM 3044 O O . LEU A 1 373 ? -9.675 -3.998 2.729 1.00 94.38 373 LEU A O 1
ATOM 3048 N N . LYS A 1 374 ? -8.487 -5.810 2.146 1.00 95.19 374 LYS A N 1
ATOM 3049 C CA . LYS A 1 374 ? -7.839 -5.216 0.971 1.00 95.19 374 LYS A CA 1
ATOM 3050 C C . LYS A 1 374 ? -8.868 -4.686 -0.037 1.00 95.19 374 LYS A C 1
ATOM 3052 O O . LYS A 1 374 ? -8.774 -3.532 -0.444 1.00 95.19 374 LYS A O 1
ATOM 3057 N N . ASN A 1 375 ? -9.863 -5.498 -0.402 1.00 92.19 375 ASN A N 1
ATOM 3058 C CA . ASN A 1 375 ? -10.919 -5.097 -1.341 1.00 92.19 375 ASN A CA 1
ATOM 3059 C C . ASN A 1 375 ? -11.777 -3.955 -0.775 1.00 92.19 375 ASN A C 1
ATOM 3061 O O . ASN A 1 375 ? -12.113 -3.014 -1.488 1.00 92.19 375 ASN A O 1
ATOM 3065 N N . MET A 1 376 ? -12.096 -4.000 0.520 1.00 93.25 376 MET A N 1
ATOM 3066 C CA . MET A 1 376 ? -12.844 -2.924 1.165 1.00 93.25 376 MET A CA 1
ATOM 3067 C C . MET A 1 376 ? -12.057 -1.610 1.179 1.00 93.25 376 MET A C 1
ATOM 3069 O O . MET A 1 376 ? -12.596 -0.575 0.803 1.00 93.25 376 MET A O 1
ATOM 3073 N N . LEU A 1 377 ? -10.774 -1.650 1.542 1.00 96.00 377 LEU A N 1
ATOM 3074 C CA . LEU A 1 377 ? -9.897 -0.482 1.499 1.00 96.00 377 LEU A CA 1
ATOM 3075 C C . LEU A 1 377 ? -9.743 0.071 0.084 1.00 96.00 377 LEU A C 1
ATOM 3077 O O . LEU A 1 377 ? -9.722 1.285 -0.077 1.00 96.00 377 LEU A O 1
ATOM 3081 N N . GLN A 1 378 ? -9.680 -0.788 -0.934 1.00 95.19 378 GLN A N 1
ATOM 3082 C CA . GLN A 1 378 ? -9.658 -0.354 -2.329 1.00 95.19 378 GLN A CA 1
ATOM 3083 C C . GLN A 1 378 ? -10.910 0.462 -2.667 1.00 95.19 378 GLN A C 1
ATOM 3085 O O . GLN A 1 378 ? -10.781 1.591 -3.136 1.00 95.19 378 GLN A O 1
ATOM 3090 N N . ASN A 1 379 ? -12.099 -0.063 -2.357 1.00 93.00 379 ASN A N 1
ATOM 3091 C CA . ASN A 1 379 ? -13.364 0.625 -2.626 1.00 93.00 379 ASN A CA 1
ATOM 3092 C C . ASN A 1 379 ? -13.479 1.955 -1.866 1.00 93.00 379 ASN A C 1
ATOM 3094 O O . ASN A 1 379 ? -14.028 2.918 -2.389 1.00 93.00 379 ASN A O 1
ATOM 3098 N N . LEU A 1 380 ? -12.953 2.030 -0.639 1.00 94.88 380 LEU A N 1
ATOM 3099 C CA . LEU A 1 380 ? -12.961 3.261 0.154 1.00 94.88 380 LEU A CA 1
ATOM 3100 C C . LEU A 1 380 ? -11.972 4.294 -0.406 1.00 94.88 380 LEU A C 1
ATOM 3102 O O . LEU A 1 380 ? -12.358 5.428 -0.687 1.00 94.88 380 LEU A O 1
ATOM 3106 N N . LEU A 1 381 ? -10.707 3.906 -0.597 1.00 96.31 381 LEU A N 1
ATOM 3107 C CA . LEU A 1 381 ? -9.615 4.819 -0.949 1.00 96.31 381 LEU A CA 1
ATOM 3108 C C . LEU A 1 381 ? -9.723 5.385 -2.370 1.00 96.31 381 LEU A C 1
ATOM 3110 O O . LEU A 1 381 ? -9.278 6.513 -2.592 1.00 96.31 381 LEU A O 1
ATOM 3114 N N . GLN A 1 382 ? -10.388 4.680 -3.294 1.00 94.50 382 GLN A N 1
ATOM 3115 C CA . GLN A 1 382 ? -10.681 5.190 -4.641 1.00 94.50 382 GLN A CA 1
ATOM 3116 C C . GLN A 1 382 ? -11.439 6.530 -4.633 1.00 94.50 382 GLN A C 1
ATOM 3118 O O . GLN A 1 382 ? -11.225 7.347 -5.523 1.00 94.50 382 GLN A O 1
ATOM 3123 N N . ASN A 1 383 ? -12.227 6.817 -3.590 1.00 92.88 383 ASN A N 1
ATOM 3124 C CA . ASN A 1 383 ? -12.954 8.087 -3.438 1.00 92.88 383 ASN A CA 1
ATOM 3125 C C . ASN A 1 383 ? -12.051 9.275 -3.070 1.00 92.88 383 ASN A C 1
ATOM 3127 O O . ASN A 1 383 ? -12.482 10.423 -3.129 1.00 92.88 383 ASN A O 1
ATOM 3131 N N . TYR A 1 384 ? -10.801 9.020 -2.678 1.00 92.00 384 TYR A N 1
ATOM 3132 C CA . TYR A 1 384 ? -9.829 10.062 -2.330 1.00 92.00 384 TYR A CA 1
ATOM 3133 C C . TYR A 1 384 ? -8.668 10.144 -3.324 1.00 92.00 384 TYR A C 1
ATOM 3135 O O . TYR A 1 384 ? -7.793 11.006 -3.171 1.00 92.00 384 TYR A O 1
ATOM 3143 N N . GLY A 1 385 ? -8.628 9.249 -4.312 1.00 91.88 385 GLY A N 1
ATOM 3144 C CA . GLY A 1 385 ? -7.656 9.244 -5.396 1.00 91.88 385 GLY A CA 1
ATOM 3145 C C . GLY A 1 385 ? -7.412 7.853 -5.972 1.00 91.88 385 GLY A C 1
ATOM 3146 O O . GLY A 1 385 ? -7.799 6.829 -5.403 1.00 91.88 385 GLY A O 1
ATOM 3147 N N . LYS A 1 386 ? -6.717 7.823 -7.113 1.00 92.00 386 LYS A N 1
ATOM 3148 C CA . LYS A 1 386 ? -6.390 6.586 -7.822 1.00 92.00 386 LYS A CA 1
ATOM 3149 C C . LYS A 1 386 ? -5.697 5.599 -6.882 1.00 92.00 386 LYS A C 1
ATOM 3151 O O . LYS A 1 386 ? -4.717 5.937 -6.218 1.00 92.00 386 LYS A O 1
ATOM 3156 N N . THR A 1 387 ? -6.253 4.398 -6.790 1.00 96.12 387 THR A N 1
ATOM 3157 C CA . THR A 1 387 ? -5.825 3.380 -5.832 1.00 96.12 387 THR A CA 1
ATOM 3158 C C . THR A 1 387 ? -5.562 2.080 -6.562 1.00 96.12 387 THR A C 1
ATOM 3160 O O . THR A 1 387 ? -6.467 1.520 -7.185 1.00 96.12 387 THR A O 1
ATOM 3163 N N . PHE A 1 388 ? -4.341 1.580 -6.423 1.00 96.31 388 PHE A N 1
ATOM 3164 C CA . PHE A 1 388 ? -3.973 0.244 -6.850 1.00 96.31 388 PHE A CA 1
ATOM 3165 C C . PHE A 1 388 ? -4.095 -0.742 -5.690 1.00 96.31 388 PHE A C 1
ATOM 3167 O O . PHE A 1 388 ? -3.815 -0.432 -4.532 1.00 96.31 388 PHE A O 1
ATOM 3174 N N . SER A 1 389 ? -4.494 -1.964 -6.010 1.00 95.69 389 SER A N 1
ATOM 3175 C CA . SER A 1 389 ? -4.635 -3.059 -5.063 1.00 95.69 389 SER A CA 1
ATOM 3176 C C . SER A 1 389 ? -4.142 -4.331 -5.730 1.00 95.69 389 SER A C 1
ATOM 3178 O O . SER A 1 389 ? -4.451 -4.575 -6.898 1.00 95.69 389 SER A O 1
ATOM 3180 N N . SER A 1 390 ? -3.366 -5.132 -5.000 1.00 91.56 390 SER A N 1
ATOM 3181 C CA . SER A 1 390 ? -2.910 -6.444 -5.478 1.00 91.56 390 SER A CA 1
ATOM 3182 C C . SER A 1 390 ? -4.094 -7.262 -6.025 1.00 91.56 390 SER A C 1
ATOM 3184 O O . SER A 1 390 ? -5.115 -7.381 -5.341 1.00 91.56 390 SER A O 1
ATOM 3186 N N . PRO A 1 391 ? -4.019 -7.817 -7.246 1.00 85.06 391 PRO A N 1
ATOM 3187 C CA . PRO A 1 391 ? -5.118 -8.590 -7.810 1.00 85.06 391 PRO A CA 1
ATOM 3188 C C . PRO A 1 391 ? -5.267 -9.926 -7.071 1.00 85.06 391 PRO A C 1
ATOM 3190 O O . PRO A 1 391 ? -4.284 -10.520 -6.629 1.00 85.06 391 PRO A O 1
ATOM 3193 N N . LEU A 1 392 ? -6.505 -10.413 -6.937 1.00 81.50 392 LEU A N 1
ATOM 3194 C CA . LEU A 1 392 ? -6.806 -11.716 -6.325 1.00 81.50 392 LEU A CA 1
ATOM 3195 C C . LEU A 1 392 ? -6.103 -11.891 -4.955 1.00 81.50 392 LEU A C 1
ATOM 3197 O O . LEU A 1 392 ? -6.159 -10.993 -4.116 1.00 81.50 392 LEU A O 1
ATOM 3201 N N . SER A 1 393 ? -5.453 -13.030 -4.710 1.00 79.62 393 SER A N 1
ATOM 3202 C CA . SER A 1 393 ? -4.668 -13.310 -3.498 1.00 79.62 393 SER A CA 1
ATOM 3203 C C . SER A 1 393 ? -3.167 -13.328 -3.796 1.00 79.62 393 SER A C 1
ATOM 3205 O O . SER A 1 393 ? -2.451 -14.238 -3.380 1.00 79.62 393 SER A O 1
ATOM 3207 N N . TYR A 1 394 ? -2.684 -12.345 -4.558 1.00 88.25 394 TYR A N 1
ATOM 3208 C CA . TYR A 1 394 ? -1.269 -12.211 -4.913 1.00 88.25 394 TYR A CA 1
ATOM 3209 C C . TYR A 1 394 ? -0.448 -11.736 -3.709 1.00 88.25 394 TYR A C 1
ATOM 3211 O O . TYR A 1 394 ? -0.105 -10.562 -3.593 1.00 88.25 394 TYR A O 1
ATOM 3219 N N . ASN A 1 395 ? -0.152 -12.667 -2.803 1.00 93.38 395 ASN A N 1
ATOM 3220 C CA . ASN A 1 395 ? 0.392 -12.378 -1.477 1.00 93.38 395 ASN A CA 1
ATOM 3221 C C . ASN A 1 395 ? 1.725 -13.087 -1.166 1.00 93.38 395 ASN A C 1
ATOM 3223 O O . ASN A 1 395 ? 2.221 -12.974 -0.048 1.00 93.38 395 ASN A O 1
ATOM 3227 N N . ASN A 1 396 ? 2.305 -13.799 -2.136 1.00 93.69 396 ASN A N 1
ATOM 3228 C CA . ASN A 1 396 ? 3.544 -14.574 -2.000 1.00 93.69 396 ASN A CA 1
ATOM 3229 C C . ASN A 1 396 ? 4.714 -13.959 -2.805 1.00 93.69 396 ASN A C 1
ATOM 3231 O O . ASN A 1 396 ? 4.603 -12.854 -3.343 1.00 93.69 396 ASN A O 1
ATOM 3235 N N . HIS A 1 397 ? 5.823 -14.699 -2.920 1.00 92.50 397 HIS A N 1
ATOM 3236 C CA . HIS A 1 397 ? 7.051 -14.289 -3.618 1.00 92.50 397 HIS A CA 1
ATOM 3237 C C . HIS A 1 397 ? 6.920 -14.109 -5.140 1.00 92.50 397 HIS A C 1
ATOM 3239 O O . HIS A 1 397 ? 7.823 -13.549 -5.748 1.00 92.50 397 HIS A O 1
ATOM 3245 N N . PHE A 1 398 ? 5.801 -14.506 -5.754 1.00 91.94 398 PHE A N 1
ATOM 3246 C CA . PHE A 1 398 ? 5.473 -14.149 -7.140 1.00 91.94 398 PHE A CA 1
ATOM 3247 C C . PHE A 1 398 ? 4.451 -13.010 -7.197 1.00 91.94 398 PHE A C 1
ATOM 3249 O O . PHE A 1 398 ? 4.620 -12.035 -7.929 1.00 91.94 398 PHE A O 1
ATOM 3256 N N . GLY A 1 399 ? 3.392 -13.113 -6.392 1.00 94.19 399 GLY A N 1
ATOM 3257 C CA . GLY A 1 399 ? 2.263 -12.192 -6.427 1.00 94.19 399 GLY A CA 1
ATOM 3258 C C . GLY A 1 399 ? 2.616 -10.766 -6.004 1.00 94.19 399 GLY A C 1
ATOM 3259 O O . GLY A 1 399 ? 2.198 -9.811 -6.665 1.00 94.19 399 GLY A O 1
ATOM 3260 N N . VAL A 1 400 ? 3.406 -10.600 -4.938 1.00 96.50 400 VAL A N 1
ATOM 3261 C CA . VAL A 1 400 ? 3.802 -9.270 -4.445 1.00 96.50 400 VAL A CA 1
ATOM 3262 C C . VAL A 1 400 ? 4.687 -8.534 -5.460 1.00 96.50 400 VAL A C 1
ATOM 3264 O O . VAL A 1 400 ? 4.347 -7.393 -5.788 1.00 96.50 400 VAL A O 1
ATOM 3267 N N . PRO A 1 401 ? 5.756 -9.135 -6.024 1.00 96.31 401 PRO A N 1
ATOM 3268 C CA . PRO A 1 401 ? 6.544 -8.475 -7.065 1.00 96.31 401 PRO A CA 1
ATOM 3269 C C . PRO A 1 401 ? 5.730 -8.103 -8.311 1.00 96.31 401 PRO A C 1
ATOM 3271 O O . PRO A 1 401 ? 5.863 -6.984 -8.811 1.00 96.31 401 PRO A O 1
ATOM 3274 N N . VAL A 1 402 ? 4.834 -8.982 -8.784 1.00 95.69 402 VAL A N 1
ATOM 3275 C CA . VAL A 1 402 ? 3.936 -8.670 -9.915 1.00 95.69 402 VAL A CA 1
ATOM 3276 C C . VAL A 1 402 ? 3.016 -7.499 -9.579 1.00 95.69 402 VAL A C 1
ATOM 3278 O O . VAL A 1 402 ? 2.834 -6.596 -10.397 1.00 95.69 402 VAL A O 1
ATOM 3281 N N . SER A 1 403 ? 2.460 -7.479 -8.368 1.00 95.69 403 SER A N 1
ATOM 3282 C CA . SER A 1 403 ? 1.589 -6.392 -7.918 1.00 95.69 403 SER A CA 1
ATOM 3283 C C . SER A 1 403 ? 2.349 -5.065 -7.859 1.00 95.69 403 SER A C 1
ATOM 3285 O O . SER A 1 403 ? 1.877 -4.069 -8.394 1.00 95.69 403 SER A O 1
ATOM 3287 N N . LEU A 1 404 ? 3.546 -5.043 -7.260 1.00 96.00 404 LEU A N 1
ATOM 3288 C CA . LEU A 1 404 ? 4.375 -3.833 -7.167 1.00 96.00 404 LEU A CA 1
ATOM 3289 C C . LEU A 1 404 ? 4.769 -3.307 -8.550 1.00 96.00 404 LEU A C 1
ATOM 3291 O O . LEU A 1 404 ? 4.726 -2.102 -8.780 1.00 96.00 404 LEU A O 1
ATOM 3295 N N . SER A 1 405 ? 5.098 -4.206 -9.479 1.00 95.12 405 SER A N 1
ATOM 3296 C CA . SER A 1 405 ? 5.480 -3.863 -10.855 1.00 95.12 405 SER A CA 1
ATOM 3297 C C . SER A 1 405 ? 4.357 -3.167 -11.632 1.00 95.12 405 SER A C 1
ATOM 3299 O O . SER A 1 405 ? 4.631 -2.365 -12.524 1.00 95.12 405 SER A O 1
ATOM 3301 N N . ASN A 1 406 ? 3.098 -3.431 -11.270 1.00 93.94 406 ASN A N 1
ATOM 3302 C CA . ASN A 1 406 ? 1.916 -2.868 -11.921 1.00 93.94 406 ASN A CA 1
ATOM 3303 C C . ASN A 1 406 ? 1.414 -1.550 -11.303 1.00 93.94 406 ASN A C 1
ATOM 3305 O O . ASN A 1 406 ? 0.416 -1.012 -11.784 1.00 93.94 406 ASN A O 1
ATOM 3309 N N . LEU A 1 407 ? 2.109 -0.996 -10.301 1.00 91.88 407 LEU A N 1
ATOM 3310 C CA . LEU A 1 407 ? 1.824 0.353 -9.803 1.00 91.88 407 LEU A CA 1
ATOM 3311 C C . LEU A 1 407 ? 1.928 1.397 -10.929 1.00 91.88 407 LEU A C 1
ATOM 3313 O O . LEU A 1 407 ? 2.851 1.388 -11.750 1.00 91.88 407 LEU A O 1
ATOM 3317 N N . SER A 1 408 ? 1.003 2.343 -10.950 1.00 85.88 408 SER A N 1
ATOM 3318 C CA . SER A 1 408 ? 1.067 3.549 -11.767 1.00 85.88 408 SER A CA 1
ATOM 3319 C C . SER A 1 408 ? 1.763 4.676 -11.006 1.00 85.88 408 SER A C 1
ATOM 3321 O O . SER A 1 408 ? 1.667 4.779 -9.787 1.00 85.88 408 SER A O 1
ATOM 3323 N N . PHE A 1 409 ? 2.423 5.580 -11.731 1.00 79.12 409 PHE A N 1
ATOM 3324 C CA . PHE A 1 409 ? 2.962 6.813 -11.143 1.00 79.12 409 PHE A CA 1
ATOM 3325 C C . PHE A 1 409 ? 1.851 7.757 -10.639 1.00 79.12 409 PHE A C 1
ATOM 3327 O O . PHE A 1 409 ? 2.117 8.645 -9.834 1.00 79.12 409 PHE A O 1
ATOM 3334 N N . GLU A 1 410 ? 0.621 7.564 -11.119 1.00 82.50 410 GLU A N 1
ATOM 3335 C CA . GLU A 1 410 ? -0.576 8.321 -10.731 1.00 82.50 410 GLU A CA 1
ATOM 3336 C C . GLU A 1 410 ? -1.270 7.753 -9.493 1.00 82.50 410 GLU A C 1
ATOM 3338 O O . GLU A 1 410 ? -2.188 8.382 -8.964 1.00 82.50 410 GLU A O 1
ATOM 3343 N N . ASP A 1 411 ? -0.892 6.549 -9.054 1.00 90.00 411 ASP A N 1
ATOM 3344 C CA . ASP A 1 411 ? -1.527 5.945 -7.893 1.00 90.00 411 ASP A CA 1
ATOM 3345 C C . ASP A 1 411 ? -1.209 6.783 -6.654 1.00 90.00 411 ASP A C 1
ATOM 3347 O O . ASP A 1 411 ? -0.055 7.041 -6.307 1.00 90.00 411 ASP A O 1
ATOM 3351 N N . LYS A 1 412 ? -2.264 7.207 -5.964 1.00 92.56 412 LYS A N 1
ATOM 3352 C CA . LYS A 1 412 ? -2.179 7.885 -4.673 1.00 92.56 412 LYS A CA 1
ATOM 3353 C C . LYS A 1 412 ? -2.049 6.877 -3.537 1.00 92.56 412 LYS A C 1
ATOM 3355 O O . LYS A 1 412 ? -1.381 7.161 -2.542 1.00 92.56 412 LYS A O 1
ATOM 3360 N N . PHE A 1 413 ? -2.643 5.696 -3.699 1.00 98.00 413 PHE A N 1
ATOM 3361 C CA . PHE A 1 413 ? -2.625 4.615 -2.718 1.00 98.00 413 PHE A CA 1
ATOM 3362 C C . PHE A 1 413 ? -2.282 3.275 -3.378 1.00 98.00 413 PHE A C 1
ATOM 3364 O O . PHE A 1 413 ? -2.712 3.002 -4.497 1.00 98.00 413 PHE A O 1
ATOM 3371 N N . GLY A 1 414 ? -1.535 2.426 -2.671 1.00 97.94 414 GLY A N 1
ATOM 3372 C CA . GLY A 1 414 ? -1.218 1.061 -3.097 1.00 97.94 414 GLY A CA 1
ATOM 3373 C C . GLY A 1 414 ? -1.458 0.067 -1.964 1.00 97.94 414 GLY A C 1
ATOM 3374 O O . GLY A 1 414 ? -0.878 0.231 -0.895 1.00 97.94 414 GLY A O 1
ATOM 3375 N N . ILE A 1 415 ? -2.289 -0.955 -2.177 1.00 98.38 415 ILE A N 1
ATOM 3376 C CA . ILE A 1 415 ? -2.703 -1.912 -1.137 1.00 98.38 415 ILE A CA 1
ATOM 3377 C C . ILE A 1 415 ? -2.203 -3.323 -1.473 1.00 98.38 415 ILE A C 1
ATOM 3379 O O . ILE A 1 415 ? -2.597 -3.928 -2.475 1.00 98.38 415 ILE A O 1
ATOM 3383 N N . PHE A 1 416 ? -1.361 -3.876 -0.606 1.00 97.88 416 PHE A N 1
ATOM 3384 C CA . PHE A 1 416 ? -0.685 -5.153 -0.823 1.00 97.88 416 PHE A CA 1
ATOM 3385 C C . PHE A 1 416 ? -1.047 -6.152 0.264 1.00 97.88 416 PHE A C 1
ATOM 3387 O O . PHE A 1 416 ? -0.877 -5.890 1.453 1.00 97.88 416 PHE A O 1
ATOM 3394 N N . GLU A 1 417 ? -1.527 -7.320 -0.144 1.00 95.88 417 GLU A N 1
ATOM 3395 C CA . GLU A 1 417 ? -1.669 -8.450 0.764 1.00 95.88 417 GLU A CA 1
ATOM 3396 C C . GLU A 1 417 ? -0.322 -9.170 0.926 1.00 95.88 417 GLU A C 1
ATOM 3398 O O . GLU A 1 417 ? 0.402 -9.361 -0.047 1.00 95.88 417 GLU A O 1
ATOM 3403 N N . VAL A 1 418 ? 0.008 -9.586 2.151 1.00 96.38 418 VAL A N 1
ATOM 3404 C CA . VAL A 1 418 ? 1.242 -10.314 2.470 1.00 96.38 418 VAL A CA 1
ATOM 3405 C C . VAL A 1 418 ? 0.906 -11.605 3.218 1.00 96.38 418 VAL A C 1
ATOM 3407 O O . VAL A 1 418 ? 0.376 -11.591 4.338 1.00 96.38 418 VAL A O 1
ATOM 3410 N N . GLY A 1 419 ? 1.197 -12.727 2.568 1.00 92.88 419 GLY A N 1
ATOM 3411 C CA . GLY A 1 419 ? 1.046 -14.083 3.077 1.00 92.88 419 GLY A CA 1
ATOM 3412 C C . GLY A 1 419 ? 2.367 -14.657 3.588 1.00 92.88 419 GLY A C 1
ATOM 3413 O O . GLY A 1 419 ? 3.424 -14.046 3.455 1.00 92.88 419 GLY A O 1
ATOM 3414 N N . MET A 1 420 ? 2.277 -15.833 4.200 1.00 93.00 420 MET A N 1
ATOM 3415 C CA . MET A 1 420 ? 3.419 -16.661 4.590 1.00 93.00 420 MET A CA 1
ATOM 3416 C C . MET A 1 420 ? 2.997 -18.125 4.607 1.00 93.00 420 MET A C 1
ATOM 3418 O O . MET A 1 420 ? 1.843 -18.426 4.904 1.00 93.00 420 MET A O 1
ATOM 3422 N N . SER A 1 421 ? 3.964 -18.993 4.374 1.00 88.62 421 SER A N 1
ATOM 3423 C CA . SER A 1 421 ? 3.944 -20.413 4.705 1.00 88.62 421 SER A CA 1
ATOM 3424 C C . SER A 1 421 ? 4.905 -20.719 5.855 1.00 88.62 421 SER A C 1
ATOM 3426 O O . SER A 1 421 ? 4.590 -21.555 6.690 1.00 88.62 421 SER A O 1
ATOM 3428 N N . LYS A 1 422 ? 6.029 -19.993 5.950 1.00 92.94 422 LYS A N 1
ATOM 3429 C CA . LYS A 1 422 ? 7.105 -20.202 6.933 1.00 92.94 422 LYS A CA 1
ATOM 3430 C C . LYS A 1 422 ? 7.674 -18.876 7.476 1.00 92.94 422 LYS A C 1
ATOM 3432 O O . LYS A 1 422 ? 7.407 -17.817 6.896 1.00 92.94 422 LYS A O 1
ATOM 3437 N N . PRO A 1 423 ? 8.448 -18.896 8.580 1.00 95.38 423 PRO A N 1
ATOM 3438 C CA . PRO A 1 423 ? 9.141 -17.710 9.090 1.00 95.38 423 PRO A CA 1
ATOM 3439 C C . PRO A 1 423 ? 10.041 -17.034 8.042 1.00 95.38 423 PRO A C 1
ATOM 3441 O O . PRO A 1 423 ? 10.599 -17.695 7.167 1.00 95.38 423 PRO A O 1
ATOM 3444 N N . GLY A 1 424 ? 10.202 -15.713 8.134 1.00 96.38 424 GLY A N 1
ATOM 3445 C CA . GLY A 1 424 ? 11.068 -14.909 7.264 1.00 96.38 424 GLY A CA 1
ATOM 3446 C C . GLY A 1 424 ? 10.423 -14.419 5.962 1.00 96.38 424 GLY A C 1
ATOM 3447 O O . GLY A 1 424 ? 10.866 -13.409 5.408 1.00 96.38 424 GLY A O 1
ATOM 3448 N N . GLU A 1 425 ? 9.364 -15.070 5.471 1.00 96.88 425 GLU A N 1
ATOM 3449 C CA . GLU A 1 425 ? 8.730 -14.688 4.199 1.00 96.88 425 GLU A CA 1
ATOM 3450 C C . GLU A 1 425 ? 8.080 -13.302 4.265 1.00 96.88 425 GLU A C 1
ATOM 3452 O O . GLU A 1 425 ? 8.257 -12.488 3.356 1.00 96.88 425 GLU A O 1
ATOM 3457 N N . ILE A 1 426 ? 7.390 -12.970 5.362 1.00 97.69 426 ILE A N 1
ATOM 3458 C CA . ILE A 1 426 ? 6.803 -11.633 5.522 1.00 97.69 426 ILE A CA 1
ATOM 3459 C C . ILE A 1 426 ? 7.900 -10.580 5.580 1.00 97.69 426 ILE A C 1
ATOM 3461 O O . ILE A 1 426 ? 7.738 -9.511 4.984 1.00 97.69 426 ILE A O 1
ATOM 3465 N N . ASN A 1 427 ? 9.018 -10.852 6.256 1.00 98.06 427 ASN A N 1
ATOM 3466 C CA . ASN A 1 427 ? 10.155 -9.939 6.270 1.00 98.06 427 ASN A CA 1
ATOM 3467 C C . ASN A 1 427 ? 10.674 -9.665 4.848 1.00 98.06 427 ASN A C 1
ATOM 3469 O O . ASN A 1 427 ? 10.847 -8.507 4.474 1.00 98.06 427 ASN A O 1
ATOM 3473 N N . GLN A 1 428 ? 10.866 -10.706 4.035 1.00 97.00 428 GLN A N 1
ATOM 3474 C CA . GLN A 1 428 ? 11.343 -10.563 2.655 1.00 97.00 428 GLN A CA 1
ATOM 3475 C C . GLN A 1 428 ? 10.365 -9.759 1.785 1.00 97.00 428 GLN A C 1
ATOM 3477 O O . GLN A 1 428 ? 10.766 -8.797 1.123 1.00 97.00 428 GLN A O 1
ATOM 3482 N N . LEU A 1 429 ? 9.075 -10.101 1.830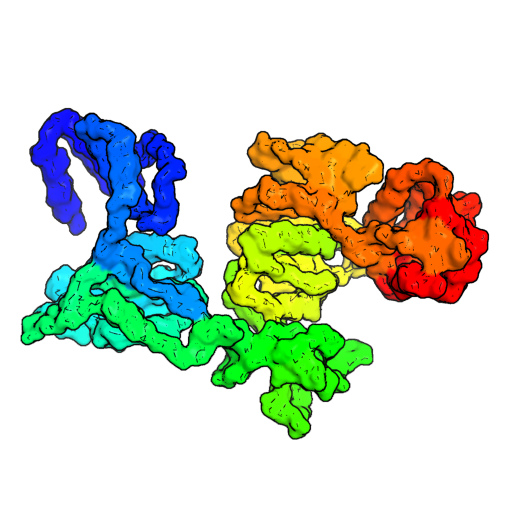 1.00 97.69 429 LEU A N 1
ATOM 3483 C CA . LEU A 1 429 ? 8.041 -9.432 1.037 1.00 97.69 429 LEU A CA 1
ATOM 3484 C C . LEU A 1 429 ? 7.850 -7.975 1.478 1.00 97.69 429 LEU A C 1
ATOM 3486 O O . LEU A 1 429 ? 7.816 -7.063 0.650 1.00 97.69 429 LEU A O 1
ATOM 3490 N N . SER A 1 430 ? 7.789 -7.719 2.786 1.00 97.69 430 SER A N 1
ATOM 3491 C CA . SER A 1 430 ? 7.636 -6.360 3.318 1.00 97.69 430 SER A CA 1
ATOM 3492 C C . SER A 1 430 ? 8.869 -5.484 3.080 1.00 97.69 430 SER A C 1
ATOM 3494 O O . SER A 1 430 ? 8.706 -4.284 2.866 1.00 97.69 430 SER A O 1
ATOM 3496 N N . LYS A 1 431 ? 10.080 -6.057 3.004 1.00 97.12 431 LYS A N 1
ATOM 3497 C CA . LYS A 1 431 ? 11.306 -5.342 2.598 1.00 97.12 431 LYS A CA 1
ATOM 3498 C C . LYS A 1 431 ? 11.222 -4.817 1.162 1.00 97.12 431 LYS A C 1
ATOM 3500 O O . LYS A 1 431 ? 11.776 -3.756 0.868 1.00 97.12 431 LYS A O 1
ATOM 3505 N N . MET A 1 432 ? 10.514 -5.524 0.275 1.00 96.12 432 MET A N 1
ATOM 3506 C CA . MET A 1 432 ? 10.211 -5.038 -1.077 1.00 96.12 432 MET A CA 1
ATOM 3507 C C . MET A 1 432 ? 9.092 -3.997 -1.076 1.00 96.12 432 MET A C 1
ATOM 3509 O O . MET A 1 432 ? 9.215 -2.981 -1.753 1.00 96.12 432 MET A O 1
ATOM 3513 N N . ILE A 1 433 ? 8.023 -4.225 -0.306 1.00 97.75 433 ILE A N 1
ATOM 3514 C CA . ILE A 1 433 ? 6.852 -3.335 -0.265 1.00 97.75 433 ILE A CA 1
ATOM 3515 C C . ILE A 1 433 ? 7.181 -1.986 0.394 1.00 97.75 433 ILE A C 1
ATOM 3517 O O . ILE A 1 433 ? 6.677 -0.958 -0.058 1.00 97.75 433 ILE A O 1
ATOM 3521 N N . LYS A 1 434 ? 8.010 -1.966 1.447 1.00 96.75 434 LYS A N 1
ATOM 3522 C CA . LYS A 1 434 ? 8.318 -0.784 2.277 1.00 96.75 434 LYS A CA 1
ATOM 3523 C C . LYS A 1 434 ? 7.050 0.023 2.623 1.00 96.75 434 LYS A C 1
ATOM 3525 O O . LYS A 1 434 ? 6.881 1.138 2.105 1.00 96.75 434 LYS A O 1
ATOM 3530 N N . PRO A 1 435 ? 6.112 -0.552 3.399 1.00 98.12 435 PRO A N 1
ATOM 3531 C CA . PRO A 1 435 ? 4.817 0.069 3.659 1.00 98.12 435 PRO A CA 1
ATOM 3532 C C . PRO A 1 435 ? 4.922 1.362 4.474 1.00 98.12 435 PRO A C 1
ATOM 3534 O O . PRO A 1 435 ? 5.742 1.478 5.380 1.00 98.12 435 PRO A O 1
ATOM 3537 N N . ASN A 1 436 ? 4.038 2.316 4.184 1.00 98.12 436 ASN A N 1
ATOM 3538 C CA . ASN A 1 436 ? 3.768 3.458 5.059 1.00 98.12 436 ASN A CA 1
ATOM 3539 C C . ASN A 1 436 ? 2.877 3.041 6.232 1.00 98.12 436 ASN A C 1
ATOM 3541 O O . ASN A 1 436 ? 3.086 3.484 7.358 1.00 98.12 436 ASN A O 1
ATOM 3545 N N . LEU A 1 437 ? 1.882 2.198 5.946 1.00 98.56 437 LEU A N 1
ATOM 3546 C CA . LEU A 1 437 ? 0.972 1.628 6.928 1.00 98.56 437 LEU A CA 1
ATOM 3547 C C . LEU A 1 437 ? 0.995 0.101 6.807 1.00 98.56 437 LEU A C 1
ATOM 3549 O O . LEU A 1 437 ? 0.876 -0.438 5.706 1.00 98.56 437 LEU A O 1
ATOM 3553 N N . ALA A 1 438 ? 1.103 -0.603 7.927 1.00 98.62 438 ALA A N 1
ATOM 3554 C CA . ALA A 1 438 ? 0.923 -2.051 7.978 1.00 98.62 438 ALA A CA 1
ATOM 3555 C C . ALA A 1 438 ? -0.291 -2.408 8.835 1.00 98.62 438 ALA A C 1
ATOM 3557 O O . ALA A 1 438 ? -0.520 -1.786 9.865 1.00 98.62 438 ALA A O 1
ATOM 3558 N N . ILE A 1 439 ? -1.055 -3.423 8.441 1.00 98.75 439 ILE A N 1
ATOM 3559 C CA . ILE A 1 439 ? -2.202 -3.921 9.204 1.00 98.75 439 ILE A CA 1
ATOM 3560 C C . ILE A 1 439 ? -1.989 -5.400 9.505 1.00 98.75 439 ILE A C 1
ATOM 3562 O O . ILE A 1 439 ? -1.703 -6.187 8.599 1.00 98.75 439 ILE A O 1
ATOM 3566 N N . ILE A 1 440 ? -2.171 -5.784 10.767 1.00 98.31 440 ILE A N 1
ATOM 3567 C CA . ILE A 1 440 ? -2.268 -7.186 11.179 1.00 98.31 440 ILE A CA 1
ATOM 3568 C C . ILE A 1 440 ? -3.710 -7.419 11.624 1.00 98.31 440 ILE A C 1
ATOM 3570 O O . ILE A 1 440 ? -4.132 -6.909 12.660 1.00 98.31 440 ILE A O 1
ATOM 3574 N N . THR A 1 441 ? -4.486 -8.157 10.824 1.00 95.62 441 THR A N 1
ATOM 3575 C CA . THR A 1 441 ? -5.931 -8.317 11.063 1.00 95.62 441 THR A CA 1
ATOM 3576 C C . THR A 1 441 ? -6.237 -9.157 12.305 1.00 95.62 441 THR A C 1
ATOM 3578 O O . THR A 1 441 ? -7.130 -8.813 13.074 1.00 95.62 441 THR A O 1
ATOM 3581 N N . ASN A 1 442 ? -5.536 -10.280 12.469 1.00 94.69 442 ASN A N 1
ATOM 3582 C CA . ASN A 1 442 ? -5.638 -11.216 13.593 1.00 94.69 442 ASN A CA 1
ATOM 3583 C C . ASN A 1 442 ? -4.507 -12.253 13.538 1.00 94.69 442 ASN A C 1
ATOM 3585 O O . ASN A 1 442 ? -3.932 -12.508 12.467 1.00 94.69 442 ASN A O 1
ATOM 3589 N N . ILE A 1 443 ? -4.250 -12.891 14.678 1.00 95.25 443 ILE A N 1
ATOM 3590 C CA . ILE A 1 443 ? -3.378 -14.053 14.827 1.00 95.25 443 ILE A CA 1
ATOM 3591 C C . ILE A 1 443 ? -4.213 -15.272 15.239 1.00 95.25 443 ILE A C 1
ATOM 3593 O O . ILE A 1 443 ? -4.775 -15.341 16.329 1.00 95.25 443 ILE A O 1
ATOM 3597 N N . ALA A 1 444 ? -4.247 -16.268 14.364 1.00 91.19 444 ALA A N 1
ATOM 3598 C CA . ALA A 1 444 ? -4.896 -17.556 14.591 1.00 91.19 444 ALA A CA 1
ATOM 3599 C C . ALA A 1 444 ? -4.157 -18.682 13.860 1.00 91.19 444 ALA A C 1
ATOM 3601 O O . ALA A 1 444 ? -3.219 -18.426 13.097 1.00 91.19 444 ALA A O 1
ATOM 3602 N N . GLU A 1 445 ? -4.591 -19.916 14.078 1.00 86.56 445 GLU A N 1
ATOM 3603 C CA . GLU A 1 445 ? -3.966 -21.133 13.562 1.00 86.56 445 GLU A CA 1
ATOM 3604 C C . GLU A 1 445 ? -4.233 -21.284 12.066 1.00 86.56 445 GLU A C 1
ATOM 3606 O O . GLU A 1 445 ? -5.249 -21.812 11.632 1.00 86.56 445 GLU A O 1
ATOM 3611 N N . ALA A 1 446 ? -3.318 -20.749 11.267 1.00 83.44 446 ALA A N 1
ATOM 3612 C CA . ALA A 1 446 ? -3.264 -20.906 9.822 1.00 83.44 446 ALA A CA 1
ATOM 3613 C C . ALA A 1 446 ? -1.808 -21.194 9.449 1.00 83.44 446 ALA A C 1
ATOM 3615 O O . ALA A 1 446 ? -0.921 -20.514 9.971 1.00 83.44 446 ALA A O 1
ATOM 3616 N N . HIS A 1 447 ? -1.576 -22.176 8.573 1.00 83.69 447 HIS A N 1
ATOM 3617 C CA . HIS A 1 447 ? -0.239 -22.685 8.235 1.00 83.69 447 HIS A CA 1
ATOM 3618 C C . HIS A 1 447 ? 0.538 -23.236 9.444 1.00 83.69 447 HIS A C 1
ATOM 3620 O O . HIS A 1 447 ? 1.764 -23.207 9.448 1.00 83.69 447 HIS A O 1
ATOM 3626 N N . ILE A 1 448 ? -0.155 -23.682 10.503 1.00 87.69 448 ILE A N 1
ATOM 3627 C CA . ILE A 1 448 ? 0.459 -24.039 11.795 1.00 87.69 448 ILE A CA 1
ATOM 3628 C C . ILE A 1 448 ? 1.459 -25.196 11.671 1.00 87.69 448 ILE A C 1
ATOM 3630 O O . ILE A 1 448 ? 2.359 -25.280 12.493 1.00 87.69 448 ILE A O 1
ATOM 3634 N N . GLU A 1 449 ? 1.369 -26.031 10.634 1.00 88.56 449 GLU A N 1
ATOM 3635 C CA . GLU A 1 449 ? 2.322 -27.124 10.384 1.00 88.56 449 GLU A CA 1
ATOM 3636 C C . GLU A 1 449 ? 3.787 -26.671 10.295 1.00 88.56 449 GLU A C 1
ATOM 3638 O O . GLU A 1 449 ? 4.682 -27.396 10.719 1.00 88.56 449 GLU A O 1
ATOM 3643 N N . ASN A 1 450 ? 4.025 -25.443 9.824 1.00 88.50 450 ASN A N 1
ATOM 3644 C CA . ASN A 1 450 ? 5.361 -24.865 9.669 1.00 88.50 450 ASN A CA 1
ATOM 3645 C C . ASN A 1 450 ? 5.808 -24.062 10.905 1.00 88.50 450 ASN A C 1
ATOM 3647 O O . ASN A 1 450 ? 6.816 -23.350 10.863 1.00 88.50 450 ASN A O 1
ATOM 3651 N N . PHE A 1 451 ? 5.050 -24.120 12.006 1.00 89.81 451 PHE A N 1
ATOM 3652 C CA . PHE A 1 451 ? 5.326 -23.369 13.228 1.00 89.81 451 PHE A CA 1
ATOM 3653 C C . PHE A 1 451 ? 5.185 -24.253 14.464 1.00 89.81 451 PHE A C 1
ATOM 3655 O O . PHE A 1 451 ? 4.211 -24.974 14.638 1.00 89.81 451 PHE A O 1
ATOM 3662 N N . LYS A 1 452 ? 6.108 -24.092 15.418 1.00 87.69 452 LYS A N 1
ATOM 3663 C CA . LYS A 1 452 ? 6.045 -24.806 16.706 1.00 87.69 452 LYS A CA 1
ATOM 3664 C C . LYS A 1 452 ? 4.725 -24.553 17.454 1.00 87.69 452 LYS A C 1
ATOM 3666 O O . LYS A 1 452 ? 4.189 -25.439 18.107 1.00 87.69 452 LYS A O 1
ATOM 3671 N N . ASN A 1 453 ? 4.211 -23.322 17.395 1.00 91.00 453 ASN A N 1
ATOM 3672 C CA . ASN A 1 453 ? 2.985 -22.902 18.073 1.00 91.00 453 ASN A CA 1
ATOM 3673 C C . ASN A 1 453 ? 2.453 -21.569 17.504 1.00 91.00 453 ASN A C 1
ATOM 3675 O O . ASN A 1 453 ? 3.067 -20.935 16.644 1.00 91.00 453 ASN A O 1
ATOM 3679 N N . ILE A 1 454 ? 1.319 -21.102 18.035 1.00 92.31 454 ILE A N 1
ATOM 3680 C CA . ILE A 1 454 ? 0.671 -19.847 17.615 1.00 92.31 454 ILE A CA 1
ATOM 3681 C C . ILE A 1 454 ? 1.567 -18.621 17.880 1.00 92.31 454 ILE A C 1
ATOM 3683 O O . ILE A 1 454 ? 1.541 -17.663 17.108 1.00 92.31 454 ILE A O 1
ATOM 3687 N N . LYS A 1 455 ? 2.413 -18.648 18.923 1.00 95.06 455 LYS A N 1
ATOM 3688 C CA . LYS A 1 455 ? 3.405 -17.586 19.182 1.00 95.06 455 LYS A CA 1
ATOM 3689 C C . LYS A 1 455 ? 4.428 -17.498 18.040 1.00 95.06 455 LYS A C 1
ATOM 3691 O O . LYS A 1 455 ? 4.832 -16.395 17.678 1.00 95.06 455 LYS A O 1
ATOM 3696 N N . GLY A 1 456 ? 4.775 -18.622 17.409 1.00 95.75 456 GLY A N 1
ATOM 3697 C CA . GLY A 1 456 ? 5.551 -18.664 16.165 1.00 95.75 456 GLY A CA 1
ATOM 3698 C C . GLY A 1 456 ? 4.870 -17.916 15.014 1.00 95.75 456 GLY A C 1
ATOM 3699 O O . GLY A 1 456 ? 5.502 -17.073 14.376 1.00 95.75 456 GLY A O 1
ATOM 3700 N N . ILE A 1 457 ? 3.564 -18.132 14.814 1.00 95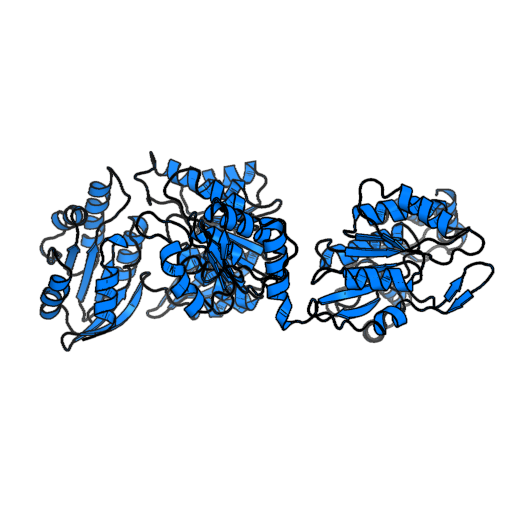.00 457 ILE A N 1
ATOM 3701 C CA . ILE A 1 457 ? 2.763 -17.393 13.820 1.00 95.00 457 ILE A CA 1
ATOM 3702 C C . ILE A 1 457 ? 2.747 -15.891 14.148 1.00 95.00 457 ILE A C 1
ATOM 3704 O O . ILE A 1 457 ? 2.936 -15.063 13.255 1.00 95.00 457 ILE A O 1
ATOM 3708 N N . ALA A 1 458 ? 2.566 -15.521 15.421 1.00 97.06 458 ALA A N 1
ATOM 3709 C CA . ALA A 1 458 ? 2.611 -14.127 15.868 1.00 97.06 458 ALA A CA 1
ATOM 3710 C C . ALA A 1 458 ? 3.971 -13.475 15.569 1.00 97.06 458 ALA A C 1
ATOM 3712 O O . ALA A 1 458 ? 4.024 -12.383 14.995 1.00 97.06 458 ALA A O 1
ATOM 3713 N N . LYS A 1 459 ? 5.079 -14.161 15.898 1.00 97.38 459 LYS A N 1
ATOM 3714 C CA . LYS A 1 459 ? 6.450 -13.703 15.621 1.00 97.38 459 LYS A CA 1
ATOM 3715 C C . LYS A 1 459 ? 6.644 -13.467 14.128 1.00 97.38 459 LYS A C 1
ATOM 3717 O O . LYS A 1 459 ? 7.059 -12.371 13.752 1.00 97.38 459 LYS A O 1
ATOM 3722 N N . ALA A 1 460 ? 6.263 -14.426 13.292 1.00 97.31 460 ALA A N 1
ATOM 3723 C CA . ALA A 1 460 ? 6.438 -14.307 11.854 1.00 97.31 460 ALA A CA 1
ATOM 3724 C C . ALA A 1 460 ? 5.512 -13.231 11.235 1.00 97.31 460 ALA A C 1
ATOM 3726 O O . ALA A 1 460 ? 5.952 -12.446 10.403 1.00 97.31 460 ALA A O 1
ATOM 3727 N N . LYS A 1 461 ? 4.258 -13.068 11.694 1.00 97.56 461 LYS A N 1
ATOM 3728 C CA . LYS A 1 461 ? 3.368 -11.980 11.216 1.00 97.56 461 LYS A CA 1
ATOM 3729 C C . LYS A 1 461 ? 3.849 -10.600 11.644 1.00 97.56 461 LYS A C 1
ATOM 3731 O O . LYS A 1 461 ? 3.731 -9.643 10.881 1.00 97.56 461 LYS A O 1
ATOM 3736 N N . SER A 1 462 ? 4.466 -10.505 12.819 1.00 98.00 462 SER A N 1
ATOM 3737 C CA . SER A 1 462 ? 5.080 -9.269 13.302 1.00 98.00 462 SER A CA 1
ATOM 3738 C C . SER A 1 462 ? 6.320 -8.849 12.499 1.00 98.00 462 SER A C 1
ATOM 3740 O O . SER A 1 462 ? 6.824 -7.745 12.694 1.00 98.00 462 SER A O 1
ATOM 3742 N N . GLU A 1 463 ? 6.866 -9.692 11.614 1.00 98.44 463 GLU A N 1
ATOM 3743 C CA . GLU A 1 463 ? 7.982 -9.323 10.727 1.00 98.44 463 GLU A CA 1
ATOM 3744 C C . GLU A 1 463 ? 7.647 -8.136 9.823 1.00 98.44 463 GLU A C 1
ATOM 3746 O O . GLU A 1 463 ? 8.545 -7.374 9.477 1.00 98.44 463 GLU A O 1
ATOM 3751 N N . ILE A 1 464 ? 6.365 -7.921 9.507 1.00 98.50 464 ILE A N 1
ATOM 3752 C CA . ILE A 1 464 ? 5.917 -6.790 8.683 1.00 98.50 464 ILE A CA 1
ATOM 3753 C C . ILE A 1 464 ? 6.352 -5.441 9.273 1.00 98.50 464 ILE A C 1
ATOM 3755 O O . ILE A 1 464 ? 6.666 -4.517 8.528 1.00 98.50 464 ILE A O 1
ATOM 3759 N N . ILE A 1 465 ? 6.443 -5.359 10.608 1.00 98.44 465 ILE A N 1
ATOM 3760 C CA . ILE A 1 465 ? 6.856 -4.166 11.359 1.00 98.44 465 ILE A CA 1
ATOM 3761 C C . ILE A 1 465 ? 8.306 -3.793 11.048 1.00 98.44 465 ILE A C 1
ATOM 3763 O O . ILE A 1 465 ? 8.659 -2.618 11.076 1.00 98.44 465 ILE A O 1
ATOM 3767 N N . ASN A 1 466 ? 9.150 -4.770 10.704 1.00 97.50 466 ASN A N 1
ATOM 3768 C CA . ASN A 1 466 ? 10.569 -4.528 10.473 1.00 97.50 466 ASN A CA 1
ATOM 3769 C C . ASN A 1 466 ? 10.840 -3.586 9.300 1.00 97.50 466 ASN A C 1
ATOM 3771 O O . ASN A 1 466 ? 11.897 -2.964 9.285 1.00 97.50 466 ASN A O 1
ATOM 3775 N N . ASN A 1 467 ? 9.916 -3.521 8.340 1.00 97.75 467 ASN A N 1
ATOM 3776 C CA . ASN A 1 467 ? 10.105 -2.828 7.070 1.00 97.75 467 ASN A CA 1
ATOM 3777 C C . ASN A 1 467 ? 9.094 -1.688 6.859 1.00 97.75 467 ASN A C 1
ATOM 3779 O O . ASN A 1 467 ? 8.995 -1.163 5.747 1.00 97.75 467 ASN A O 1
ATOM 3783 N N . ILE A 1 468 ? 8.343 -1.305 7.901 1.00 98.19 468 ILE A N 1
ATOM 3784 C CA . ILE A 1 468 ? 7.526 -0.085 7.882 1.00 98.19 468 ILE A CA 1
ATOM 3785 C C . ILE A 1 468 ? 8.469 1.117 7.746 1.00 98.19 468 ILE A C 1
ATOM 3787 O O . ILE A 1 468 ? 9.524 1.162 8.376 1.00 98.19 468 ILE A O 1
ATOM 3791 N N . GLN A 1 469 ? 8.112 2.071 6.885 1.00 93.69 469 GLN A N 1
ATOM 3792 C CA . GLN A 1 469 ? 8.904 3.284 6.683 1.00 93.69 469 GLN A CA 1
ATOM 3793 C C . GLN A 1 469 ? 9.013 4.108 7.971 1.00 93.69 469 GLN A C 1
ATOM 3795 O O . GLN A 1 469 ? 8.171 4.012 8.862 1.00 93.69 469 GLN A O 1
ATOM 3800 N N . ILE A 1 470 ? 10.037 4.961 8.050 1.00 86.25 470 ILE A N 1
ATOM 3801 C CA . ILE A 1 470 ? 10.188 5.888 9.172 1.00 86.25 470 ILE A CA 1
ATOM 3802 C C . ILE A 1 470 ? 8.939 6.770 9.305 1.00 86.25 470 ILE A C 1
ATOM 3804 O O . ILE A 1 470 ? 8.353 7.174 8.298 1.00 86.25 470 ILE A O 1
ATOM 3808 N N . ASN A 1 471 ? 8.507 7.025 10.542 1.00 87.56 471 ASN A N 1
ATOM 3809 C CA . ASN A 1 471 ? 7.234 7.691 10.858 1.00 87.56 471 ASN A CA 1
ATOM 3810 C C . ASN A 1 471 ? 5.986 6.972 10.306 1.00 87.56 471 ASN A C 1
ATOM 3812 O O . ASN A 1 471 ? 4.924 7.583 10.182 1.00 87.56 471 ASN A O 1
ATOM 3816 N N . GLY A 1 472 ? 6.109 5.697 9.932 1.00 95.12 472 GLY A N 1
ATOM 3817 C CA . GLY A 1 472 ? 4.989 4.866 9.519 1.00 95.12 472 GLY A CA 1
ATOM 3818 C C . GLY A 1 472 ? 4.196 4.317 10.705 1.00 95.12 472 GLY A C 1
ATOM 3819 O O . GLY A 1 472 ? 4.586 4.454 11.869 1.00 95.12 472 GLY A O 1
ATOM 3820 N N . THR A 1 473 ? 3.082 3.663 10.385 1.00 98.62 473 THR A N 1
ATOM 3821 C CA . THR A 1 473 ? 2.084 3.245 11.378 1.00 98.62 473 THR A CA 1
ATOM 3822 C C . THR A 1 473 ? 1.756 1.767 11.235 1.00 98.62 473 THR A C 1
ATOM 3824 O O . THR A 1 473 ? 1.624 1.246 10.125 1.00 98.62 473 THR A O 1
ATOM 3827 N N . VAL A 1 474 ? 1.592 1.080 12.362 1.00 98.75 474 VAL A N 1
ATOM 3828 C CA . VAL A 1 474 ? 0.994 -0.253 12.411 1.00 98.75 474 VAL A CA 1
ATOM 3829 C C . VAL A 1 474 ? -0.414 -0.176 12.999 1.00 98.75 474 VAL A C 1
ATOM 3831 O O . VAL A 1 474 ? -0.638 0.455 14.031 1.00 98.75 474 VAL A O 1
ATOM 3834 N N . ILE A 1 475 ? -1.364 -0.823 12.330 1.00 98.75 475 ILE A N 1
ATOM 3835 C CA . ILE A 1 475 ? -2.765 -0.921 12.735 1.00 98.75 475 ILE A CA 1
ATOM 3836 C C . ILE A 1 475 ? -3.025 -2.328 13.274 1.00 98.75 475 ILE A C 1
ATOM 3838 O O . ILE A 1 475 ? -2.825 -3.317 12.560 1.00 98.75 475 ILE A O 1
ATOM 3842 N N . LEU A 1 476 ? -3.467 -2.418 14.529 1.00 98.62 476 LEU A N 1
ATOM 3843 C CA . LEU A 1 476 ? -3.582 -3.674 15.274 1.00 98.62 476 LEU A CA 1
ATOM 3844 C C . LEU A 1 476 ? -4.976 -3.866 15.874 1.00 98.62 476 LEU A C 1
ATOM 3846 O O . LEU A 1 476 ? -5.570 -2.926 16.403 1.00 98.62 476 LEU A O 1
ATOM 3850 N N . ASN A 1 477 ? -5.467 -5.105 15.852 1.00 98.00 477 ASN A N 1
ATOM 3851 C CA . ASN A 1 477 ? -6.657 -5.480 16.607 1.00 98.00 477 ASN A CA 1
ATOM 3852 C C . ASN A 1 477 ? -6.316 -5.534 18.103 1.00 98.00 477 ASN A C 1
ATOM 3854 O O . ASN A 1 477 ? -5.503 -6.360 18.518 1.00 98.00 477 ASN A O 1
ATOM 3858 N N . ARG A 1 478 ? -6.933 -4.666 18.905 1.00 97.81 478 ARG A N 1
ATOM 3859 C CA . ARG A 1 478 ? -6.708 -4.586 20.352 1.00 97.81 478 ARG A CA 1
ATOM 3860 C C . ARG A 1 478 ? -7.300 -5.759 21.119 1.00 97.81 478 ARG A C 1
ATOM 3862 O O . ARG A 1 478 ? -6.807 -6.082 22.193 1.00 97.81 478 ARG A O 1
ATOM 3869 N N . ASP A 1 479 ? -8.318 -6.398 20.554 1.00 96.38 479 ASP A N 1
ATOM 3870 C CA . ASP A 1 479 ? -8.973 -7.560 21.152 1.00 96.38 479 ASP A CA 1
ATOM 3871 C C . ASP A 1 479 ? -8.197 -8.868 20.870 1.00 96.38 479 ASP A C 1
ATOM 3873 O O . ASP A 1 479 ? -8.585 -9.937 21.337 1.00 96.38 479 ASP A O 1
ATOM 3877 N N . ASP A 1 480 ? -7.119 -8.822 20.074 1.00 95.75 480 ASP A N 1
ATOM 3878 C CA . ASP A 1 480 ? -6.289 -9.993 19.785 1.00 95.75 480 ASP A CA 1
ATOM 3879 C C . ASP A 1 480 ? -5.362 -10.315 20.967 1.00 95.75 480 ASP A C 1
ATOM 3881 O O . ASP A 1 480 ? -4.672 -9.440 21.492 1.00 95.75 480 ASP A O 1
ATOM 3885 N N . LYS A 1 481 ? -5.277 -11.596 21.348 1.00 96.12 481 LYS A N 1
ATOM 3886 C CA . LYS A 1 481 ? -4.438 -12.060 22.468 1.00 96.12 481 LYS A CA 1
ATOM 3887 C C . LYS A 1 481 ? -2.947 -11.733 22.311 1.00 96.12 481 LYS A C 1
ATOM 3889 O O . LYS A 1 481 ? -2.225 -11.682 23.301 1.00 96.12 481 LYS A O 1
ATOM 3894 N N . PHE A 1 482 ? -2.468 -11.506 21.085 1.00 97.62 482 PHE A N 1
ATOM 3895 C CA . PHE A 1 482 ? -1.083 -11.112 20.815 1.00 97.62 482 PHE A CA 1
ATOM 3896 C C . PHE A 1 482 ? -0.888 -9.599 20.662 1.00 97.62 482 PHE A C 1
ATOM 3898 O O . PHE A 1 482 ? 0.220 -9.176 20.321 1.00 97.62 482 PHE A O 1
ATOM 3905 N N . PHE A 1 483 ? -1.906 -8.770 20.928 1.00 98.19 483 PHE A N 1
ATOM 3906 C CA . PHE A 1 483 ? -1.799 -7.312 20.827 1.00 98.19 483 PHE A CA 1
ATOM 3907 C C . PHE A 1 483 ? -0.587 -6.777 21.598 1.00 98.19 483 PHE A C 1
ATOM 3909 O O . PHE A 1 483 ? 0.250 -6.094 21.009 1.00 98.19 483 PHE A O 1
ATOM 3916 N N . SER A 1 484 ? -0.435 -7.145 22.875 1.00 97.81 484 SER A N 1
ATOM 3917 C CA . SER A 1 484 ? 0.671 -6.672 23.720 1.00 97.81 484 SER A CA 1
ATOM 3918 C C . SER A 1 484 ? 2.036 -7.033 23.128 1.00 97.81 484 SER A C 1
ATOM 3920 O O . SER A 1 484 ? 2.874 -6.151 22.945 1.00 97.81 484 SER A O 1
ATOM 3922 N N . PHE A 1 485 ? 2.223 -8.291 22.712 1.00 98.06 485 PHE A N 1
ATOM 3923 C CA . PHE A 1 485 ? 3.456 -8.767 22.074 1.00 98.06 485 PHE A CA 1
ATOM 3924 C C . PHE A 1 485 ? 3.812 -7.962 20.814 1.00 98.06 485 PHE A C 1
ATOM 3926 O O . PHE A 1 485 ? 4.939 -7.486 20.664 1.00 98.06 485 PHE A O 1
ATOM 3933 N N . ILE A 1 486 ? 2.845 -7.773 19.914 1.00 98.25 486 ILE A N 1
ATOM 3934 C CA . ILE A 1 486 ? 3.062 -7.06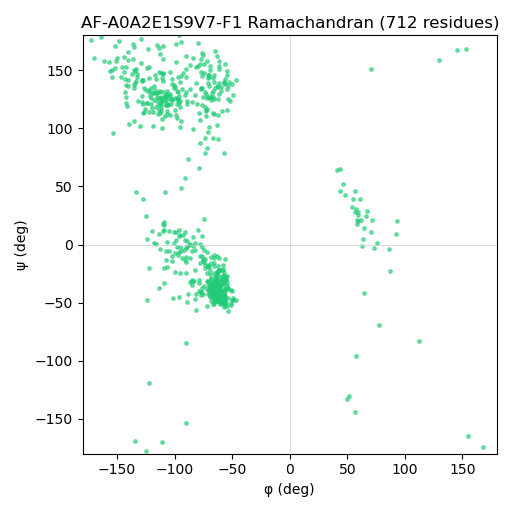3 18.648 1.00 98.25 486 ILE A CA 1
ATOM 3935 C C . ILE A 1 486 ? 3.278 -5.562 18.896 1.00 98.25 486 ILE A C 1
ATOM 3937 O O . ILE A 1 486 ? 4.142 -4.949 18.266 1.00 98.25 486 ILE A O 1
ATOM 3941 N N . SER A 1 487 ? 2.533 -4.977 19.837 1.00 98.00 487 SER A N 1
ATOM 3942 C CA . SER A 1 487 ? 2.643 -3.563 20.200 1.00 98.00 487 SER A CA 1
ATOM 3943 C C . SER A 1 487 ? 4.016 -3.231 20.792 1.00 98.00 487 SER A C 1
ATOM 3945 O O . SER A 1 487 ? 4.612 -2.229 20.408 1.00 98.00 487 SER A O 1
ATOM 3947 N N . ASN A 1 488 ? 4.579 -4.104 21.635 1.00 98.19 488 ASN A N 1
ATOM 3948 C CA . ASN A 1 488 ? 5.913 -3.912 22.209 1.00 98.19 488 ASN A CA 1
ATOM 3949 C C . ASN A 1 488 ? 7.000 -3.930 21.126 1.00 98.19 488 ASN A C 1
ATOM 3951 O O . ASN A 1 488 ? 7.893 -3.085 21.138 1.00 98.19 488 ASN A O 1
ATOM 3955 N N . LYS A 1 489 ? 6.875 -4.811 20.124 1.00 97.56 489 LYS A N 1
ATOM 3956 C CA . LYS A 1 489 ? 7.775 -4.819 18.960 1.00 97.56 489 LYS A CA 1
ATOM 3957 C C . LYS A 1 489 ? 7.673 -3.538 18.124 1.00 97.56 489 LYS A C 1
ATOM 3959 O O . LYS A 1 489 ? 8.674 -3.056 17.604 1.00 97.56 489 LYS A O 1
ATOM 3964 N N . ALA A 1 490 ? 6.471 -2.992 17.955 1.00 97.69 490 ALA A N 1
ATOM 3965 C CA . ALA A 1 490 ? 6.291 -1.729 17.243 1.00 97.69 490 ALA A CA 1
ATOM 3966 C C . ALA A 1 490 ? 6.905 -0.549 18.015 1.00 97.69 490 ALA A C 1
ATOM 3968 O O . ALA A 1 490 ? 7.617 0.261 17.418 1.00 97.69 490 ALA A O 1
ATOM 3969 N N . LYS A 1 491 ? 6.715 -0.505 19.342 1.00 97.50 491 LYS A N 1
ATOM 3970 C CA . LYS A 1 491 ? 7.318 0.504 20.229 1.00 97.50 491 LYS A CA 1
ATOM 3971 C C . LYS A 1 491 ? 8.845 0.474 20.186 1.00 97.50 491 LYS A C 1
ATOM 3973 O O . LYS A 1 491 ? 9.449 1.529 20.020 1.00 97.50 491 LYS A O 1
ATOM 3978 N N . SER A 1 492 ? 9.468 -0.707 20.252 1.00 96.50 492 SER A N 1
ATOM 3979 C CA . SER A 1 492 ? 10.937 -0.819 20.198 1.00 96.50 492 SER A CA 1
ATOM 3980 C C . SER A 1 492 ? 11.531 -0.322 18.876 1.00 96.50 492 SER A C 1
ATOM 3982 O O . SER A 1 492 ? 12.678 0.112 18.836 1.00 96.50 492 SER A O 1
ATOM 3984 N N . LYS A 1 493 ? 10.737 -0.308 17.797 1.00 94.69 493 LYS A N 1
ATOM 3985 C CA . LYS A 1 493 ? 11.107 0.275 16.498 1.00 94.69 493 LYS A CA 1
ATOM 3986 C C . LYS A 1 493 ? 10.629 1.715 16.288 1.00 94.69 493 LYS A C 1
ATOM 3988 O O . LYS A 1 493 ? 10.747 2.222 15.175 1.00 94.69 493 LYS A O 1
ATOM 3993 N N . LYS A 1 494 ? 10.085 2.370 17.321 1.00 95.56 494 LYS A N 1
ATOM 3994 C CA . LYS A 1 494 ? 9.514 3.729 17.248 1.00 95.56 494 LYS A CA 1
ATOM 3995 C C . LYS A 1 494 ? 8.445 3.868 16.148 1.00 95.56 494 LYS A C 1
ATOM 3997 O O . LYS A 1 494 ? 8.300 4.924 15.536 1.00 95.56 494 LYS A O 1
ATOM 4002 N N . ILE A 1 495 ? 7.700 2.793 15.882 1.00 97.69 495 ILE A N 1
ATOM 4003 C CA . ILE A 1 495 ? 6.582 2.783 14.933 1.00 97.69 495 ILE A CA 1
ATOM 4004 C C . ILE A 1 495 ? 5.315 3.230 15.658 1.00 97.69 495 ILE A C 1
ATOM 4006 O O . ILE A 1 495 ? 5.009 2.741 16.749 1.00 97.69 495 ILE A O 1
ATOM 4010 N N . LYS A 1 496 ? 4.551 4.132 15.036 1.00 98.12 496 LYS A N 1
ATOM 4011 C CA . LYS A 1 496 ? 3.266 4.581 15.578 1.00 98.12 496 LYS A CA 1
ATOM 4012 C C . LYS A 1 496 ? 2.266 3.426 15.579 1.00 98.12 496 LYS A C 1
ATOM 4014 O O . LYS A 1 496 ? 2.195 2.654 14.626 1.00 98.12 496 LYS A O 1
ATOM 4019 N N . ILE A 1 497 ? 1.471 3.318 16.636 1.00 98.50 497 ILE A N 1
ATOM 4020 C CA . ILE A 1 497 ? 0.463 2.268 16.781 1.00 98.50 497 ILE A CA 1
ATOM 4021 C C . ILE A 1 497 ? -0.914 2.915 16.751 1.00 98.50 497 ILE A C 1
ATOM 4023 O O . ILE A 1 497 ? -1.153 3.883 17.465 1.00 98.50 497 ILE A O 1
ATOM 4027 N N . VAL A 1 498 ? -1.806 2.356 15.938 1.00 98.38 498 VAL A N 1
ATOM 4028 C CA . VAL A 1 498 ? -3.240 2.650 15.962 1.00 98.38 498 VAL A CA 1
ATOM 4029 C C . VAL A 1 498 ? -3.977 1.339 16.194 1.00 98.38 498 VAL A C 1
ATOM 4031 O O . VAL A 1 498 ? -3.678 0.314 15.582 1.00 98.38 498 VAL A O 1
ATOM 4034 N N . SER A 1 499 ? -4.931 1.350 17.106 1.00 98.19 499 SER A N 1
ATOM 4035 C CA . SER A 1 499 ? -5.632 0.164 17.569 1.00 98.19 499 SER A CA 1
ATOM 4036 C C . SER A 1 499 ? -7.122 0.218 17.246 1.00 98.19 499 SER A C 1
ATOM 4038 O O . SER A 1 499 ? -7.745 1.279 17.256 1.00 98.19 499 SER A O 1
ATOM 4040 N N . PHE A 1 500 ? -7.710 -0.937 16.955 1.00 98.25 500 PHE A N 1
ATOM 4041 C CA . PHE A 1 500 ? -9.145 -1.073 16.720 1.00 98.25 500 PHE A CA 1
ATOM 4042 C C . PHE A 1 500 ? -9.714 -2.263 17.490 1.00 98.25 500 PHE A C 1
ATOM 4044 O O . PHE A 1 500 ? -9.005 -3.242 17.702 1.00 98.25 500 PHE A O 1
ATOM 4051 N N . GLY A 1 501 ? -10.986 -2.205 17.881 1.00 97.25 501 GLY A N 1
ATOM 4052 C CA . GLY A 1 501 ? -11.644 -3.310 18.581 1.00 97.25 501 GLY A CA 1
ATOM 4053 C C . GLY A 1 501 ? -12.818 -2.865 19.445 1.00 97.25 501 GLY A C 1
ATOM 4054 O O . GLY A 1 501 ? -13.325 -1.751 19.309 1.00 97.25 501 GLY A O 1
ATOM 4055 N N . ASN A 1 502 ? -13.253 -3.740 20.344 1.00 96.00 502 ASN A N 1
ATOM 4056 C CA . ASN A 1 502 ? -14.317 -3.479 21.315 1.00 96.00 502 ASN A CA 1
ATOM 4057 C C . ASN A 1 502 ? -13.756 -2.898 22.620 1.00 96.00 502 ASN A C 1
ATOM 4059 O O . ASN A 1 502 ? -14.471 -2.194 23.338 1.00 96.00 502 ASN A O 1
ATOM 4063 N N . SER A 1 503 ? -12.477 -3.168 22.916 1.00 95.44 503 SER A N 1
ATOM 4064 C CA . SER A 1 503 ? -11.794 -2.668 24.111 1.00 95.44 503 SER A CA 1
ATOM 4065 C C . SER A 1 503 ? -11.962 -1.155 24.283 1.00 95.44 503 SER A C 1
ATOM 4067 O O . SER A 1 503 ? -11.822 -0.388 23.325 1.00 95.44 503 SER A O 1
ATOM 4069 N N . THR A 1 504 ? -12.193 -0.722 25.527 1.00 93.69 504 THR A N 1
ATOM 4070 C CA . THR A 1 504 ? -12.323 0.690 25.924 1.00 93.69 504 THR A CA 1
ATOM 4071 C C . THR A 1 504 ? -11.113 1.534 25.550 1.00 93.69 504 THR A C 1
ATOM 4073 O O . THR A 1 504 ? -11.265 2.723 25.290 1.00 93.69 504 THR A O 1
ATOM 4076 N N . LYS A 1 505 ? -9.938 0.904 25.473 1.00 95.06 505 LYS A N 1
ATOM 4077 C CA . LYS A 1 505 ? -8.664 1.540 25.141 1.00 95.06 505 LYS A CA 1
ATOM 4078 C C . LYS A 1 505 ? -8.391 1.594 23.624 1.00 95.06 505 LYS A C 1
ATOM 4080 O O . LYS A 1 505 ? -7.328 2.056 23.232 1.00 95.06 505 LYS A O 1
ATOM 4085 N N . SER A 1 506 ? -9.277 1.078 22.767 1.00 97.12 506 SER A N 1
ATOM 4086 C CA . SER A 1 506 ? -9.077 1.096 21.306 1.00 97.12 506 SER A CA 1
ATOM 4087 C C . SER A 1 506 ? -9.221 2.506 20.733 1.00 97.12 506 SER A C 1
ATOM 4089 O O . SER A 1 506 ? -10.166 3.207 21.087 1.00 97.12 506 SER A O 1
ATOM 4091 N N . ASP A 1 507 ? -8.353 2.887 19.792 1.00 97.25 507 ASP A N 1
ATOM 4092 C CA . ASP A 1 507 ? -8.446 4.190 19.107 1.00 97.25 507 ASP A CA 1
ATOM 4093 C C . ASP A 1 507 ? -9.688 4.266 18.206 1.00 97.25 507 ASP A C 1
ATOM 4095 O O . ASP A 1 507 ? -10.352 5.301 18.121 1.00 97.25 507 ASP A O 1
ATOM 4099 N N . ILE A 1 508 ? -10.016 3.143 17.556 1.00 98.06 508 ILE A N 1
ATOM 4100 C CA . ILE A 1 508 ? -11.266 2.920 16.825 1.00 98.06 508 ILE A CA 1
ATOM 4101 C C . ILE A 1 508 ? -12.084 1.880 17.582 1.00 98.06 508 ILE A C 1
ATOM 4103 O O . ILE A 1 508 ? -11.827 0.674 17.489 1.00 98.06 508 ILE A O 1
ATOM 4107 N N . ARG A 1 509 ? -13.071 2.346 18.346 1.00 97.62 509 ARG A N 1
ATOM 4108 C CA . ARG A 1 509 ? -13.825 1.501 19.274 1.00 97.62 509 ARG A CA 1
ATOM 4109 C C . ARG A 1 509 ? -15.232 1.211 18.775 1.00 97.62 509 ARG A C 1
ATOM 4111 O O . ARG A 1 509 ? -15.998 2.139 18.526 1.00 97.62 509 ARG A O 1
ATOM 4118 N N . LEU A 1 510 ? -15.622 -0.059 18.724 1.00 97.38 510 LEU A N 1
ATOM 4119 C CA . LEU A 1 510 ? -17.029 -0.441 18.597 1.00 97.38 510 LEU A CA 1
ATOM 4120 C C . LEU A 1 510 ? -17.747 -0.203 19.933 1.00 97.38 510 LEU A C 1
ATOM 4122 O O . LEU A 1 510 ? -17.398 -0.809 20.942 1.00 97.38 510 LEU A O 1
ATOM 4126 N N . ILE A 1 511 ? -18.749 0.679 19.940 1.00 96.44 511 ILE A N 1
ATOM 4127 C CA . ILE A 1 511 ? -19.584 0.950 21.120 1.00 96.44 511 ILE A CA 1
ATOM 4128 C C . ILE A 1 511 ? -20.780 0.003 21.149 1.00 96.44 511 ILE A C 1
ATOM 4130 O O . ILE A 1 511 ? -21.075 -0.603 22.172 1.00 96.44 511 ILE A O 1
ATOM 4134 N N . ARG A 1 512 ? -21.497 -0.097 20.024 1.00 94.75 512 ARG A N 1
ATOM 4135 C CA . ARG A 1 512 ? -22.757 -0.842 19.943 1.00 94.75 512 ARG A CA 1
ATOM 4136 C C . ARG A 1 512 ? -22.922 -1.472 18.570 1.00 94.75 512 ARG A C 1
ATOM 4138 O O . ARG A 1 512 ? -22.573 -0.869 17.556 1.00 94.75 512 ARG A O 1
ATOM 4145 N N . LEU A 1 513 ? -23.502 -2.668 18.544 1.00 92.25 513 LEU A N 1
ATOM 4146 C CA . LEU A 1 513 ? -23.923 -3.374 17.339 1.00 92.25 513 LEU A CA 1
ATOM 4147 C C . LEU A 1 513 ? -25.411 -3.697 17.455 1.00 92.25 513 LEU A C 1
ATOM 4149 O O . LEU A 1 513 ? -25.820 -4.412 18.364 1.00 92.25 513 LEU A O 1
ATOM 4153 N N . VAL A 1 514 ? -26.199 -3.211 16.503 1.00 89.00 514 VAL A N 1
ATOM 4154 C CA . VAL A 1 514 ? -27.610 -3.562 16.334 1.00 89.00 514 VAL A CA 1
ATOM 4155 C C . VAL A 1 514 ? -27.742 -4.358 15.040 1.00 89.00 514 VAL A C 1
ATOM 4157 O O . VAL A 1 514 ? -27.261 -3.933 13.986 1.00 89.00 514 VAL A O 1
ATOM 4160 N N . ARG A 1 515 ? -28.357 -5.538 15.112 1.00 81.19 515 ARG A N 1
ATOM 4161 C CA . ARG A 1 515 ? -28.565 -6.417 13.954 1.00 81.19 515 ARG A CA 1
ATOM 4162 C C . ARG A 1 515 ? -30.025 -6.327 13.507 1.00 81.19 515 ARG A C 1
ATOM 4164 O O . ARG A 1 515 ? -30.913 -6.500 14.330 1.00 81.19 515 ARG A O 1
ATOM 4171 N N . SER A 1 516 ? -30.256 -6.093 12.217 1.00 75.75 516 SER A N 1
ATOM 4172 C CA . SER A 1 516 ? -31.562 -6.251 11.560 1.00 75.75 516 SER A CA 1
ATOM 4173 C C . SER A 1 516 ? -31.498 -7.394 10.538 1.00 75.75 516 SER A C 1
ATOM 4175 O O . SER A 1 516 ? -30.408 -7.862 10.204 1.00 75.75 516 SER A O 1
ATOM 4177 N N . ASN A 1 517 ? -32.648 -7.828 10.009 1.00 62.62 517 ASN A N 1
ATOM 4178 C CA . ASN A 1 517 ? -32.729 -8.960 9.073 1.00 62.62 517 ASN A CA 1
ATOM 4179 C C . ASN A 1 517 ? -31.950 -8.754 7.755 1.00 62.62 517 ASN A C 1
ATOM 4181 O O . ASN A 1 517 ? -31.621 -9.741 7.102 1.00 62.62 517 ASN A O 1
ATOM 4185 N N . LYS A 1 518 ? -31.655 -7.507 7.351 1.00 68.75 518 LYS A N 1
ATOM 4186 C CA . LYS A 1 518 ? -30.945 -7.194 6.090 1.00 68.75 518 LYS A CA 1
ATOM 4187 C C . LYS A 1 518 ? -29.647 -6.393 6.277 1.00 68.75 518 LYS A C 1
ATOM 4189 O O . LYS A 1 518 ? -28.807 -6.398 5.382 1.00 68.75 518 LYS A O 1
ATOM 4194 N N . GLU A 1 519 ? -29.470 -5.709 7.410 1.00 79.88 519 GLU A N 1
ATOM 4195 C CA . GLU A 1 519 ? -28.330 -4.815 7.668 1.00 79.88 519 GLU A CA 1
ATOM 4196 C C . GLU A 1 519 ? -27.906 -4.829 9.149 1.00 79.88 519 GLU A C 1
ATOM 4198 O O . GLU A 1 519 ? -28.711 -5.032 10.060 1.00 79.88 519 GLU A O 1
ATOM 4203 N N . LYS A 1 520 ? -26.632 -4.551 9.412 1.00 86.94 520 LYS A N 1
ATOM 4204 C CA . LYS A 1 520 ? -26.058 -4.305 10.738 1.00 86.94 520 LYS A CA 1
ATOM 4205 C C . LYS A 1 520 ? -25.819 -2.807 10.888 1.00 86.94 520 LYS A C 1
ATOM 4207 O O . LYS A 1 520 ? -25.153 -2.204 10.052 1.00 86.94 520 LYS A O 1
ATOM 4212 N N . LYS A 1 521 ? -26.307 -2.200 11.965 1.00 92.00 521 LYS A N 1
ATOM 4213 C CA . LYS A 1 521 ? -25.974 -0.820 12.333 1.00 92.00 521 LYS A CA 1
ATOM 4214 C C . LYS A 1 521 ? -24.959 -0.866 13.469 1.00 92.00 521 LYS A C 1
ATOM 4216 O O . LYS A 1 521 ? -25.239 -1.440 14.519 1.00 92.00 521 LYS A O 1
ATOM 4221 N N . ILE A 1 522 ? -23.783 -0.286 13.260 1.00 94.50 522 ILE A N 1
ATOM 4222 C CA . ILE A 1 522 ? -22.766 -0.145 14.303 1.00 94.50 522 ILE A CA 1
ATOM 4223 C C . ILE A 1 522 ? -22.616 1.310 14.726 1.00 94.50 522 ILE A C 1
ATOM 4225 O O . ILE A 1 522 ? -22.760 2.225 13.915 1.00 94.50 522 ILE A O 1
ATOM 4229 N N . LEU A 1 523 ? -22.319 1.510 16.005 1.00 96.44 523 LEU A N 1
ATOM 4230 C CA . LEU A 1 523 ? -21.887 2.781 16.568 1.00 96.44 523 LEU A CA 1
ATOM 4231 C C . LEU A 1 523 ? -20.399 2.665 16.900 1.00 96.44 523 LEU A C 1
ATOM 4233 O O . LEU A 1 523 ? -20.014 1.795 17.684 1.00 96.44 523 LEU A O 1
ATOM 4237 N N . VAL A 1 524 ? -19.572 3.515 16.296 1.00 97.31 524 VAL A N 1
ATOM 4238 C CA . VAL A 1 524 ? -18.109 3.492 16.434 1.00 97.31 524 VAL A CA 1
ATOM 4239 C C . VAL A 1 524 ? -17.624 4.821 16.996 1.00 97.31 524 VAL A C 1
ATOM 4241 O O . VAL A 1 524 ? -18.043 5.869 16.513 1.00 97.31 524 VAL A O 1
ATOM 4244 N N . ARG A 1 525 ? -16.724 4.791 17.979 1.00 96.94 525 ARG A N 1
ATOM 4245 C CA . ARG A 1 525 ? -16.027 5.974 18.493 1.00 96.94 525 ARG A CA 1
ATOM 4246 C C . ARG A 1 525 ? -14.656 6.112 17.845 1.00 96.94 525 ARG A C 1
ATOM 4248 O O . ARG A 1 525 ? -13.897 5.145 17.805 1.00 96.94 525 ARG A O 1
ATOM 4255 N N . ILE A 1 526 ? -14.354 7.315 17.369 1.00 94.94 526 ILE A N 1
ATOM 4256 C CA . ILE A 1 526 ? -13.107 7.694 16.700 1.00 94.94 526 ILE A CA 1
ATOM 4257 C C . ILE A 1 526 ? -12.745 9.112 17.166 1.00 94.94 526 ILE A C 1
ATOM 4259 O O . ILE A 1 526 ? -13.534 10.026 16.940 1.00 94.94 526 ILE A O 1
ATOM 4263 N N . GLN A 1 527 ? -11.588 9.318 17.815 1.00 84.38 527 GLN A N 1
ATOM 4264 C CA . GLN A 1 527 ? -11.164 10.643 18.332 1.00 84.38 527 GLN A CA 1
ATOM 4265 C C . GLN A 1 527 ? -12.291 11.387 19.085 1.00 84.38 527 GLN A C 1
ATOM 4267 O O . GLN A 1 527 ? -12.641 12.519 18.761 1.00 84.38 527 GLN A O 1
ATOM 4272 N N . ASN A 1 528 ? -12.917 10.714 20.054 1.00 83.62 528 ASN A N 1
ATOM 4273 C CA . ASN A 1 528 ? -14.036 11.232 20.860 1.00 83.62 528 ASN A CA 1
ATOM 4274 C C . ASN A 1 528 ? -15.331 11.562 20.091 1.00 83.62 528 ASN A C 1
ATOM 4276 O O . ASN A 1 528 ? -16.297 12.013 20.697 1.00 83.62 528 ASN A O 1
ATOM 4280 N N . LYS A 1 529 ? -15.406 11.280 18.786 1.00 93.19 529 LYS A N 1
ATOM 4281 C CA . LYS A 1 529 ? -16.624 11.424 17.978 1.00 93.19 529 LYS A CA 1
ATOM 4282 C C . LYS A 1 529 ? -17.270 10.070 17.735 1.00 93.19 529 LYS A C 1
ATOM 4284 O O . LYS A 1 529 ? -16.578 9.081 17.500 1.00 93.19 529 LYS A O 1
ATOM 4289 N N . ASN A 1 530 ? -18.599 10.032 17.751 1.00 95.19 530 ASN A N 1
ATOM 4290 C CA . ASN A 1 530 ? -19.362 8.824 17.459 1.00 95.19 530 ASN A CA 1
ATOM 4291 C C . ASN A 1 530 ? -19.866 8.851 16.009 1.00 95.19 530 ASN A C 1
ATOM 4293 O O . ASN A 1 530 ? -20.402 9.852 15.541 1.00 95.19 530 ASN A O 1
ATOM 4297 N N . PHE A 1 531 ? -19.725 7.727 15.314 1.00 94.94 531 PHE A N 1
ATOM 4298 C CA . PHE A 1 531 ? -20.179 7.522 13.944 1.00 94.94 531 PHE A CA 1
ATOM 4299 C C . PHE A 1 531 ? -21.151 6.350 13.903 1.00 94.94 531 PHE A C 1
ATOM 4301 O O . PHE A 1 531 ? -20.836 5.256 14.378 1.00 94.94 531 PHE A O 1
ATOM 4308 N N . SER A 1 532 ? -22.327 6.567 13.316 1.00 94.19 532 SER A N 1
ATOM 4309 C CA . SER A 1 532 ? -23.275 5.491 13.042 1.00 94.19 532 SER A CA 1
ATOM 4310 C C . SER A 1 532 ? -23.098 4.990 11.614 1.00 94.19 532 SER A C 1
ATOM 4312 O O . SER A 1 532 ? -23.167 5.770 10.667 1.00 94.19 532 SER A O 1
ATOM 4314 N N . ILE A 1 533 ? -22.851 3.690 11.460 1.00 93.38 533 ILE A N 1
ATOM 4315 C CA . ILE A 1 533 ? -22.478 3.081 10.181 1.00 93.38 533 ILE A CA 1
ATOM 4316 C C . ILE A 1 533 ? -23.396 1.896 9.908 1.00 93.38 533 ILE A C 1
ATOM 4318 O O . ILE A 1 533 ? -23.531 0.999 10.742 1.00 93.38 533 ILE A O 1
ATOM 4322 N N . LYS A 1 534 ? -24.012 1.883 8.726 1.00 91.38 534 LYS A N 1
ATOM 4323 C CA . LYS A 1 534 ? -24.776 0.738 8.225 1.00 91.38 534 LYS A CA 1
ATOM 4324 C C . LYS A 1 534 ? -23.852 -0.168 7.413 1.00 91.38 534 LYS A C 1
ATOM 4326 O O . LYS A 1 534 ? -23.141 0.292 6.523 1.00 91.38 534 LYS A O 1
ATOM 4331 N N . ILE A 1 535 ? -23.861 -1.453 7.735 1.00 89.31 535 ILE A N 1
ATOM 4332 C CA . ILE A 1 535 ? -23.040 -2.501 7.132 1.00 89.31 535 ILE A CA 1
ATOM 4333 C C . ILE A 1 535 ? -23.975 -3.604 6.663 1.00 89.31 535 ILE A C 1
ATOM 4335 O O . ILE A 1 535 ? -24.838 -4.033 7.421 1.00 89.31 535 ILE A O 1
ATOM 4339 N N . LYS A 1 536 ? -23.780 -4.108 5.448 1.00 81.81 536 LYS A N 1
ATOM 4340 C CA . LYS A 1 536 ? -24.532 -5.264 4.956 1.00 81.81 536 LYS A CA 1
ATOM 4341 C C . LYS A 1 536 ? -23.799 -6.568 5.290 1.00 81.81 536 LYS A C 1
ATOM 4343 O O . LYS A 1 536 ? -23.984 -7.130 6.370 1.00 81.81 536 LYS A O 1
ATOM 4348 N N . ASP A 1 537 ? -22.856 -6.958 4.437 1.00 76.56 537 ASP A N 1
ATOM 4349 C CA . ASP A 1 537 ? -22.216 -8.276 4.502 1.00 76.56 537 ASP A CA 1
ATOM 4350 C C . ASP A 1 537 ? -20.767 -8.242 5.030 1.00 76.56 537 ASP A C 1
ATOM 4352 O O . ASP A 1 537 ? -20.106 -9.272 5.139 1.00 76.56 537 ASP A O 1
ATOM 4356 N N . ALA A 1 538 ? -20.245 -7.070 5.411 1.00 81.25 538 ALA A N 1
ATOM 4357 C CA . ALA A 1 538 ? -18.847 -6.944 5.821 1.00 81.25 538 ALA A CA 1
ATOM 4358 C C . ALA A 1 538 ? -18.562 -7.455 7.248 1.00 81.25 538 ALA A C 1
ATOM 4360 O O . ALA A 1 538 ? -19.368 -7.346 8.179 1.00 81.25 538 ALA A O 1
ATOM 4361 N N . ASN A 1 539 ? -17.341 -7.965 7.438 1.00 86.62 539 ASN A N 1
ATOM 4362 C CA . ASN A 1 539 ? -16.798 -8.282 8.755 1.00 86.62 539 ASN A CA 1
ATOM 4363 C C . ASN A 1 539 ? -16.521 -6.987 9.544 1.00 86.62 539 ASN A C 1
ATOM 4365 O O . ASN A 1 539 ? -15.794 -6.117 9.067 1.00 86.62 539 ASN A O 1
ATOM 4369 N N . ILE A 1 540 ? -17.056 -6.888 10.766 1.00 91.50 540 ILE A N 1
ATOM 4370 C CA . ILE A 1 540 ? -16.969 -5.678 11.602 1.00 91.50 540 ILE A CA 1
ATOM 4371 C C . ILE A 1 540 ? -15.515 -5.294 11.898 1.00 91.50 540 ILE A C 1
ATOM 4373 O O . ILE A 1 540 ? -15.165 -4.131 11.750 1.00 91.50 540 ILE A O 1
ATOM 4377 N N . TYR A 1 541 ? -14.641 -6.246 12.235 1.00 94.19 541 TYR A N 1
ATOM 4378 C CA . TYR A 1 541 ? -13.228 -5.951 12.502 1.00 94.19 541 TYR A CA 1
ATOM 4379 C C . TYR A 1 541 ? -12.506 -5.404 11.272 1.00 94.19 541 TYR A C 1
ATOM 4381 O O . TYR A 1 541 ? -11.690 -4.496 11.398 1.00 94.19 541 TYR A O 1
ATOM 4389 N N . ASN A 1 542 ? -12.848 -5.880 10.071 1.00 94.81 542 ASN A N 1
ATOM 4390 C CA . ASN A 1 542 ? -12.319 -5.279 8.849 1.00 94.81 542 ASN A CA 1
ATOM 4391 C C . ASN A 1 542 ? -12.833 -3.838 8.673 1.00 94.81 542 ASN A C 1
ATOM 4393 O O . ASN A 1 542 ? -12.072 -2.981 8.221 1.00 94.81 542 ASN A O 1
ATOM 4397 N N . VAL A 1 543 ? -14.099 -3.556 9.018 1.00 95.38 543 VAL A N 1
ATOM 4398 C CA . VAL A 1 543 ? -14.663 -2.192 8.968 1.00 95.38 543 VAL A CA 1
ATOM 4399 C C . VAL A 1 543 ? -13.909 -1.277 9.929 1.00 95.38 543 VAL A C 1
ATOM 4401 O O . VAL A 1 543 ? -13.431 -0.228 9.507 1.00 95.38 543 VAL A O 1
ATOM 4404 N N . LEU A 1 544 ? -13.707 -1.703 11.178 1.00 97.44 544 LEU A N 1
ATOM 4405 C CA . LEU A 1 544 ? -12.942 -0.939 12.168 1.00 97.44 544 LEU A CA 1
ATOM 4406 C C . LEU A 1 544 ? -11.488 -0.716 11.720 1.00 97.44 544 LEU A C 1
ATOM 4408 O O . LEU A 1 544 ? -10.992 0.406 11.796 1.00 97.44 544 LEU A O 1
ATOM 4412 N N . ALA A 1 545 ? -10.826 -1.740 11.170 1.00 98.06 545 ALA A N 1
ATOM 4413 C CA . ALA A 1 545 ? -9.483 -1.605 10.603 1.00 98.06 545 ALA A CA 1
ATOM 4414 C C . ALA A 1 545 ? -9.444 -0.617 9.423 1.00 98.06 545 ALA A C 1
ATOM 4416 O O . ALA A 1 545 ? -8.480 0.130 9.268 1.00 98.06 545 ALA A O 1
ATOM 4417 N N . SER A 1 546 ? -10.497 -0.571 8.602 1.00 97.56 546 SER A N 1
ATOM 4418 C CA . SER A 1 546 ? -10.590 0.390 7.497 1.00 97.56 546 SER A CA 1
ATOM 4419 C C . SER A 1 546 ? -10.794 1.817 7.989 1.00 97.56 546 SER A C 1
ATOM 4421 O O . SER A 1 546 ? -10.169 2.738 7.470 1.00 97.56 546 SER A O 1
ATOM 4423 N N . LEU A 1 547 ? -11.607 2.008 9.028 1.00 97.56 547 LEU A N 1
ATOM 4424 C CA . LEU A 1 547 ? -11.764 3.306 9.683 1.00 97.56 547 LEU A CA 1
ATOM 4425 C C . LEU A 1 547 ? -10.447 3.769 10.321 1.00 97.56 547 LEU A C 1
ATOM 4427 O O . LEU A 1 547 ? -10.103 4.940 10.191 1.00 97.56 547 LEU A O 1
ATOM 4431 N N . ALA A 1 548 ? -9.666 2.856 10.911 1.00 98.12 548 ALA A N 1
ATOM 4432 C CA . ALA A 1 548 ? -8.324 3.154 11.419 1.00 98.12 548 ALA A CA 1
ATOM 4433 C C . ALA A 1 548 ? -7.384 3.654 10.310 1.00 98.12 548 ALA A C 1
ATOM 4435 O O . ALA A 1 548 ? -6.631 4.602 10.521 1.00 98.12 548 ALA A O 1
ATOM 4436 N N . VAL A 1 549 ? -7.457 3.064 9.112 1.00 98.38 549 VAL A N 1
ATOM 4437 C CA . VAL A 1 549 ? -6.692 3.528 7.944 1.00 98.38 549 VAL A CA 1
ATOM 4438 C C . VAL A 1 549 ? -7.125 4.928 7.511 1.00 98.38 549 VAL A C 1
ATOM 4440 O O . VAL A 1 549 ? -6.269 5.785 7.303 1.00 98.38 549 VAL A O 1
ATOM 4443 N N . LEU A 1 550 ? -8.431 5.176 7.369 1.00 97.31 550 LEU A N 1
ATOM 4444 C CA . LEU A 1 550 ? -8.942 6.490 6.955 1.00 97.31 550 LEU A CA 1
ATOM 4445 C C . LEU A 1 550 ? -8.538 7.582 7.951 1.00 97.31 550 LEU A C 1
ATOM 4447 O O . LEU A 1 550 ? -8.066 8.643 7.546 1.00 97.31 550 LEU A O 1
ATOM 4451 N N . GLN A 1 551 ? -8.653 7.275 9.241 1.00 95.75 551 GLN A N 1
ATOM 4452 C CA . GLN A 1 551 ? -8.231 8.130 10.340 1.00 95.75 551 GLN A CA 1
ATOM 4453 C C . GLN A 1 551 ? -6.736 8.459 10.268 1.00 95.75 551 GLN A C 1
ATOM 4455 O O . GLN A 1 551 ? -6.346 9.624 10.342 1.00 95.75 551 GLN A O 1
ATOM 4460 N N . GLU A 1 552 ? -5.893 7.442 10.089 1.00 96.19 552 GLU A N 1
ATOM 4461 C CA . GLU A 1 552 ? -4.443 7.614 10.039 1.00 96.19 552 GLU A CA 1
ATOM 4462 C C . GLU A 1 552 ? -3.994 8.424 8.816 1.00 96.19 552 GLU A C 1
ATOM 4464 O O . GLU A 1 552 ? -3.080 9.245 8.899 1.00 96.19 552 GLU A O 1
ATOM 4469 N N . LEU A 1 553 ? -4.678 8.244 7.685 1.00 95.00 553 LEU A N 1
ATOM 4470 C CA . LEU A 1 553 ? -4.463 9.024 6.469 1.00 95.00 553 LEU A CA 1
ATOM 4471 C C . LEU A 1 553 ? -5.112 10.420 6.523 1.00 95.00 553 LEU A C 1
ATOM 4473 O O . LEU A 1 553 ? -4.979 11.172 5.556 1.00 95.00 553 LEU A O 1
ATOM 4477 N N . LYS A 1 554 ? -5.781 10.776 7.632 1.00 94.25 554 LYS A N 1
ATOM 4478 C CA . LYS A 1 554 ? -6.508 12.043 7.835 1.00 94.25 554 LYS A CA 1
ATOM 4479 C C . LYS A 1 554 ? -7.547 12.311 6.737 1.00 94.25 554 LYS A C 1
ATOM 4481 O O . LYS A 1 554 ? -7.697 13.436 6.264 1.00 94.25 554 LYS A O 1
ATOM 4486 N N . LEU A 1 555 ? -8.234 11.258 6.300 1.00 93.44 555 LEU A N 1
ATOM 4487 C CA . LEU A 1 555 ? -9.271 11.321 5.274 1.00 93.44 555 LEU A CA 1
ATOM 4488 C C . LEU A 1 555 ? -10.650 11.511 5.913 1.00 93.44 555 LEU A C 1
ATOM 4490 O O . LEU A 1 555 ? -10.923 11.011 7.001 1.00 93.44 555 LEU A O 1
ATOM 4494 N N . ASP A 1 556 ? -11.535 12.223 5.218 1.00 91.19 556 ASP A N 1
ATOM 4495 C CA . ASP A 1 556 ? -12.883 12.517 5.709 1.00 91.19 556 ASP A CA 1
ATOM 4496 C C . ASP A 1 556 ? -13.775 11.269 5.706 1.00 91.19 556 ASP A C 1
ATOM 4498 O O . ASP A 1 556 ? -14.377 10.928 4.687 1.00 91.19 556 ASP A O 1
ATOM 4502 N N . ILE A 1 557 ? -13.881 10.608 6.859 1.00 92.38 557 ILE A N 1
ATOM 4503 C CA . ILE A 1 557 ? -14.653 9.375 7.070 1.00 92.38 557 ILE A CA 1
ATOM 4504 C C . ILE A 1 557 ? -16.122 9.520 6.642 1.00 92.38 557 ILE A C 1
ATOM 4506 O O . ILE A 1 557 ? -16.698 8.554 6.136 1.00 92.38 557 ILE A O 1
ATOM 4510 N N . LYS A 1 558 ? -16.736 10.708 6.782 1.00 90.94 558 LYS A N 1
ATOM 4511 C CA . LYS A 1 558 ? -18.162 10.901 6.461 1.00 90.94 558 LYS A CA 1
ATOM 4512 C C . LYS A 1 558 ? -18.460 10.597 4.990 1.00 90.94 558 LYS A C 1
ATOM 4514 O O . LYS A 1 558 ? -19.488 9.987 4.701 1.00 90.94 558 LYS A O 1
ATOM 4519 N N . LYS A 1 559 ? -17.526 10.914 4.083 1.00 89.56 559 LYS A N 1
ATOM 4520 C CA . LYS A 1 559 ? -17.663 10.666 2.633 1.00 89.56 559 LYS A CA 1
ATOM 4521 C C . LYS A 1 559 ? -17.804 9.191 2.264 1.00 89.56 559 LYS A C 1
ATOM 4523 O O . LYS A 1 559 ? -18.305 8.885 1.189 1.00 89.56 559 LYS A O 1
ATOM 4528 N N . THR A 1 560 ? -17.371 8.271 3.125 1.00 88.00 560 THR A N 1
ATOM 4529 C CA . THR A 1 560 ? -17.301 6.842 2.789 1.00 88.00 560 THR A CA 1
ATOM 4530 C C . THR A 1 560 ? -18.218 5.947 3.616 1.00 88.00 560 THR A C 1
ATOM 4532 O O . THR A 1 560 ? -18.289 4.746 3.353 1.00 88.00 560 THR A O 1
ATOM 4535 N N . LEU A 1 561 ? -19.001 6.502 4.549 1.00 87.94 561 LEU A N 1
ATOM 4536 C CA . LEU A 1 561 ? -19.901 5.717 5.407 1.00 87.94 561 LEU A CA 1
ATOM 4537 C C . LEU A 1 561 ? -20.910 4.875 4.610 1.00 87.94 561 LEU A C 1
ATOM 4539 O O . LEU A 1 561 ? -21.150 3.715 4.942 1.00 87.94 561 LEU A O 1
ATOM 4543 N N . ASN A 1 562 ? -21.448 5.423 3.517 1.00 86.62 562 ASN A N 1
ATOM 4544 C CA . ASN A 1 562 ? -22.418 4.730 2.664 1.00 86.62 562 ASN A CA 1
ATOM 4545 C C . ASN A 1 562 ? -21.809 3.562 1.866 1.00 86.62 562 ASN A C 1
ATOM 4547 O O . ASN A 1 562 ? -22.538 2.676 1.422 1.00 86.62 562 ASN A O 1
ATOM 4551 N N . ILE A 1 563 ? -20.483 3.514 1.704 1.00 88.38 563 ILE A N 1
ATOM 4552 C CA . ILE A 1 563 ? -19.801 2.449 0.952 1.00 88.38 563 ILE A CA 1
ATOM 4553 C C . ILE A 1 563 ? -19.866 1.127 1.715 1.00 88.38 563 ILE A C 1
ATOM 4555 O O . ILE A 1 563 ? -20.048 0.075 1.107 1.00 88.38 563 ILE A O 1
ATOM 4559 N N . PHE A 1 564 ? -19.810 1.165 3.049 1.00 86.94 564 PHE A N 1
ATOM 4560 C CA . PHE A 1 564 ? -19.957 -0.038 3.873 1.00 86.94 564 PHE A CA 1
ATOM 4561 C C . PHE A 1 564 ? -21.322 -0.718 3.678 1.00 86.94 564 PHE A C 1
ATOM 4563 O O . PHE A 1 564 ? -21.407 -1.949 3.723 1.00 86.94 564 PHE A O 1
ATOM 4570 N N . LYS A 1 565 ? -22.368 0.060 3.363 1.00 83.94 565 LYS A N 1
ATOM 4571 C CA . LYS A 1 565 ? -23.704 -0.448 3.015 1.00 83.94 565 LYS A CA 1
ATOM 4572 C C . LYS A 1 565 ? -23.727 -1.157 1.654 1.00 83.94 565 LYS A C 1
ATOM 4574 O O . LYS A 1 565 ? -24.437 -2.143 1.495 1.00 83.94 565 LYS A O 1
ATOM 4579 N N . LYS A 1 566 ? -22.940 -0.667 0.689 1.00 79.44 566 LYS A N 1
ATOM 4580 C CA . LYS A 1 566 ? -22.849 -1.195 -0.688 1.00 79.44 566 LYS A CA 1
ATOM 4581 C C . LYS A 1 566 ? -21.775 -2.278 -0.867 1.00 79.44 566 LYS A C 1
ATOM 4583 O O . LYS A 1 566 ? -21.607 -2.797 -1.962 1.00 79.44 566 LYS A O 1
ATOM 4588 N N . SER A 1 567 ? -21.006 -2.593 0.174 1.00 72.88 567 SER A N 1
ATOM 4589 C CA . SER A 1 567 ? -19.920 -3.568 0.068 1.00 72.88 567 SER A CA 1
ATOM 4590 C C . SER A 1 567 ? -20.451 -4.986 -0.172 1.00 72.88 567 SER A C 1
ATOM 4592 O O . SER A 1 567 ? -21.326 -5.462 0.549 1.00 72.88 567 SER A O 1
ATOM 4594 N N . HIS A 1 568 ? -19.896 -5.659 -1.182 1.00 70.19 568 HIS A N 1
ATOM 4595 C CA . HIS A 1 568 ? -20.206 -7.048 -1.513 1.00 70.19 568 HIS A CA 1
ATOM 4596 C C . HIS A 1 568 ? -19.085 -7.982 -1.052 1.00 70.19 568 HIS A C 1
ATOM 4598 O O . HIS A 1 568 ? -17.905 -7.615 -1.045 1.00 70.19 568 HIS A O 1
ATOM 4604 N N . LEU A 1 569 ? -19.454 -9.208 -0.684 1.00 75.94 569 LEU A N 1
ATOM 4605 C CA . LEU A 1 569 ? -18.494 -10.274 -0.417 1.00 75.94 569 LEU A CA 1
ATOM 4606 C C . LEU A 1 569 ? -17.848 -10.749 -1.722 1.00 75.94 569 LEU A C 1
ATOM 4608 O O . LEU A 1 569 ? -18.494 -10.804 -2.766 1.00 75.94 569 LEU A O 1
ATOM 4612 N N . ALA A 1 570 ? -16.561 -11.083 -1.651 1.00 77.12 570 ALA A N 1
ATOM 4613 C CA . ALA A 1 570 ? -15.858 -11.708 -2.766 1.00 77.12 570 ALA A CA 1
ATOM 4614 C C . ALA A 1 570 ? -16.278 -13.179 -2.909 1.00 77.12 570 ALA A C 1
ATOM 4616 O O . ALA A 1 570 ? -16.663 -13.810 -1.921 1.00 77.12 570 ALA A O 1
ATOM 4617 N N . ASP A 1 571 ? -16.148 -13.724 -4.118 1.00 79.31 571 ASP A N 1
ATOM 4618 C CA . ASP A 1 571 ? -16.405 -15.142 -4.378 1.00 79.31 571 ASP A CA 1
ATOM 4619 C C . ASP A 1 571 ? -15.536 -16.029 -3.462 1.00 79.31 571 ASP A C 1
ATOM 4621 O O . ASP A 1 571 ? -14.390 -15.693 -3.126 1.00 79.31 571 ASP A O 1
ATOM 4625 N N . GLY A 1 572 ? -16.110 -17.137 -2.999 1.00 80.88 572 GLY A N 1
ATOM 4626 C CA . GLY A 1 572 ? -15.509 -18.056 -2.035 1.00 80.88 572 GLY A CA 1
ATOM 4627 C C . GLY A 1 572 ? -15.381 -17.531 -0.605 1.00 80.88 572 GLY A C 1
ATOM 4628 O O . GLY A 1 572 ? -14.659 -18.134 0.193 1.00 80.88 572 GLY A O 1
ATOM 4629 N N . ARG A 1 573 ? -16.010 -16.394 -0.270 1.00 86.00 573 ARG A N 1
ATOM 4630 C CA . ARG A 1 573 ? -15.893 -15.727 1.044 1.00 86.00 573 ARG A CA 1
ATOM 4631 C C . ARG A 1 573 ? -17.238 -15.291 1.637 1.00 86.00 573 ARG A C 1
ATOM 4633 O O . ARG A 1 573 ? -17.358 -14.168 2.130 1.00 86.00 573 ARG A O 1
ATOM 4640 N N . GLY A 1 574 ? -18.231 -16.172 1.575 1.00 86.88 574 GLY A N 1
ATOM 4641 C CA . GLY A 1 574 ? -19.552 -16.014 2.190 1.00 86.88 574 GLY A CA 1
ATOM 4642 C C . GLY A 1 574 ? -20.606 -15.383 1.284 1.00 86.88 574 GLY A C 1
ATOM 4643 O O . GLY A 1 574 ? -21.683 -15.033 1.762 1.00 86.88 574 GLY A O 1
ATOM 4644 N N . LYS A 1 575 ? -20.308 -15.205 -0.009 1.00 88.81 575 LYS A N 1
ATOM 4645 C CA . LYS A 1 575 ? -21.273 -14.671 -0.975 1.00 88.81 575 LYS A CA 1
ATOM 4646 C C . LYS A 1 575 ? -22.439 -15.650 -1.125 1.00 88.81 575 LYS A C 1
ATOM 4648 O O . LYS A 1 575 ? -22.223 -16.853 -1.229 1.00 88.81 575 LYS A O 1
ATOM 4653 N N . ILE A 1 576 ? -23.658 -15.117 -1.118 1.00 90.62 576 ILE A N 1
ATOM 4654 C CA . ILE A 1 576 ? -24.886 -15.904 -1.241 1.00 90.62 576 ILE A CA 1
ATOM 4655 C C . ILE A 1 576 ? -25.378 -15.815 -2.684 1.00 90.62 576 ILE A C 1
ATOM 4657 O O . ILE A 1 576 ? -25.575 -14.713 -3.200 1.00 90.62 576 ILE A O 1
ATOM 4661 N N . PHE A 1 577 ? -25.588 -16.965 -3.309 1.00 92.69 577 PHE A N 1
ATOM 4662 C CA . PHE A 1 577 ? -26.158 -17.111 -4.643 1.00 92.69 577 PHE A CA 1
ATOM 4663 C C . PHE A 1 577 ? -27.552 -17.726 -4.538 1.00 92.69 577 PHE A C 1
ATOM 4665 O O . PHE A 1 577 ? -27.765 -18.633 -3.735 1.00 92.69 577 PHE A O 1
ATOM 4672 N N . ASN A 1 578 ? -28.493 -17.248 -5.351 1.00 93.69 578 ASN A N 1
ATOM 4673 C CA . ASN A 1 578 ? -29.740 -17.970 -5.592 1.00 93.69 578 ASN A CA 1
ATOM 4674 C C . ASN A 1 578 ? -29.459 -18.985 -6.702 1.00 93.69 578 ASN A C 1
ATOM 4676 O O . ASN A 1 578 ? -29.002 -18.594 -7.774 1.00 93.69 578 ASN A O 1
ATOM 4680 N N . VAL A 1 579 ? -29.688 -20.265 -6.429 1.00 95.06 579 VAL A N 1
ATOM 4681 C CA . VAL A 1 579 ? -29.390 -21.368 -7.344 1.00 95.06 579 VAL A CA 1
ATOM 4682 C C . VAL A 1 579 ? -30.696 -22.037 -7.748 1.00 95.06 579 VAL A C 1
ATOM 4684 O O . VAL A 1 579 ? -31.506 -22.383 -6.888 1.00 95.06 579 VAL A O 1
ATOM 4687 N N . LYS A 1 580 ? -30.882 -22.223 -9.059 1.00 93.81 580 LYS A N 1
ATOM 4688 C CA . LYS A 1 580 ? -31.916 -23.085 -9.638 1.00 93.81 580 LYS A CA 1
ATOM 4689 C C . LYS A 1 580 ? -31.232 -24.362 -10.120 1.00 93.81 580 LYS A C 1
ATOM 4691 O O . LYS A 1 580 ? -30.421 -24.306 -11.041 1.00 93.81 580 LYS A O 1
ATOM 4696 N N . ARG A 1 581 ? -31.504 -25.492 -9.467 1.00 92.00 581 ARG A N 1
ATOM 4697 C CA . ARG A 1 581 ? -30.938 -26.809 -9.813 1.00 92.00 581 ARG A CA 1
ATOM 4698 C C . ARG A 1 581 ? -31.864 -27.908 -9.298 1.00 92.00 581 ARG A C 1
ATOM 4700 O O . ARG A 1 581 ? -32.555 -27.701 -8.307 1.00 92.00 581 ARG A O 1
ATOM 4707 N N . TYR A 1 582 ? -31.911 -29.055 -9.975 1.00 91.50 582 TYR A N 1
ATOM 4708 C CA . TYR A 1 582 ? -32.812 -30.173 -9.634 1.00 91.50 582 TYR A CA 1
ATOM 4709 C C . TYR A 1 582 ? -34.305 -29.792 -9.629 1.00 91.50 582 TYR A C 1
ATOM 4711 O O . TYR A 1 582 ? -35.074 -30.323 -8.836 1.00 91.50 582 TYR A O 1
ATOM 4719 N N . ARG A 1 583 ? -34.715 -28.830 -10.472 1.00 91.25 583 ARG A N 1
ATOM 4720 C CA . ARG A 1 583 ? -36.064 -28.219 -10.460 1.00 91.25 583 ARG A CA 1
ATOM 4721 C C . ARG A 1 583 ? -36.430 -27.538 -9.124 1.00 91.25 583 ARG A C 1
ATOM 4723 O O . ARG A 1 583 ? -37.600 -27.285 -8.863 1.00 91.25 583 ARG A O 1
ATOM 4730 N N . LYS A 1 584 ? -35.432 -27.192 -8.304 1.00 94.06 584 LYS A N 1
ATOM 4731 C CA . LYS A 1 584 ? -35.584 -26.545 -6.994 1.00 94.06 584 LYS A CA 1
ATOM 4732 C C . LYS A 1 584 ? -34.824 -25.219 -6.941 1.00 94.06 584 LYS A C 1
ATOM 4734 O O . LYS A 1 584 ? -33.822 -25.028 -7.635 1.00 94.06 584 LYS A O 1
ATOM 4739 N N . PHE A 1 585 ? -35.299 -24.306 -6.099 1.00 94.81 585 PHE A N 1
ATOM 4740 C CA . PHE A 1 585 ? -34.704 -22.995 -5.852 1.00 94.81 585 PHE A CA 1
ATOM 4741 C C . PHE A 1 585 ? -34.192 -22.906 -4.418 1.00 94.81 585 PHE A C 1
ATOM 4743 O O . PHE A 1 585 ? -34.977 -22.845 -3.472 1.00 94.81 585 PHE A O 1
ATOM 4750 N N . PHE A 1 586 ? -32.877 -22.838 -4.246 1.00 95.56 586 PHE A N 1
ATOM 4751 C CA . PHE A 1 586 ? -32.236 -22.766 -2.932 1.00 95.56 586 PHE A CA 1
ATOM 4752 C C . PHE A 1 586 ? -31.118 -21.719 -2.917 1.00 95.56 586 PHE A C 1
ATOM 4754 O O . PHE A 1 586 ? -30.771 -21.119 -3.938 1.00 95.56 586 PHE A O 1
ATOM 4761 N N . LYS A 1 587 ? -30.562 -21.453 -1.735 1.00 95.75 587 LYS A N 1
ATOM 4762 C CA . LYS A 1 587 ? -29.478 -20.485 -1.543 1.00 95.75 587 LYS A CA 1
ATOM 4763 C C . LYS A 1 587 ? -28.158 -21.187 -1.279 1.00 95.75 587 LYS A C 1
ATOM 4765 O O . LYS A 1 587 ? -28.051 -22.012 -0.378 1.00 95.75 587 LYS A O 1
ATOM 4770 N N . LEU A 1 588 ? -27.129 -20.800 -2.018 1.00 96.06 588 LEU A N 1
ATOM 4771 C CA . LEU A 1 588 ? -25.773 -21.313 -1.870 1.00 96.06 588 LEU A CA 1
ATOM 4772 C C . LEU A 1 588 ? -24.871 -20.252 -1.238 1.00 96.06 588 LEU A C 1
ATOM 4774 O O . LEU A 1 588 ? -24.693 -19.173 -1.798 1.00 96.06 588 LEU A O 1
ATOM 4778 N N . ILE A 1 589 ? -24.293 -20.558 -0.079 1.00 94.88 589 ILE A N 1
ATOM 4779 C CA . ILE A 1 589 ? -23.275 -19.743 0.587 1.00 94.88 589 ILE A CA 1
ATOM 4780 C C . ILE A 1 589 ? -21.897 -20.262 0.176 1.00 94.88 589 ILE A C 1
ATOM 4782 O O . ILE A 1 589 ? -21.441 -21.311 0.640 1.00 94.88 589 ILE A O 1
ATOM 4786 N N . ASP A 1 590 ? -21.224 -19.504 -0.681 1.00 94.19 590 ASP A N 1
ATOM 4787 C CA . ASP A 1 590 ? -19.907 -19.849 -1.201 1.00 94.19 590 ASP A CA 1
ATOM 4788 C C . ASP A 1 590 ? -18.795 -19.410 -0.236 1.00 94.19 590 ASP A C 1
ATOM 4790 O O . ASP A 1 590 ? -18.382 -18.249 -0.212 1.00 94.19 590 ASP A O 1
ATOM 4794 N N . GLU A 1 591 ? -18.286 -20.348 0.561 1.00 92.94 591 GLU A N 1
ATOM 4795 C CA . GLU A 1 591 ? -17.125 -20.198 1.448 1.00 92.94 591 GLU A CA 1
ATOM 4796 C C . GLU A 1 591 ? -15.919 -21.026 0.941 1.00 92.94 591 GLU A C 1
ATOM 4798 O O . GLU A 1 591 ? -14.957 -21.274 1.675 1.00 92.94 591 GLU A O 1
ATOM 4803 N N . SER A 1 592 ? -15.932 -21.440 -0.330 1.00 91.19 592 SER A N 1
ATOM 4804 C CA . SER A 1 592 ? -15.040 -22.465 -0.893 1.00 91.19 592 SER A CA 1
ATOM 4805 C C . SER A 1 592 ? -13.593 -22.027 -1.176 1.00 91.19 592 SER A C 1
ATOM 4807 O O . SER A 1 592 ? -12.784 -22.850 -1.596 1.00 91.19 592 SER A O 1
ATOM 4809 N N . TYR A 1 593 ? -13.223 -20.757 -0.945 1.00 85.06 593 TYR A N 1
ATOM 4810 C CA . TYR A 1 593 ? -11.897 -20.251 -1.335 1.00 85.06 593 TYR A CA 1
ATOM 4811 C C . TYR A 1 593 ? -10.741 -20.891 -0.553 1.00 85.06 593 TYR A C 1
ATOM 4813 O O . TYR A 1 593 ? -9.729 -21.274 -1.128 1.00 85.06 593 TYR A O 1
ATOM 4821 N N . ASN A 1 594 ? -10.822 -20.899 0.779 1.00 87.12 594 ASN A N 1
ATOM 4822 C CA . ASN A 1 594 ? -9.822 -21.531 1.642 1.00 87.12 594 ASN A CA 1
ATOM 4823 C C . ASN A 1 594 ? -10.402 -21.769 3.041 1.00 87.12 594 ASN A C 1
ATOM 4825 O O . ASN A 1 594 ? -11.315 -21.043 3.459 1.00 87.12 594 ASN A O 1
ATOM 4829 N N . ALA A 1 595 ? -9.828 -22.702 3.799 1.00 89.44 595 ALA A N 1
ATOM 4830 C CA . ALA A 1 595 ? -10.282 -23.032 5.138 1.00 89.44 595 ALA A CA 1
ATOM 4831 C C . ALA A 1 595 ? -9.129 -23.126 6.146 1.00 89.44 595 ALA A C 1
ATOM 4833 O O . ALA A 1 595 ? -8.035 -23.596 5.869 1.00 89.44 595 ALA A O 1
ATOM 4834 N N . ASN A 1 596 ? -9.410 -22.618 7.340 1.00 91.12 596 ASN A N 1
ATOM 4835 C CA . ASN A 1 596 ? -8.623 -22.748 8.562 1.00 91.12 596 ASN A CA 1
ATOM 4836 C C . ASN A 1 596 ? -9.588 -22.709 9.763 1.00 91.12 596 ASN A C 1
ATOM 4838 O O . ASN A 1 596 ? -10.701 -22.183 9.604 1.00 91.12 596 ASN A O 1
ATOM 4842 N N . PRO A 1 597 ? -9.189 -23.186 10.957 1.00 91.69 597 PRO A N 1
ATOM 4843 C CA . PRO A 1 597 ? -10.070 -23.294 12.119 1.00 91.69 597 PRO A CA 1
ATOM 4844 C C . PRO A 1 597 ? -10.873 -22.024 12.432 1.00 91.69 597 PRO A C 1
ATOM 4846 O O . PRO A 1 597 ? -12.090 -22.083 12.623 1.00 91.69 597 PRO A O 1
ATOM 4849 N N . LEU A 1 598 ? -10.230 -20.848 12.416 1.00 89.44 598 LEU A N 1
ATOM 4850 C CA . LEU A 1 598 ? -10.910 -19.576 12.685 1.00 89.44 598 LEU A CA 1
ATOM 4851 C C . LEU A 1 598 ? -11.946 -19.231 11.603 1.00 89.44 598 LEU A C 1
ATOM 4853 O O . LEU A 1 598 ? -13.051 -18.789 11.920 1.00 89.44 598 LEU A O 1
ATOM 4857 N N . SER A 1 599 ? -11.602 -19.415 10.327 1.00 90.31 599 SER A N 1
ATOM 4858 C CA . SER A 1 599 ? -12.503 -19.112 9.209 1.00 90.31 599 SER A CA 1
ATOM 4859 C C . SER A 1 599 ? -13.726 -20.031 9.181 1.00 90.31 599 SER A C 1
ATOM 4861 O O . SER A 1 599 ? -14.833 -19.530 9.006 1.00 90.31 599 SER A O 1
ATOM 4863 N N . VAL A 1 600 ? -13.558 -21.334 9.437 1.00 93.69 600 VAL A N 1
ATOM 4864 C CA . VAL A 1 600 ? -14.667 -22.301 9.497 1.00 93.69 600 VAL A CA 1
ATOM 4865 C C . VAL A 1 600 ? -15.576 -21.993 10.686 1.00 93.69 600 VAL A C 1
ATOM 4867 O O . VAL A 1 600 ? -16.795 -21.915 10.532 1.00 93.69 600 VAL A O 1
ATOM 4870 N N . LYS A 1 601 ? -14.992 -21.701 11.856 1.00 92.81 601 LYS A N 1
ATOM 4871 C CA . LYS A 1 601 ? -15.741 -21.270 13.045 1.00 92.81 601 LYS A CA 1
ATOM 4872 C C . LYS A 1 601 ? -16.592 -20.030 12.770 1.00 92.81 601 LYS A C 1
ATOM 4874 O O . LYS A 1 601 ? -17.754 -19.983 13.169 1.00 92.81 601 LYS A O 1
ATOM 4879 N N . ASN A 1 602 ? -16.028 -19.029 12.093 1.00 89.31 602 ASN A N 1
ATOM 4880 C CA . ASN A 1 602 ? -16.759 -17.814 11.735 1.00 89.31 602 ASN A CA 1
ATOM 4881 C C . ASN A 1 602 ? -17.857 -18.085 10.697 1.00 89.31 602 ASN A C 1
ATOM 4883 O O . ASN A 1 602 ? -18.956 -17.560 10.857 1.00 89.31 602 ASN A O 1
ATOM 4887 N N . ALA A 1 603 ? -17.593 -18.923 9.689 1.00 92.25 603 ALA A N 1
ATOM 4888 C CA . ALA A 1 603 ? -18.577 -19.306 8.679 1.00 92.25 603 ALA A CA 1
ATOM 4889 C C . ALA A 1 603 ? -19.792 -20.001 9.313 1.00 92.25 603 ALA A C 1
ATOM 4891 O O . ALA A 1 603 ? -20.920 -19.570 9.101 1.00 92.25 603 ALA A O 1
ATOM 4892 N N . ILE A 1 604 ? -19.576 -20.983 10.196 1.00 94.56 604 ILE A N 1
ATOM 4893 C CA . ILE A 1 604 ? -20.666 -21.689 10.895 1.00 94.56 604 ILE A CA 1
ATOM 4894 C C . ILE A 1 604 ? -21.444 -20.748 11.825 1.00 94.56 604 ILE A C 1
ATOM 4896 O O . ILE A 1 604 ? -22.675 -20.778 11.840 1.00 94.56 604 ILE A O 1
ATOM 4900 N N . LYS A 1 605 ? -20.761 -19.863 12.566 1.00 90.50 605 LYS A N 1
ATOM 4901 C CA . LYS A 1 605 ? -21.435 -18.852 13.402 1.00 90.50 605 LYS A CA 1
ATOM 4902 C C . LYS A 1 605 ? -22.293 -17.895 12.574 1.00 90.50 605 LYS A C 1
ATOM 4904 O O . LYS A 1 605 ? -23.400 -17.570 12.989 1.00 90.50 605 LYS A O 1
ATOM 4909 N N . ASN A 1 606 ? -21.793 -17.443 11.425 1.00 88.19 606 ASN A N 1
ATOM 4910 C CA . ASN A 1 606 ? -22.553 -16.588 10.514 1.00 88.19 606 ASN A CA 1
ATOM 4911 C C . ASN A 1 606 ? -23.733 -17.349 9.904 1.00 88.19 606 ASN A C 1
ATOM 4913 O O . ASN A 1 606 ? -24.832 -16.809 9.839 1.00 88.19 606 ASN A O 1
ATOM 4917 N N . PHE A 1 607 ? -23.533 -18.613 9.525 1.00 92.19 607 PHE A N 1
ATOM 4918 C CA . PHE A 1 607 ? -24.593 -19.447 8.977 1.00 92.19 607 PHE A CA 1
ATOM 4919 C C . PHE A 1 607 ? -25.712 -19.682 9.999 1.00 92.19 607 PHE A C 1
ATOM 4921 O O . PHE A 1 607 ? -26.892 -19.577 9.667 1.00 92.19 607 PHE A O 1
ATOM 4928 N N . SER A 1 608 ? -25.352 -19.871 11.270 1.00 89.94 608 SER A N 1
ATOM 4929 C CA . SER A 1 608 ? -26.306 -20.019 12.378 1.00 89.94 608 SER A CA 1
ATOM 4930 C C . SER A 1 608 ? -27.122 -18.745 12.648 1.00 89.94 608 SER A C 1
ATOM 4932 O O . SER A 1 608 ? -28.231 -18.822 13.157 1.00 89.94 608 SER A O 1
ATOM 4934 N N . GLN A 1 609 ? -26.617 -17.558 12.283 1.00 86.69 609 GLN A N 1
ATOM 4935 C CA . GLN A 1 609 ? -27.351 -16.293 12.460 1.00 86.69 609 GLN A CA 1
ATOM 4936 C C . GLN A 1 609 ? -28.502 -16.108 11.466 1.00 86.69 609 GLN A C 1
ATOM 4938 O O . GLN A 1 609 ? -29.369 -15.263 11.693 1.00 86.69 609 GLN A O 1
ATOM 4943 N N . ILE A 1 610 ? -28.524 -16.862 10.364 1.00 87.75 610 ILE A N 1
ATOM 4944 C CA . ILE A 1 610 ? -29.636 -16.830 9.412 1.00 87.75 610 ILE A CA 1
ATOM 4945 C C . ILE A 1 610 ? -30.839 -17.491 10.090 1.00 87.75 610 ILE A C 1
ATOM 4947 O O . ILE A 1 610 ? -30.878 -18.709 10.177 1.00 87.75 610 ILE A O 1
ATOM 4951 N N . LYS A 1 611 ? -31.798 -16.719 10.613 1.00 85.94 611 LYS A N 1
ATOM 4952 C CA . LYS A 1 611 ? -32.922 -17.280 11.385 1.00 85.94 611 LYS A CA 1
ATOM 4953 C C . LYS A 1 611 ? -33.660 -18.351 10.580 1.00 85.94 611 LYS A C 1
ATOM 4955 O O . LYS A 1 611 ? -34.243 -18.049 9.538 1.00 85.94 611 LYS A O 1
ATOM 4960 N N . LYS A 1 612 ? -33.612 -19.585 11.077 1.00 84.69 612 LYS A N 1
ATOM 4961 C CA . LYS A 1 612 ? -34.309 -20.725 10.494 1.00 84.69 612 LYS A CA 1
ATOM 4962 C C . LYS A 1 612 ? -35.815 -20.514 10.630 1.00 84.69 612 LYS A C 1
ATOM 4964 O O . LYS A 1 612 ? -36.299 -20.196 11.712 1.00 84.69 612 LYS A O 1
ATOM 4969 N N . ARG A 1 613 ? -36.520 -20.613 9.506 1.00 84.00 613 ARG A N 1
ATOM 4970 C CA . ARG A 1 613 ? -37.988 -20.606 9.428 1.00 84.00 613 ARG A CA 1
ATOM 4971 C C . ARG A 1 613 ? -38.394 -21.908 8.733 1.00 84.00 613 ARG A C 1
ATOM 4973 O O . ARG A 1 613 ? -37.977 -22.972 9.173 1.00 84.00 613 ARG A O 1
ATOM 4980 N N . ASN A 1 614 ? -39.058 -21.824 7.586 1.00 89.06 614 ASN A N 1
ATOM 4981 C CA . ASN A 1 614 ? -39.501 -22.982 6.808 1.00 89.06 614 ASN A CA 1
ATOM 4982 C C . ASN A 1 614 ? -38.433 -23.386 5.777 1.00 89.06 614 ASN A C 1
ATOM 4984 O O . ASN A 1 614 ? -38.679 -23.321 4.577 1.00 89.06 614 ASN A O 1
ATOM 4988 N N . PHE A 1 615 ? -37.215 -23.676 6.242 1.00 94.75 615 PHE A N 1
ATOM 4989 C CA . PHE A 1 615 ? -36.120 -24.173 5.403 1.00 94.75 615 PHE A CA 1
ATOM 4990 C C . PHE A 1 615 ? -35.076 -24.926 6.237 1.00 94.75 615 PHE A C 1
ATOM 4992 O O . PHE A 1 615 ? -34.928 -24.697 7.446 1.00 94.75 615 PHE A O 1
ATOM 4999 N N . LYS A 1 616 ? -34.320 -25.802 5.583 1.00 96.94 616 LYS A N 1
ATOM 5000 C CA . LYS A 1 616 ? -33.203 -26.560 6.145 1.00 96.94 616 LYS A CA 1
ATOM 5001 C C . LYS A 1 616 ? -31.860 -25.916 5.800 1.00 96.94 616 LYS A C 1
ATOM 5003 O O . LYS A 1 616 ? -31.713 -25.138 4.854 1.00 96.94 616 LYS A O 1
ATOM 5008 N N . LYS A 1 617 ? -30.859 -26.222 6.621 1.00 97.38 617 LYS A N 1
ATOM 5009 C CA . LYS A 1 617 ? -29.482 -25.745 6.500 1.00 97.38 617 LYS A CA 1
ATOM 5010 C C . LYS A 1 617 ? -28.524 -26.914 6.339 1.00 97.38 617 LYS A C 1
ATOM 5012 O O . LYS A 1 617 ? -28.332 -27.697 7.268 1.00 97.38 617 LYS A O 1
ATOM 5017 N N . TYR A 1 618 ? -27.851 -26.964 5.203 1.00 98.00 618 TYR A N 1
ATOM 5018 C CA . TYR A 1 618 ? -26.873 -27.983 4.860 1.00 98.00 618 TYR A CA 1
ATOM 5019 C C . TYR A 1 618 ? -25.461 -27.411 4.806 1.00 98.00 618 TYR A C 1
ATOM 5021 O O . TYR A 1 618 ? -25.242 -26.279 4.372 1.00 98.00 618 TYR A O 1
ATOM 5029 N N . LEU A 1 619 ? -24.488 -28.204 5.247 1.00 98.06 619 LEU A N 1
ATOM 5030 C CA . LEU A 1 619 ? -23.067 -27.868 5.177 1.00 98.06 619 LEU A CA 1
ATOM 5031 C C . LEU A 1 619 ? -22.318 -28.962 4.423 1.00 98.06 619 LEU A C 1
ATOM 5033 O O . LEU A 1 619 ? -22.316 -30.101 4.869 1.00 98.06 619 LEU A O 1
ATOM 5037 N N . LEU A 1 620 ? -21.637 -28.606 3.339 1.00 97.56 620 LEU A N 1
ATOM 5038 C CA . LEU A 1 620 ? -20.608 -29.434 2.718 1.00 97.56 620 LEU A CA 1
ATOM 5039 C C . LEU A 1 620 ? -19.229 -28.952 3.180 1.00 97.56 620 LEU A C 1
ATOM 5041 O O . LEU A 1 620 ? -18.799 -27.845 2.839 1.00 97.56 620 LEU A O 1
ATOM 5045 N N . LEU A 1 621 ? -18.554 -29.775 3.979 1.00 97.44 621 LEU A N 1
ATOM 5046 C CA . LEU A 1 621 ? -17.272 -29.462 4.599 1.00 97.44 621 LEU A CA 1
ATOM 5047 C C . LEU A 1 621 ? -16.144 -30.299 3.987 1.00 97.44 621 LEU A C 1
ATOM 5049 O O . LEU A 1 621 ? -16.206 -31.523 3.986 1.00 97.44 621 LEU A O 1
ATOM 5053 N N . GLY A 1 622 ? -15.097 -29.633 3.516 1.00 96.56 622 GLY A N 1
ATOM 5054 C CA . GLY A 1 622 ? -13.852 -30.255 3.076 1.00 96.56 622 GLY A CA 1
ATOM 5055 C C . GLY A 1 622 ? -12.685 -29.972 4.012 1.00 96.56 622 GLY A C 1
ATOM 5056 O O . GLY A 1 622 ? -12.775 -29.132 4.913 1.00 96.56 622 GLY A O 1
ATOM 5057 N N . ASP A 1 623 ? -11.578 -30.669 3.772 1.00 95.75 623 ASP A N 1
ATOM 5058 C CA . ASP A 1 623 ? -10.423 -30.671 4.668 1.00 95.75 623 ASP A CA 1
ATOM 5059 C C . ASP A 1 623 ? -9.783 -29.289 4.915 1.00 95.75 623 ASP A C 1
ATOM 5061 O O . ASP A 1 623 ? -9.537 -28.480 4.013 1.00 95.75 623 ASP A O 1
ATOM 5065 N N . MET A 1 624 ? -9.506 -29.084 6.205 1.00 95.19 624 MET A N 1
ATOM 5066 C CA . MET A 1 624 ? -8.546 -28.215 6.892 1.00 95.19 624 MET A CA 1
ATOM 5067 C C . MET A 1 624 ? -7.084 -28.441 6.492 1.00 95.19 624 MET A C 1
ATOM 5069 O O . MET A 1 624 ? -6.391 -29.116 7.252 1.00 95.19 624 MET A O 1
ATOM 5073 N N . LEU A 1 625 ? -6.589 -27.940 5.357 1.00 91.19 625 LEU A N 1
ATOM 5074 C CA . LEU A 1 625 ? -5.175 -28.159 4.990 1.00 91.19 625 LEU A CA 1
ATOM 5075 C C . LEU A 1 625 ? -4.196 -27.291 5.809 1.00 91.19 625 LEU A C 1
ATOM 5077 O O . LEU A 1 625 ? -4.582 -26.294 6.420 1.00 91.19 625 LEU A O 1
ATOM 5081 N N . GLU A 1 626 ? -2.916 -27.674 5.794 1.00 87.12 626 GLU A N 1
ATOM 5082 C CA . GLU A 1 626 ? -1.784 -26.945 6.397 1.00 87.12 626 GLU A CA 1
ATOM 5083 C C . GLU A 1 626 ? -1.797 -26.874 7.946 1.00 87.12 626 GLU A C 1
ATOM 5085 O O . GLU A 1 626 ? -1.317 -25.914 8.569 1.00 87.12 626 GLU A O 1
ATOM 5090 N N . LEU A 1 627 ? -2.396 -27.888 8.589 1.00 89.88 627 LEU A N 1
ATOM 5091 C CA . LEU A 1 627 ? -2.544 -27.993 10.050 1.00 89.88 627 LEU A CA 1
ATOM 5092 C C . LEU A 1 627 ? -1.551 -28.951 10.732 1.00 89.88 627 LEU A C 1
ATOM 5094 O O . LEU A 1 627 ? -1.469 -28.971 11.965 1.00 89.88 627 LEU A O 1
ATOM 5098 N N . GLY A 1 628 ? -0.795 -29.733 9.957 1.00 89.31 628 GLY A N 1
ATOM 5099 C CA . GLY A 1 628 ? 0.217 -30.664 10.462 1.00 89.31 628 GLY A CA 1
ATOM 5100 C C . GLY A 1 628 ? -0.353 -31.686 11.450 1.00 89.31 628 GLY A C 1
ATOM 5101 O O . GLY A 1 628 ? -1.506 -32.107 11.336 1.00 89.31 628 GLY A O 1
ATOM 5102 N N . LYS A 1 629 ? 0.433 -32.044 12.475 1.00 89.12 629 LYS A N 1
ATOM 5103 C CA . LYS A 1 629 ? 0.062 -33.050 13.495 1.00 89.12 629 LYS A CA 1
ATOM 5104 C C . LYS A 1 629 ? -1.240 -32.728 14.248 1.00 89.12 629 LYS A C 1
ATOM 5106 O O . LYS A 1 629 ? -1.896 -33.630 14.750 1.00 89.12 629 LYS A O 1
ATOM 5111 N N . LYS A 1 630 ? -1.650 -31.454 14.306 1.00 88.88 630 LYS A N 1
ATOM 5112 C CA . LYS A 1 630 ? -2.885 -31.019 14.988 1.00 88.88 630 LYS A CA 1
ATOM 5113 C C . LYS A 1 630 ? -4.134 -31.088 14.108 1.00 88.88 630 LYS A C 1
ATOM 5115 O O . LYS A 1 630 ? -5.212 -30.714 14.567 1.00 88.88 630 LYS A O 1
ATOM 5120 N N . SER A 1 631 ? -4.016 -31.533 12.854 1.00 93.50 631 SER A N 1
ATOM 5121 C CA . SER A 1 631 ? -5.138 -31.555 11.912 1.00 93.50 631 SER A CA 1
ATOM 5122 C C . SER A 1 631 ? -6.345 -32.320 12.465 1.00 93.50 631 SER A C 1
ATOM 5124 O O . SER A 1 631 ? -7.439 -31.759 12.518 1.00 93.50 631 SER A O 1
ATOM 5126 N N . ASN A 1 632 ? -6.149 -33.546 12.959 1.00 95.00 632 ASN A N 1
ATOM 5127 C CA . ASN A 1 632 ? -7.240 -34.393 13.458 1.00 95.00 632 ASN A CA 1
ATOM 5128 C C . ASN A 1 632 ? -7.968 -33.756 14.654 1.00 95.00 632 ASN A C 1
ATOM 5130 O O . ASN A 1 632 ? -9.198 -33.752 14.700 1.00 95.00 632 ASN A O 1
ATOM 5134 N N . ASP A 1 633 ? -7.223 -33.162 15.591 1.00 93.75 633 ASP A N 1
ATOM 5135 C CA . ASP A 1 633 ? -7.774 -32.457 16.755 1.00 93.75 633 ASP A CA 1
ATOM 5136 C C . ASP A 1 633 ? -8.632 -31.254 16.329 1.00 93.75 633 ASP A C 1
ATOM 5138 O O . ASP A 1 633 ? -9.784 -31.113 16.750 1.00 93.75 633 ASP A O 1
ATOM 5142 N N . TYR A 1 634 ? -8.121 -30.415 15.420 1.00 94.19 634 TYR A N 1
ATOM 5143 C CA . TYR A 1 634 ? -8.880 -29.269 14.916 1.00 94.19 634 TYR A CA 1
ATOM 5144 C C . TYR A 1 634 ? -10.155 -29.686 14.180 1.00 94.19 634 TYR A C 1
ATOM 5146 O O . TYR A 1 634 ? -11.192 -29.054 14.384 1.00 94.19 634 TYR A O 1
ATOM 5154 N N . HIS A 1 635 ? -10.109 -30.743 13.366 1.00 96.81 635 HIS A N 1
ATOM 5155 C CA . HIS A 1 635 ? -11.298 -31.275 12.696 1.00 96.81 635 HIS A CA 1
ATOM 5156 C C . HIS A 1 635 ? -12.295 -31.871 13.692 1.00 96.81 635 HIS A C 1
ATOM 5158 O O . HIS A 1 635 ? -13.488 -31.571 13.613 1.00 96.81 635 HIS A O 1
ATOM 5164 N N . SER A 1 636 ? -11.828 -32.640 14.675 1.00 95.56 636 SER A N 1
ATOM 5165 C CA . SER A 1 636 ? -12.684 -33.206 15.725 1.00 95.56 636 SER A CA 1
ATOM 5166 C C . SER A 1 636 ? -13.418 -32.102 16.486 1.00 95.56 636 SER A C 1
ATOM 5168 O O . SER A 1 636 ? -14.636 -32.165 16.652 1.00 95.56 636 SER A O 1
ATOM 5170 N N . LYS A 1 637 ? -12.720 -31.016 16.846 1.00 95.38 637 LYS A N 1
ATOM 5171 C CA . LYS A 1 637 ? -13.293 -29.854 17.552 1.00 95.38 637 LYS A CA 1
ATOM 5172 C C . LYS A 1 637 ? -14.381 -29.112 16.769 1.00 95.38 637 LYS A C 1
ATOM 5174 O O . LYS A 1 637 ? -15.221 -28.454 17.390 1.00 95.38 637 LYS A O 1
ATOM 5179 N N . LEU A 1 638 ? -14.418 -29.213 15.435 1.00 95.88 638 LEU A N 1
ATOM 5180 C CA . LEU A 1 638 ? -15.499 -28.618 14.635 1.00 95.88 638 LEU A CA 1
ATOM 5181 C C . LEU A 1 638 ? -16.857 -29.265 14.924 1.00 95.88 638 LEU A C 1
ATOM 5183 O O . LEU A 1 638 ? -17.876 -28.575 14.871 1.00 95.88 638 LEU A O 1
ATOM 5187 N N . SER A 1 639 ? -16.882 -30.552 15.282 1.00 96.38 639 SER A N 1
ATOM 5188 C CA . SER A 1 639 ? -18.124 -31.285 15.551 1.00 96.38 639 SER A CA 1
ATOM 5189 C C . SER A 1 639 ? -18.935 -30.654 16.685 1.00 96.38 639 SER A C 1
ATOM 5191 O O . SER A 1 639 ? -20.134 -30.453 16.528 1.00 96.38 639 SER A O 1
ATOM 5193 N N . LYS A 1 640 ? -18.286 -30.225 17.779 1.00 95.69 640 LYS A N 1
ATOM 5194 C CA . LYS A 1 640 ? -18.937 -29.540 18.911 1.00 95.69 640 LYS A CA 1
ATOM 5195 C C . LYS A 1 640 ? -19.639 -28.259 18.459 1.00 95.69 640 LYS A C 1
ATOM 5197 O O . LYS A 1 640 ? -20.777 -27.999 18.839 1.00 95.69 640 LYS A O 1
ATOM 5202 N N . LEU A 1 641 ? -18.980 -27.478 17.603 1.00 95.62 641 LEU A N 1
ATOM 5203 C CA . LEU A 1 641 ? -19.546 -26.246 17.054 1.00 95.62 641 LEU A CA 1
ATOM 5204 C C . LEU A 1 641 ? -20.746 -26.533 16.136 1.00 95.62 641 LEU A C 1
ATOM 5206 O O . LEU A 1 641 ? -21.762 -25.848 16.219 1.00 95.62 641 LEU A O 1
ATOM 5210 N N . ILE A 1 642 ? -20.641 -27.555 15.286 1.00 97.06 642 ILE A N 1
ATOM 5211 C CA . ILE A 1 642 ? -21.712 -27.974 14.374 1.00 97.06 642 ILE A CA 1
ATOM 5212 C C . ILE A 1 642 ? -22.898 -28.545 15.157 1.00 97.06 642 ILE A C 1
ATOM 5214 O O . ILE A 1 642 ? -24.043 -28.181 14.887 1.00 97.06 642 ILE A O 1
ATOM 5218 N N . ASN A 1 643 ? -22.656 -29.396 16.151 1.00 97.31 643 ASN A N 1
ATOM 5219 C CA . ASN A 1 643 ? -23.688 -30.015 16.982 1.00 97.31 643 ASN A CA 1
ATOM 5220 C C . ASN A 1 643 ? -24.523 -28.975 17.737 1.00 97.31 643 ASN A C 1
ATOM 5222 O O . ASN A 1 643 ? -25.732 -29.168 17.869 1.00 97.31 643 ASN A O 1
ATOM 5226 N N . ASN A 1 644 ? -23.896 -27.867 18.138 1.00 95.12 644 ASN A N 1
ATOM 5227 C CA . ASN A 1 644 ? -24.531 -26.750 18.842 1.00 95.12 644 ASN A CA 1
ATOM 5228 C C . ASN A 1 644 ? -25.110 -25.671 17.905 1.00 95.12 644 ASN A C 1
ATOM 5230 O O . ASN A 1 644 ? -25.591 -24.646 18.376 1.00 95.12 644 ASN A O 1
ATOM 5234 N N . SER A 1 645 ? -25.048 -25.871 16.587 1.00 95.31 645 SER A N 1
ATOM 5235 C CA . SER A 1 645 ? -25.683 -24.986 15.598 1.00 95.31 645 SER A CA 1
ATOM 5236 C C . SER A 1 645 ? -27.071 -25.486 15.188 1.00 95.31 645 SER A C 1
ATOM 5238 O O . SER A 1 645 ? -27.470 -26.601 15.531 1.00 95.31 645 SER A O 1
ATOM 5240 N N . ASP A 1 646 ? -27.788 -24.710 14.380 1.00 94.38 646 ASP A N 1
ATOM 5241 C CA . ASP A 1 646 ? -29.073 -25.092 13.782 1.00 94.38 646 ASP A CA 1
ATOM 5242 C C . ASP A 1 646 ? -28.944 -25.774 12.402 1.00 94.38 646 ASP A C 1
ATOM 5244 O O . ASP A 1 646 ? -29.952 -26.001 11.731 1.00 94.38 646 ASP A O 1
ATOM 5248 N N . ILE A 1 647 ? -27.715 -26.140 12.005 1.00 96.88 647 ILE A N 1
ATOM 5249 C CA . ILE A 1 647 ? -27.419 -26.928 10.797 1.00 96.88 647 ILE A CA 1
ATOM 5250 C C . ILE A 1 647 ? -28.097 -28.303 10.893 1.00 96.88 647 ILE A C 1
ATOM 5252 O O . ILE A 1 647 ? -27.934 -28.997 11.904 1.00 96.88 647 ILE A O 1
ATOM 5256 N N . ASP A 1 648 ? -28.825 -28.681 9.842 1.00 97.12 648 ASP A N 1
ATOM 5257 C CA . ASP A 1 648 ? -29.615 -29.910 9.741 1.00 97.12 648 ASP A CA 1
ATOM 5258 C C . ASP A 1 648 ? -28.768 -31.117 9.373 1.00 97.12 648 ASP A C 1
ATOM 5260 O O . ASP A 1 648 ? -28.745 -32.072 10.138 1.00 97.12 648 ASP A O 1
ATOM 5264 N N . LYS A 1 649 ? -28.044 -31.064 8.248 1.00 97.81 649 LYS A N 1
ATOM 5265 C CA . LYS A 1 649 ? -27.115 -32.127 7.837 1.00 97.81 649 LYS A CA 1
ATOM 5266 C C . LYS A 1 649 ? -25.762 -31.580 7.405 1.00 97.81 649 LYS A C 1
ATOM 5268 O O . LYS A 1 649 ? -25.660 -30.490 6.837 1.00 97.81 649 LYS A O 1
ATOM 5273 N N . VAL A 1 650 ? -24.725 -32.367 7.675 1.00 98.19 650 VAL A N 1
ATOM 5274 C CA . VAL A 1 650 ? -23.348 -32.102 7.263 1.00 98.19 650 VAL A CA 1
ATOM 5275 C C . VAL A 1 650 ? -22.835 -33.231 6.390 1.00 98.19 650 VAL A C 1
ATOM 5277 O O . VAL A 1 650 ? -22.757 -34.380 6.822 1.00 98.19 650 VAL A O 1
ATOM 5280 N N . PHE A 1 651 ? -22.454 -32.860 5.179 1.00 97.56 651 PHE A N 1
ATOM 5281 C CA . PHE A 1 651 ? -21.753 -33.681 4.210 1.00 97.56 651 PHE A CA 1
ATOM 5282 C C . PHE A 1 651 ? -20.259 -33.396 4.333 1.00 97.56 651 PHE A C 1
ATOM 5284 O O . PHE A 1 651 ? -19.862 -32.242 4.531 1.00 97.56 651 PHE A O 1
ATOM 5291 N N . VAL A 1 652 ? -19.428 -34.427 4.235 1.00 97.19 652 VAL A N 1
ATOM 5292 C CA . VAL A 1 652 ? -17.971 -34.280 4.355 1.00 97.19 652 VAL A CA 1
ATOM 5293 C C . VAL A 1 652 ? -17.265 -34.798 3.116 1.00 97.19 652 VAL A C 1
ATOM 5295 O O . VAL A 1 652 ? -17.695 -35.792 2.541 1.00 97.19 652 VAL A O 1
ATOM 5298 N N . LYS A 1 653 ? -16.184 -34.127 2.714 1.00 95.19 653 LYS A N 1
ATOM 5299 C CA . LYS A 1 653 ? -15.317 -34.547 1.611 1.00 95.19 653 LYS A CA 1
ATOM 5300 C C . LYS A 1 653 ? -13.849 -34.398 2.010 1.00 95.19 653 LYS A C 1
ATOM 5302 O O . LYS A 1 653 ? -13.317 -33.285 2.026 1.00 95.19 653 LYS A O 1
ATOM 5307 N N . GLY A 1 654 ? -13.190 -35.520 2.263 1.00 94.00 654 GLY A N 1
ATOM 5308 C CA . GLY A 1 654 ? -11.773 -35.579 2.616 1.00 94.00 654 GLY A CA 1
ATOM 5309 C C . GLY A 1 654 ? -11.508 -36.412 3.865 1.00 94.00 654 GLY A C 1
ATOM 5310 O O . GLY A 1 654 ? -12.394 -36.648 4.687 1.00 94.00 654 GLY A O 1
ATOM 5311 N N . GLU A 1 655 ? -10.270 -36.872 4.002 1.00 94.56 655 GLU A N 1
ATOM 5312 C CA . GLU A 1 655 ? -9.863 -37.783 5.071 1.00 94.56 655 GLU A CA 1
ATOM 5313 C C . GLU A 1 655 ? -9.960 -37.134 6.452 1.00 94.56 655 GLU A C 1
ATOM 5315 O O . GLU A 1 655 ? -10.360 -37.769 7.430 1.00 94.56 655 GLU A O 1
ATOM 5320 N N . LYS A 1 656 ? -9.583 -35.855 6.567 1.00 96.19 656 LYS A N 1
ATOM 5321 C CA . LYS A 1 656 ? -9.500 -35.189 7.875 1.00 96.19 656 LYS A CA 1
ATOM 5322 C C . LYS A 1 656 ? -10.877 -34.771 8.385 1.00 96.19 656 LYS A C 1
ATOM 5324 O O . LYS A 1 656 ? -11.127 -34.796 9.590 1.00 96.19 656 LYS A O 1
ATOM 5329 N N . THR A 1 657 ? -11.809 -34.451 7.495 1.00 96.31 657 THR A N 1
ATOM 5330 C CA . THR A 1 657 ? -13.206 -34.158 7.850 1.00 96.31 657 THR A CA 1
ATOM 5331 C C . THR A 1 657 ? -13.980 -35.376 8.356 1.00 96.31 657 THR A C 1
ATOM 5333 O O . THR A 1 657 ? -14.971 -35.192 9.070 1.00 96.31 657 THR A O 1
ATOM 5336 N N . LEU A 1 658 ? -13.492 -36.605 8.147 1.00 96.69 658 LEU A N 1
ATOM 5337 C CA . LEU A 1 658 ? -14.048 -37.802 8.795 1.00 96.69 658 LEU A CA 1
ATOM 5338 C C . LEU A 1 658 ? -13.974 -37.724 10.327 1.00 96.69 658 LEU A C 1
ATOM 5340 O O . LEU A 1 658 ? -14.904 -38.151 11.009 1.00 96.69 658 LEU A O 1
ATOM 5344 N N . PHE A 1 659 ? -12.927 -37.109 10.887 1.00 97.12 659 PHE A N 1
ATOM 5345 C CA . PHE A 1 659 ? -12.830 -36.874 12.334 1.00 97.12 659 PHE A CA 1
ATOM 5346 C C . PHE A 1 659 ? -13.915 -35.912 12.838 1.00 97.12 659 PHE A C 1
ATOM 5348 O O . PHE A 1 659 ? -14.421 -36.066 13.951 1.00 97.12 659 PHE A O 1
ATOM 5355 N N . THR A 1 660 ? -14.322 -34.938 12.015 1.00 97.38 660 THR A N 1
ATOM 5356 C CA . THR A 1 660 ? -15.507 -34.121 12.302 1.00 97.38 660 THR A CA 1
ATOM 5357 C C . THR A 1 660 ? -16.761 -34.991 12.266 1.00 97.38 660 THR A C 1
ATOM 5359 O O . THR A 1 660 ? -17.528 -34.979 13.226 1.00 97.38 660 THR A O 1
ATOM 5362 N N . TYR A 1 661 ? -16.945 -35.761 11.190 1.00 97.31 661 TYR A N 1
ATOM 5363 C CA . TYR A 1 661 ? -18.133 -36.577 10.928 1.00 97.31 661 TYR A CA 1
ATOM 5364 C C . TYR A 1 661 ? -18.417 -37.613 12.025 1.00 97.31 661 TYR A C 1
ATOM 5366 O O . TYR A 1 661 ? -19.541 -37.683 12.528 1.00 97.31 661 TYR A O 1
ATOM 5374 N N . LYS A 1 662 ? -17.386 -38.353 12.461 1.00 96.94 662 LYS A N 1
ATOM 5375 C CA . LYS A 1 662 ? -17.473 -39.369 13.528 1.00 96.94 662 LYS A CA 1
ATOM 5376 C C . LYS A 1 662 ? -18.011 -38.808 14.849 1.00 96.94 662 LYS A C 1
ATOM 5378 O O . LYS A 1 662 ? -18.676 -39.527 15.584 1.00 96.94 662 LYS A O 1
ATOM 5383 N N . ASN A 1 663 ? -17.788 -37.521 15.115 1.00 96.75 663 ASN A N 1
ATOM 5384 C CA . ASN A 1 663 ? -18.208 -36.842 16.343 1.00 96.75 663 ASN A CA 1
ATOM 5385 C C . ASN A 1 663 ? -19.513 -36.027 16.186 1.00 96.75 663 ASN A C 1
ATOM 5387 O O . ASN A 1 663 ? -19.951 -35.336 17.112 1.00 96.75 663 ASN A O 1
ATOM 5391 N N . LEU A 1 664 ? -20.167 -36.064 15.019 1.00 97.94 664 LEU A N 1
ATOM 5392 C CA . LEU A 1 664 ? -21.475 -35.428 14.830 1.00 97.94 664 LEU A CA 1
ATOM 5393 C C . LEU A 1 664 ? -22.593 -36.257 15.467 1.00 97.94 664 LEU A C 1
ATOM 5395 O O . LEU A 1 664 ? -22.578 -37.489 15.395 1.00 97.94 664 LEU A O 1
ATOM 5399 N N . LYS A 1 665 ? -23.612 -35.574 16.011 1.00 97.62 665 LYS A N 1
ATOM 5400 C CA . LYS A 1 665 ? -24.886 -36.199 16.411 1.00 97.62 665 LYS A CA 1
ATOM 5401 C C . LYS A 1 665 ? -25.465 -36.965 15.216 1.00 97.62 665 LYS A C 1
ATOM 5403 O O . LYS A 1 665 ? -25.491 -36.401 14.123 1.00 97.62 665 LYS A O 1
ATOM 5408 N N . LYS A 1 666 ? -25.973 -38.192 15.418 1.00 96.44 666 LYS A N 1
ATOM 5409 C CA . LYS A 1 666 ? -26.500 -39.066 14.341 1.00 96.44 666 LYS A CA 1
ATOM 5410 C C . LYS A 1 666 ? -27.441 -38.312 13.387 1.00 96.44 666 LYS A C 1
ATOM 5412 O O . LYS A 1 666 ? -27.198 -38.288 12.188 1.00 96.44 666 LYS A O 1
ATOM 5417 N N . ARG A 1 667 ? -28.402 -37.553 13.930 1.00 96.38 667 ARG A N 1
ATOM 5418 C CA . ARG A 1 667 ? -29.353 -36.728 13.154 1.00 96.38 667 ARG A CA 1
ATOM 5419 C C . ARG A 1 667 ? -28.729 -35.665 12.236 1.00 96.38 667 ARG A C 1
ATOM 5421 O O . ARG A 1 667 ? -29.403 -35.184 11.338 1.00 96.38 667 ARG A O 1
ATOM 5428 N N . LYS A 1 668 ? -27.482 -35.252 12.492 1.00 97.50 668 LYS A N 1
ATOM 5429 C CA . LYS A 1 668 ? -26.758 -34.241 11.703 1.00 97.50 668 LYS A CA 1
ATOM 5430 C C . LYS A 1 668 ? -25.840 -34.832 10.642 1.00 97.50 668 LYS A C 1
ATOM 5432 O O . LYS A 1 668 ? -25.242 -34.079 9.873 1.00 97.50 668 LYS A O 1
ATOM 5437 N N . ARG A 1 669 ? -25.679 -36.153 10.6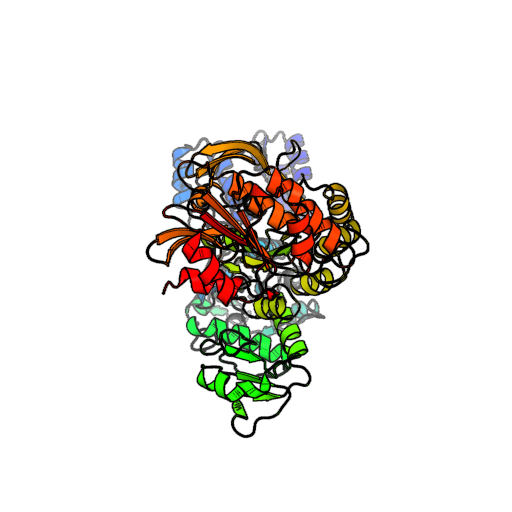10 1.00 97.88 669 ARG A N 1
ATOM 5438 C CA . ARG A 1 669 ? -24.807 -36.818 9.644 1.00 97.88 669 ARG A CA 1
ATOM 5439 C C . ARG A 1 669 ? -25.496 -36.853 8.278 1.00 97.88 669 ARG A C 1
ATOM 5441 O O . ARG A 1 669 ? -26.602 -37.368 8.140 1.00 97.88 669 ARG A O 1
ATOM 5448 N N . GLY A 1 670 ? -24.857 -36.232 7.291 1.00 96.06 670 GLY A N 1
ATOM 5449 C CA . GLY A 1 670 ? -25.140 -36.443 5.872 1.00 96.06 670 GLY A CA 1
ATOM 5450 C C . GLY A 1 670 ? -24.266 -37.565 5.317 1.00 96.06 670 GLY A C 1
ATOM 5451 O O . GLY A 1 670 ? -23.823 -38.438 6.058 1.00 96.06 670 GLY A O 1
ATOM 5452 N N . ASN A 1 671 ? -23.986 -37.528 4.022 1.00 96.19 671 ASN A N 1
ATOM 5453 C CA . ASN A 1 671 ? -23.129 -38.502 3.349 1.00 96.19 671 ASN A CA 1
ATOM 5454 C C . ASN A 1 671 ? -21.642 -38.112 3.424 1.00 96.19 671 ASN A C 1
ATOM 5456 O O . ASN A 1 671 ? -21.287 -36.932 3.536 1.00 96.19 671 ASN A O 1
ATOM 5460 N N . ILE A 1 672 ? -20.780 -39.124 3.326 1.00 96.56 672 ILE A N 1
ATOM 5461 C CA . ILE A 1 672 ? -19.349 -38.972 3.053 1.00 96.56 672 ILE A CA 1
ATOM 5462 C C . ILE A 1 672 ? -19.184 -38.997 1.531 1.00 96.56 672 ILE A C 1
ATOM 5464 O O . ILE A 1 672 ? -19.642 -39.928 0.880 1.00 96.56 672 ILE A O 1
ATOM 5468 N N . ILE A 1 673 ? -18.577 -37.955 0.975 1.00 94.25 673 ILE A N 1
ATOM 5469 C CA . ILE A 1 673 ? -18.452 -37.723 -0.466 1.00 94.25 673 ILE A CA 1
ATOM 5470 C C . ILE A 1 673 ? -17.082 -38.208 -0.936 1.00 94.25 673 ILE A C 1
ATOM 5472 O O . ILE A 1 673 ? -16.065 -37.735 -0.419 1.00 94.25 673 ILE A O 1
ATOM 5476 N N . GLN A 1 674 ? -17.060 -39.106 -1.925 1.00 88.50 674 GLN A N 1
ATOM 5477 C CA . GLN A 1 674 ? -15.830 -39.682 -2.477 1.00 88.50 674 GLN A CA 1
ATOM 5478 C C . GLN A 1 674 ? -15.391 -38.929 -3.735 1.00 88.50 674 GLN A C 1
ATOM 5480 O O . GLN A 1 674 ? -14.235 -38.516 -3.851 1.00 88.50 674 GLN A O 1
ATOM 5485 N N . CYS A 1 675 ? -16.329 -38.647 -4.640 1.00 86.50 675 CYS A N 1
ATOM 5486 C CA . CYS A 1 675 ? -16.072 -37.913 -5.874 1.00 86.50 675 CYS A CA 1
ATOM 5487 C C . CYS A 1 675 ? -16.958 -36.662 -6.006 1.00 86.50 675 CYS A C 1
ATOM 5489 O O . CYS A 1 675 ? -17.885 -36.426 -5.234 1.00 86.50 675 CYS A O 1
ATOM 5491 N N . ASN A 1 676 ? -16.639 -35.787 -6.965 1.00 85.69 676 ASN A N 1
ATOM 5492 C CA . ASN A 1 676 ? -17.414 -34.556 -7.157 1.00 85.69 676 ASN A CA 1
ATOM 5493 C C . ASN A 1 676 ? -18.829 -34.838 -7.686 1.00 85.69 676 ASN A C 1
ATOM 5495 O O . ASN A 1 676 ? -19.733 -34.060 -7.385 1.00 85.69 676 ASN A O 1
ATOM 5499 N N . GLN A 1 677 ? -19.011 -35.917 -8.457 1.00 85.25 677 GLN A N 1
ATOM 5500 C CA . GLN A 1 677 ? -20.303 -36.297 -9.031 1.00 85.25 677 GLN A CA 1
ATOM 5501 C C . GLN A 1 677 ? -21.327 -36.694 -7.955 1.00 85.25 677 GLN A C 1
ATOM 5503 O O . GLN A 1 677 ? -22.501 -36.349 -8.085 1.00 85.25 677 GLN A O 1
ATOM 5508 N N . ASP A 1 678 ? -20.884 -37.310 -6.851 1.00 88.50 678 ASP A N 1
ATOM 5509 C CA . ASP A 1 678 ? -21.763 -37.735 -5.748 1.00 88.50 678 ASP A CA 1
ATOM 5510 C C . ASP A 1 678 ? -22.576 -36.573 -5.168 1.00 88.50 678 ASP A C 1
ATOM 5512 O O . ASP A 1 678 ? -23.713 -36.747 -4.729 1.00 88.50 678 ASP A O 1
ATOM 5516 N N . VAL A 1 679 ? -22.000 -35.365 -5.172 1.00 91.19 679 VAL A N 1
ATOM 5517 C CA . VAL A 1 679 ? -22.632 -34.169 -4.607 1.00 91.19 679 VAL A CA 1
ATOM 5518 C C . VAL A 1 679 ? -23.989 -33.911 -5.265 1.00 91.19 679 VAL A C 1
ATOM 5520 O O . VAL A 1 679 ? -24.956 -33.610 -4.566 1.00 91.19 679 VAL A O 1
ATOM 5523 N N . ASP A 1 680 ? -24.069 -34.041 -6.591 1.00 89.88 680 ASP A N 1
ATOM 5524 C CA . ASP A 1 680 ? -25.306 -33.804 -7.334 1.00 89.88 680 ASP A CA 1
ATOM 5525 C C . ASP A 1 680 ? -26.354 -34.889 -7.079 1.00 89.88 680 ASP A C 1
ATOM 5527 O O . ASP A 1 680 ? -27.533 -34.568 -6.917 1.00 89.88 680 ASP A O 1
ATOM 5531 N N . LEU A 1 681 ? -25.925 -36.151 -7.005 1.00 90.00 681 LEU A N 1
ATOM 5532 C CA . LEU A 1 681 ? -26.796 -37.296 -6.729 1.00 90.00 681 LEU A CA 1
ATOM 5533 C C . LEU A 1 681 ? -27.424 -37.192 -5.335 1.00 90.00 681 LEU A C 1
ATOM 5535 O O . LEU A 1 681 ? -28.635 -37.334 -5.179 1.00 90.00 681 LEU A O 1
ATOM 5539 N N . ILE A 1 682 ? -26.610 -36.870 -4.329 1.00 93.00 682 ILE A N 1
ATOM 5540 C CA . ILE A 1 682 ? -27.048 -36.761 -2.935 1.00 93.00 682 ILE A CA 1
ATOM 5541 C C . ILE A 1 682 ? -27.972 -35.555 -2.745 1.00 93.00 682 ILE A C 1
ATOM 5543 O O . ILE A 1 682 ? -29.033 -35.665 -2.126 1.00 93.00 682 ILE A O 1
ATOM 5547 N N . LEU A 1 683 ? -27.576 -34.382 -3.249 1.00 93.25 683 LEU A N 1
ATOM 5548 C CA . LEU A 1 683 ? -28.326 -33.155 -2.988 1.00 93.25 683 LEU A CA 1
ATOM 5549 C C . LEU A 1 683 ? -29.660 -33.114 -3.725 1.00 93.25 683 LEU A C 1
ATOM 5551 O O . LEU A 1 683 ? -30.603 -32.569 -3.158 1.00 93.25 683 LEU A O 1
ATOM 5555 N N . ARG A 1 684 ? -29.780 -33.725 -4.913 1.00 92.94 684 ARG A N 1
ATOM 5556 C CA . ARG A 1 684 ? -31.048 -33.828 -5.661 1.00 92.94 684 ARG A CA 1
ATOM 5557 C C . ARG A 1 684 ? -32.200 -34.354 -4.795 1.00 92.94 684 ARG A C 1
ATOM 5559 O O . ARG A 1 684 ? -33.307 -33.821 -4.868 1.00 92.94 684 ARG A O 1
ATOM 5566 N N . ASN A 1 685 ? -31.911 -35.339 -3.947 1.00 92.62 685 ASN A N 1
ATOM 5567 C CA . ASN A 1 685 ? -32.908 -36.030 -3.127 1.00 92.62 685 ASN A CA 1
ATOM 5568 C C . ASN A 1 685 ? -33.140 -35.375 -1.754 1.00 92.62 685 ASN A C 1
ATOM 5570 O O . ASN A 1 685 ? -34.109 -35.708 -1.085 1.00 92.62 685 ASN A O 1
ATOM 5574 N N . ILE A 1 686 ? -32.254 -34.475 -1.306 1.00 94.62 686 ILE A N 1
ATOM 5575 C CA . ILE A 1 686 ? -32.284 -33.917 0.062 1.00 94.62 686 ILE A CA 1
ATOM 5576 C C . ILE A 1 686 ? -32.600 -32.421 0.086 1.00 94.62 686 ILE A C 1
ATOM 5578 O O . ILE A 1 686 ? -33.233 -31.941 1.027 1.00 94.62 686 ILE A O 1
ATOM 5582 N N . ILE A 1 687 ? -32.093 -31.655 -0.881 1.00 95.88 687 ILE A N 1
ATOM 5583 C CA . ILE A 1 687 ? -32.273 -30.205 -0.880 1.00 95.88 687 ILE A CA 1
ATOM 5584 C C . ILE A 1 687 ? -33.687 -29.868 -1.318 1.00 95.88 687 ILE A C 1
ATOM 5586 O O . ILE A 1 687 ? -34.139 -30.423 -2.307 1.00 95.88 687 ILE A O 1
ATOM 5590 N N . GLU A 1 688 ? -34.364 -28.959 -0.628 1.00 96.12 688 GLU A N 1
ATOM 5591 C CA . GLU A 1 688 ? -35.707 -28.490 -0.968 1.00 96.12 688 GLU A CA 1
ATOM 5592 C C . GLU A 1 688 ? -35.728 -27.004 -1.347 1.00 96.12 688 GLU A C 1
ATOM 5594 O O . GLU A 1 688 ? -34.739 -26.271 -1.227 1.00 96.12 688 GLU A O 1
ATOM 5599 N N . ASN A 1 689 ? -36.876 -26.536 -1.841 1.00 94.81 689 ASN A N 1
ATOM 5600 C CA . ASN A 1 689 ? -37.080 -25.112 -2.094 1.00 94.81 689 ASN A CA 1
ATOM 5601 C C . ASN A 1 689 ? -36.845 -24.287 -0.816 1.00 94.81 689 ASN A C 1
ATOM 5603 O O . ASN A 1 689 ? -37.324 -24.631 0.260 1.00 94.81 689 ASN A O 1
ATOM 5607 N N . LYS A 1 690 ? -36.172 -23.139 -0.960 1.00 94.44 690 LYS A N 1
ATOM 5608 C CA . LYS A 1 690 ? -35.800 -22.179 0.104 1.00 94.44 690 LYS A CA 1
ATOM 5609 C C . LYS A 1 690 ? -34.670 -22.638 1.036 1.00 94.44 690 LYS A C 1
ATOM 5611 O O . LYS A 1 690 ? -34.237 -21.823 1.859 1.00 94.44 690 LYS A O 1
ATOM 5616 N N . ASP A 1 691 ? -34.152 -23.855 0.879 1.00 97.06 691 ASP A N 1
ATOM 5617 C CA . ASP A 1 691 ? -33.036 -24.363 1.679 1.00 97.06 691 ASP A CA 1
ATOM 5618 C C . ASP A 1 691 ? -31.748 -23.564 1.484 1.00 97.06 691 ASP A C 1
ATOM 5620 O O . ASP A 1 691 ? -31.576 -22.797 0.531 1.00 97.06 691 ASP A O 1
ATOM 5624 N N . TYR A 1 692 ? -30.826 -23.735 2.429 1.00 97.25 692 TYR A N 1
ATOM 5625 C CA . TYR A 1 692 ? -29.492 -23.161 2.360 1.00 97.25 692 TYR A CA 1
ATOM 5626 C C . TYR A 1 692 ? -28.433 -24.254 2.344 1.00 97.25 692 TYR A C 1
ATOM 5628 O O . TYR A 1 692 ? -28.391 -25.089 3.243 1.00 97.25 692 TYR A O 1
ATOM 5636 N N . LEU A 1 693 ? -27.503 -24.168 1.400 1.00 97.25 693 LEU A N 1
ATOM 5637 C CA . LEU A 1 693 ? -26.292 -24.976 1.348 1.00 97.25 693 LEU A CA 1
ATOM 5638 C C . LEU A 1 693 ? -25.075 -24.074 1.552 1.00 97.25 693 LEU A C 1
ATOM 5640 O O . LEU A 1 693 ? -24.906 -23.095 0.833 1.00 97.25 693 LEU A O 1
ATOM 5644 N N . MET A 1 694 ? -24.206 -24.390 2.508 1.00 97.56 694 MET A N 1
ATOM 5645 C CA . MET A 1 694 ? -22.895 -23.750 2.653 1.00 97.56 694 MET A CA 1
ATOM 5646 C C . MET A 1 694 ? -21.795 -24.723 2.237 1.00 97.56 694 MET A C 1
ATOM 5648 O O . MET A 1 694 ? -21.744 -25.835 2.756 1.00 97.56 694 MET A O 1
ATOM 5652 N N . ILE A 1 695 ? -20.887 -24.297 1.355 1.00 97.19 695 ILE A N 1
ATOM 5653 C CA . ILE A 1 695 ? -19.729 -25.103 0.932 1.00 97.19 695 ILE A CA 1
ATOM 5654 C C . ILE A 1 695 ? -18.447 -24.474 1.471 1.00 97.19 695 ILE A C 1
ATOM 5656 O O . ILE A 1 695 ? -18.162 -23.305 1.200 1.00 97.19 695 ILE A O 1
ATOM 5660 N N . LYS A 1 696 ? -17.658 -25.242 2.233 1.00 96.25 696 LYS A N 1
ATOM 5661 C CA . LYS A 1 696 ? -16.435 -24.757 2.886 1.00 96.25 696 LYS A CA 1
ATOM 5662 C C . LYS A 1 696 ? -15.319 -25.796 2.876 1.00 96.25 696 LYS A C 1
ATOM 5664 O O . LYS A 1 696 ? -15.499 -26.881 3.398 1.00 96.25 696 LYS A O 1
ATOM 5669 N N . GLY A 1 697 ? -14.135 -25.433 2.387 1.00 93.81 697 GLY A N 1
ATOM 5670 C CA . GLY A 1 697 ? -12.915 -26.246 2.492 1.00 93.81 697 GLY A CA 1
ATOM 5671 C C . GLY A 1 697 ? -11.683 -25.488 2.003 1.00 93.81 697 GLY A C 1
ATOM 5672 O O . GLY A 1 697 ? -11.792 -24.340 1.556 1.00 93.81 697 GLY A O 1
ATOM 5673 N N . SER A 1 698 ? -10.500 -26.089 2.132 1.00 91.69 698 SER A N 1
ATOM 5674 C CA . SER A 1 698 ? -9.275 -25.522 1.558 1.00 91.69 698 SER A CA 1
ATOM 5675 C C . SER A 1 698 ? -9.297 -25.588 0.030 1.00 91.69 698 SER A C 1
ATOM 5677 O O . SER A 1 698 ? -9.879 -26.505 -0.543 1.00 91.69 698 SER A O 1
ATOM 5679 N N . ASN A 1 699 ? -8.634 -24.644 -0.647 1.00 86.25 699 ASN A N 1
ATOM 5680 C CA . ASN A 1 699 ? -8.724 -24.497 -2.110 1.00 86.25 699 ASN A CA 1
ATOM 5681 C C . ASN A 1 699 ? -8.398 -25.792 -2.884 1.00 86.25 699 ASN A C 1
ATOM 5683 O O . ASN A 1 699 ? -9.029 -26.106 -3.886 1.00 86.25 699 ASN A O 1
ATOM 5687 N N . ALA A 1 700 ? -7.418 -26.564 -2.403 1.00 86.50 700 ALA A N 1
ATOM 5688 C CA . ALA A 1 700 ? -6.959 -27.787 -3.062 1.00 86.50 700 ALA A CA 1
ATOM 5689 C C . ALA A 1 700 ? -7.926 -28.982 -2.928 1.00 86.50 700 ALA A C 1
ATOM 5691 O O . ALA A 1 700 ? -7.689 -30.013 -3.542 1.00 86.50 700 ALA A O 1
ATOM 5692 N N . THR A 1 701 ? -9.025 -28.853 -2.177 1.00 87.56 701 THR A N 1
ATOM 5693 C CA . THR A 1 701 ? -10.047 -29.914 -2.029 1.00 87.56 701 THR A CA 1
ATOM 5694 C C . THR A 1 701 ? -10.973 -30.049 -3.251 1.00 87.56 701 THR A C 1
ATOM 5696 O O . THR A 1 701 ? -11.783 -30.978 -3.332 1.00 87.56 701 THR A O 1
ATOM 5699 N N . GLY A 1 702 ? -10.902 -29.103 -4.197 1.00 87.38 702 GLY A N 1
ATOM 5700 C CA . GLY A 1 702 ? -11.758 -29.067 -5.389 1.00 87.38 702 GLY A CA 1
ATOM 5701 C C . GLY A 1 702 ? -13.197 -28.597 -5.130 1.00 87.38 702 GLY A C 1
ATOM 5702 O O . GLY A 1 702 ? -13.992 -28.510 -6.062 1.00 87.38 702 GLY A O 1
ATOM 5703 N N . LEU A 1 703 ? -13.548 -28.232 -3.888 1.00 91.44 703 LEU A N 1
ATOM 5704 C CA . LEU A 1 703 ? -14.887 -27.727 -3.543 1.00 91.44 703 LEU A CA 1
ATOM 5705 C C . LEU A 1 703 ? -15.245 -26.409 -4.250 1.00 91.44 703 LEU A C 1
ATOM 5707 O O . LEU A 1 703 ? -16.426 -26.102 -4.426 1.00 91.44 703 LEU A O 1
ATOM 5711 N N . GLN A 1 704 ? -14.249 -25.628 -4.678 1.00 90.75 704 GLN A N 1
ATOM 5712 C CA . GLN A 1 704 ? -14.497 -24.429 -5.476 1.00 90.75 704 GLN A CA 1
ATOM 5713 C C . GLN A 1 704 ? -15.122 -24.768 -6.837 1.00 90.75 704 GLN A C 1
ATOM 5715 O O . GLN A 1 704 ? -15.998 -24.044 -7.309 1.00 90.75 704 GLN A O 1
ATOM 5720 N N . ASP A 1 705 ? -14.707 -25.867 -7.465 1.00 90.00 705 ASP A N 1
ATOM 5721 C CA . ASP A 1 705 ? -15.227 -26.259 -8.775 1.00 90.00 705 ASP A CA 1
ATOM 5722 C C . ASP A 1 705 ? -16.647 -26.822 -8.657 1.00 90.00 705 ASP A C 1
ATOM 5724 O O . ASP A 1 705 ? -17.504 -26.473 -9.468 1.00 90.00 705 ASP A O 1
ATOM 5728 N N . ILE A 1 706 ? -16.939 -27.550 -7.572 1.00 90.62 706 ILE A N 1
ATOM 5729 C CA . ILE A 1 706 ? -18.310 -27.947 -7.204 1.00 90.62 706 ILE A CA 1
ATOM 5730 C C . ILE A 1 706 ? -19.194 -26.708 -7.027 1.00 90.62 706 ILE A C 1
ATOM 5732 O O . ILE A 1 706 ? -20.285 -26.631 -7.586 1.00 90.62 706 ILE A O 1
ATOM 5736 N N . THR A 1 707 ? -18.704 -25.701 -6.302 1.00 92.56 707 THR A N 1
ATOM 5737 C CA . THR A 1 707 ? -19.456 -24.463 -6.063 1.00 92.56 707 THR A CA 1
ATOM 5738 C C . THR A 1 707 ? -19.758 -23.735 -7.375 1.00 92.56 707 THR A C 1
ATOM 5740 O O . THR A 1 707 ? -20.895 -23.338 -7.615 1.00 92.56 707 THR A O 1
ATOM 5743 N N . LYS A 1 708 ? -18.771 -23.610 -8.273 1.00 91.31 708 LYS A N 1
ATOM 5744 C CA . LYS A 1 708 ? -18.977 -23.018 -9.607 1.00 91.31 708 LYS A CA 1
ATOM 5745 C C . LYS A 1 708 ? -19.963 -23.822 -10.456 1.00 91.31 708 LYS A C 1
ATOM 5747 O O . LYS A 1 708 ? -20.774 -23.207 -11.143 1.00 91.31 708 LYS A O 1
ATOM 5752 N N . SER A 1 709 ? -19.892 -25.153 -10.414 1.00 89.75 709 SER A N 1
ATOM 5753 C CA . SER A 1 709 ? -20.829 -26.040 -11.116 1.00 89.75 709 SER A CA 1
ATOM 5754 C C . SER A 1 709 ? -22.267 -25.810 -10.644 1.00 89.75 709 SER A C 1
ATOM 5756 O O . SER A 1 709 ? -23.156 -25.584 -11.460 1.00 89.75 709 SER A O 1
ATOM 5758 N N . MET A 1 710 ? -22.485 -25.734 -9.326 1.00 89.81 710 MET A N 1
ATOM 5759 C CA . MET A 1 710 ? -23.808 -25.438 -8.769 1.00 89.81 710 MET A CA 1
ATOM 5760 C C . MET A 1 710 ? -24.333 -24.062 -9.176 1.00 89.81 710 MET A C 1
ATOM 5762 O O . MET A 1 710 ? -25.512 -23.937 -9.487 1.00 89.81 710 MET A O 1
ATOM 5766 N N . ILE A 1 711 ? -23.474 -23.036 -9.181 1.00 89.69 711 ILE A N 1
ATOM 5767 C CA . ILE A 1 711 ? -23.872 -21.663 -9.530 1.00 89.69 711 ILE A CA 1
ATOM 5768 C C . ILE A 1 711 ? -24.277 -21.547 -11.000 1.00 89.69 711 ILE A C 1
ATOM 5770 O O . ILE A 1 711 ? -25.204 -20.801 -11.303 1.00 89.69 711 ILE A O 1
ATOM 5774 N N . ARG A 1 712 ? -23.587 -22.247 -11.911 1.00 84.19 712 ARG A N 1
ATOM 5775 C CA . ARG A 1 712 ? -23.869 -22.169 -13.353 1.00 84.19 712 ARG A CA 1
ATOM 5776 C C . ARG A 1 712 ? -25.271 -22.666 -13.716 1.00 84.19 712 ARG A C 1
ATOM 5778 O O . ARG A 1 712 ? -25.799 -22.206 -14.719 1.00 84.19 712 ARG A O 1
ATOM 5785 N N . GLY A 1 713 ? -25.867 -23.528 -12.887 1.00 65.94 713 GLY A N 1
ATOM 5786 C CA . GLY A 1 713 ? -27.087 -24.248 -13.242 1.00 65.94 713 GLY A CA 1
ATOM 5787 C C . GLY A 1 713 ? -26.797 -25.311 -14.308 1.00 65.94 713 GLY A C 1
ATOM 5788 O O . GLY A 1 713 ? -25.842 -25.190 -15.073 1.00 65.94 713 GLY A O 1
ATOM 5789 N N . PHE A 1 714 ? -27.573 -26.388 -14.301 1.00 56.38 714 PHE A N 1
ATOM 5790 C CA . PHE A 1 714 ? -27.794 -27.198 -15.496 1.00 56.38 714 PHE A CA 1
ATOM 5791 C C . PHE A 1 714 ? -29.278 -27.093 -15.800 1.00 56.38 714 PHE A C 1
ATOM 5793 O O . PHE A 1 714 ? -30.056 -27.165 -14.811 1.00 56.38 714 PHE A O 1
#

Sequence (714 aa):
MKNYLNSKLILFKKILPKKKHIITDSKIREFHYLKKIIKKRGLKLLDINKKELKIENLPKFLFGAFQLKNLHMAILLAKLCKLDNIKIYQSLKRIKKINGRLELIKIFPNNVKVFVDYAHTPDALKQVLKSIGEESNNSISIVFGCGGDRDHKKRPLMAKISKDFCKKIYVTDDNPRSEDPKKIRKLIVSYLKNREFYNIGNRSKAIKSAILNAEPNEIILVAGKGHENYQDYGSRITFISDKDIIKKIKIRNPYFDYKNKKYLFNTKIMNEVLKDKKFYKINGLAIDSRYLKENNLFIAIKGKKKDGNNFIDKAIKKGANHIISTKRNSKYQKKVTKVTSPINFLNSFAKTKRKYCKAKILAITGSAGKTSLKNMLQNLLQNYGKTFSSPLSYNNHFGVPVSLSNLSFEDKFGIFEVGMSKPGEINQLSKMIKPNLAIITNIAEAHIENFKNIKGIAKAKSEIINNIQINGTVILNRDDKFFSFISNKAKSKKIKIVSFGNSTKSDIRLIRLVRSNKEKKILVRIQNKNFSIKIKDANIYNVLASLAVLQELKLDIKKTLNIFKKSHLADGRGKIFNVKRYRKFFKLIDESYNANPLSVKNAIKNFSQIKKRNFKKYLLLGDMLELGKKSNDYHSKLSKLINNSDIDKVFVKGEKTLFTYKNLKKRKRGNIIQCNQDVDLILRNIIENKDYLMIKGSNATGLQDITKSMIRGF

pLDDT: mean 89.64, std 9.67, range [47.66, 98.75]

Radius of gyration: 33.11 Å; Cα contacts (8 Å, |Δi|>4): 1368; chains: 1; bounding box: 74×97×62 Å

Mean predicted aligned error: 12.85 Å

Solvent-accessible surface area (backbone atoms only — not comparable to full-atom values): 38345 Å² total; per-residue (Å²): 107,70,66,61,53,50,61,66,42,38,51,65,71,70,66,54,62,66,70,39,79,46,76,48,55,74,85,46,88,63,37,66,60,51,53,53,43,29,66,76,50,49,39,39,83,44,48,69,82,77,57,86,72,85,66,84,81,59,71,83,88,76,56,53,76,65,55,48,51,54,49,50,50,50,53,54,49,43,51,73,71,68,48,60,67,67,62,54,60,57,49,60,76,68,65,71,84,56,78,22,54,77,31,77,73,50,73,46,76,46,52,29,35,37,29,28,18,47,38,70,44,44,68,51,38,49,51,53,53,51,54,50,26,74,78,41,79,45,40,27,34,37,36,35,42,58,44,33,93,79,31,73,86,40,34,52,50,40,27,43,48,46,64,75,54,34,70,40,44,32,41,25,52,34,43,19,30,87,41,62,51,67,59,56,48,52,55,27,52,67,52,39,72,100,57,78,67,45,85,30,62,54,47,69,57,37,53,52,50,54,62,73,72,52,54,79,56,25,36,36,40,39,36,27,59,33,66,49,47,57,39,37,52,60,90,49,75,45,82,47,42,70,62,57,53,61,67,70,63,77,85,89,50,70,90,45,38,70,89,37,46,58,22,51,54,44,18,56,43,47,21,68,69,72,71,54,87,67,87,42,73,31,73,34,59,33,73,48,63,88,74,47,45,70,28,13,33,35,40,26,46,75,54,97,91,50,56,28,68,84,40,50,71,60,25,46,76,48,31,34,53,36,33,36,24,70,54,80,42,90,92,43,56,94,38,39,46,61,39,94,46,42,64,58,49,44,48,49,40,12,38,51,40,46,71,73,41,79,36,52,27,35,34,31,28,49,55,57,63,44,64,63,37,51,54,50,45,46,68,53,45,46,79,81,34,49,54,46,58,38,63,84,85,27,19,47,94,62,31,38,34,48,38,43,46,52,61,53,85,73,25,49,30,34,40,38,48,46,45,68,67,48,74,61,43,29,37,57,55,26,58,54,63,46,19,41,32,39,35,43,61,40,82,58,68,54,42,39,51,62,32,97,43,68,66,47,52,46,55,34,62,50,29,43,63,77,28,43,38,89,90,14,37,40,39,38,33,57,73,40,94,56,32,67,66,51,50,52,58,32,53,78,66,67,37,45,78,47,32,17,31,63,47,90,85,25,55,26,17,51,76,46,81,46,81,55,100,78,39,32,41,34,34,33,37,45,90,94,41,79,46,79,36,49,29,43,70,67,60,65,68,47,51,3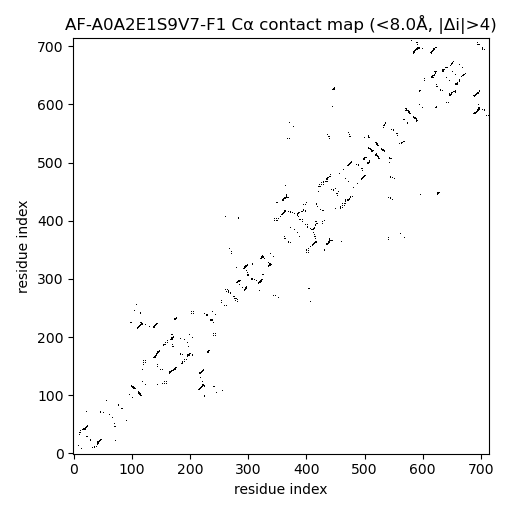6,51,45,50,48,50,35,55,75,70,71,45,73,60,81,84,46,44,68,50,44,47,69,45,75,56,52,87,30,58,60,30,75,43,84,29,56,45,83,96,32,46,28,35,37,31,32,27,15,50,54,36,33,66,67,57,50,54,49,49,54,54,55,57,53,64,57,78,77,69,93,45,55,33,36,36,43,36,32,31,60,58,54,35,52,94,52,32,52,60,58,28,34,56,46,14,62,59,50,63,74,42,77,57,43,33,38,28,32,36,50,80,50,27,46,43,17,56,75,58,38,52,75,83,31,57,48,57,81,44,89,54,80,68,50,55,59,65,56,42,59,80,67,63,49,62,64,15,36,40,35,37,37,16,17,52,90,68,51,52,43,57,55,51,52,52,53,66,69,40,121

Nearest PDB structures (foldseek):
  4qf5-assembly2_B  TM=8.411E-01  e=1.385E-35  Acinetobacter baumannii AB307-0294
  4qdi-assembly1_A  TM=8.290E-01  e=6.500E-34  Acinetobacter baumannii AB307-0294
  4ziy-assembly1_A  TM=8.520E-01  e=4.014E-33  Acinetobacter baumannii AB5075
  3zl8-assembly1_A  TM=8.564E-01  e=5.617E-31  Thermotoga maritima
  3zm6-assembly1_A  TM=6.337E-01  e=3.833E-26  Streptococcus pneumoniae R6